Protein AF-A0A160PQ06-F1 (afdb_monomer)

InterPro domains:
  IPR025487 Treble clef zinc finger domain [PF14311] (22-62)
  IPR025487 Treble clef zinc finger domain [PF14311] (91-135)
  IPR025487 Treble clef zinc finger domain [PF14311] (160-205)
  IPR025487 Treble clef zinc finger domain [PF14311] (241-280)

Organism: NCBI:txid2506452

Radius of gyration: 48.66 Å; Cα contacts (8 Å, |Δi|>4): 1088; chains: 1; bounding box: 105×54×144 Å

Sequence (603 aa):
MLIDTHPHLAAQLLDPDLGKLLTAGSNKKVQWQCPEHADHIWTASVNNRTNAKNPRCPYCASTRVLAGFNDLATTHPHLAVQLVDQDIALTISAGSGKKQLWQCAVNPKHQWLATPNNRTSTKSASSGCPYCANRAVLVGDNDFATTHPELAAQLVDQSAATTFTAGHNKPVEWICCKHEPPFIWKTSPILRVRQNTQCPVCSERAVAPTLNDLATTHPKLAEQITDPQPNGMSATTIIPTISRGSHTQLTWQCSKNHDHQWIATVKDRVRGTDCPTCANTGTSRKEAELVEVIRALLPNTDVQQGALINGRTGNRGASPSTDVLIPSKNLAIEFNGLYWHSELFLKDKHYHANKSALAEQAGVQLIHVWEDDWNLRRDIVIRMIAHKLHATHNLGTVLPAETTDPRVSTTAFARTLTPTAVSGSHAAAFLNRNHIQGAVSATKHLALCDNNGDIRALLSVRSPKNNARMYRKKGTWEIQRYATLGNVPGGFTRLLKFAEHTLNEHGTVLKQWISFSAADVSDGGLYRAAGFTAEQQLAPDYRYVGGATGWRRTPKESFQRKRFRDDPALLWNESWTEHEAALNNELYRIYDAGKTRWVKNVA

pLDDT: mean 88.88, std 9.8, range [34.59, 98.69]

Foldseek 3Di:
DQCVPPVVQCVQFPDNVVSVVDDQQFQDWGWGAAPVHRPQIDIGGSVQCSDPPDVHRCPVVVVAAAFCGFFQCNPPVVQLVQFPDNVCSRGHGLCFPAWGWGAAPVDRVQIDTDGSVLLNDPPHPPNHRCQVVQVAADACHFFQCNPPVVQLVQFPDSVCSRGGGLCFFAWGWGWDPVDVVTDIDIGTSVCCVPVVDDDCQVVQNFADPCRFQCCNVPVVQLVFFADDFPVRDGSVVCRNGGGLQFQGWTWGAAPVDRVQIDIGGSVVVSVPPHRCVCQPPPAGPLLVLVQVLVCLLPVPFDKDAQDFLPPDPDDDDGGDTARIDGPVLLETEHEDELCCQFCVVVNDQQNLQVNQVSSVVSSHGYAYDYPQLCVPVVLLVSLLVSVSSVRLCSSPVSDDPVPDDPQLSPEDELVQWDKDWDDLVLQQVVQQNWPSVGGDDAPTKIFTAHPVRHGFKIWGKHAQVPCPPDHDDAQEIETDDIGGRHHYVCNVLSRVVVVVVVCVVVVGRHWKYKYKDFSNRDPCPVQVVNAKDFDDWFGWDKFKAFDVVVRDGHHVVVQDPVCQVPPPLFDDDPPDDSVRSCVSRGITIRITSTMTMIMDTDD

Mean predicted aligned error: 17.2 Å

Structure (mmCIF, N/CA/C/O backbone):
data_AF-A0A160PQ06-F1
#
_entry.id   AF-A0A160PQ06-F1
#
loop_
_atom_site.group_PDB
_atom_site.id
_atom_site.type_symbol
_atom_site.label_atom_id
_atom_site.label_alt_id
_atom_site.label_comp_id
_atom_site.label_asym_id
_atom_site.label_entity_id
_atom_site.label_seq_id
_atom_site.pdbx_PDB_ins_code
_atom_site.Cartn_x
_atom_site.Cartn_y
_atom_site.Cartn_z
_atom_site.occupancy
_atom_site.B_iso_or_equiv
_atom_site.auth_seq_id
_atom_site.auth_comp_id
_atom_site.auth_asym_id
_atom_site.auth_atom_id
_atom_site.pdbx_PDB_model_num
ATOM 1 N N . MET A 1 1 ? 61.687 -23.666 -88.715 1.00 88.88 1 MET A N 1
ATOM 2 C CA . MET A 1 1 ? 60.625 -22.643 -88.865 1.00 88.88 1 MET A CA 1
ATOM 3 C C . MET A 1 1 ? 59.644 -22.740 -87.699 1.00 88.88 1 MET A C 1
ATOM 5 O O . MET A 1 1 ? 59.848 -23.568 -86.811 1.00 88.88 1 MET A O 1
ATOM 9 N N . LEU A 1 2 ? 58.645 -21.856 -87.606 1.00 86.19 2 LEU A N 1
ATOM 10 C CA . LEU A 1 2 ? 57.679 -21.859 -86.499 1.00 86.19 2 LEU A CA 1
ATOM 11 C C . LEU A 1 2 ? 56.920 -23.191 -86.438 1.00 86.19 2 LEU A C 1
ATOM 13 O O . LEU A 1 2 ? 56.763 -23.733 -85.349 1.00 86.19 2 LEU A O 1
ATOM 17 N N . ILE A 1 3 ? 56.537 -23.742 -87.595 1.00 89.12 3 ILE A N 1
ATOM 18 C CA . ILE A 1 3 ? 55.853 -25.039 -87.705 1.00 89.12 3 ILE A CA 1
ATOM 19 C C . ILE A 1 3 ? 56.668 -26.210 -87.130 1.00 89.12 3 ILE A C 1
ATOM 21 O O . ILE A 1 3 ? 56.093 -27.088 -86.500 1.00 89.12 3 ILE A O 1
ATOM 25 N N . ASP A 1 4 ? 57.998 -26.173 -87.252 1.00 87.88 4 ASP A N 1
ATOM 26 C CA . ASP A 1 4 ? 58.879 -27.248 -86.766 1.00 87.88 4 ASP A CA 1
ATOM 27 C C . ASP A 1 4 ? 59.166 -27.142 -85.263 1.00 87.88 4 ASP A C 1
ATOM 29 O O . ASP A 1 4 ? 59.362 -28.142 -84.581 1.00 87.88 4 ASP A O 1
ATOM 33 N N . THR A 1 5 ? 59.224 -25.914 -84.737 1.00 87.75 5 THR A N 1
ATOM 34 C CA . THR A 1 5 ? 59.631 -25.656 -83.342 1.00 87.75 5 THR A CA 1
ATOM 35 C C . THR A 1 5 ? 58.446 -25.523 -82.389 1.00 87.75 5 THR A C 1
ATOM 37 O O . THR A 1 5 ? 58.562 -25.873 -81.219 1.00 87.75 5 THR A O 1
ATOM 40 N N . HIS A 1 6 ? 57.308 -25.011 -82.867 1.00 87.62 6 HIS A N 1
ATOM 41 C CA . HIS A 1 6 ? 56.092 -24.774 -82.085 1.00 87.62 6 HIS A CA 1
ATOM 42 C C . HIS A 1 6 ? 54.841 -25.123 -82.917 1.00 87.62 6 HIS A C 1
ATOM 44 O O . HIS A 1 6 ? 54.026 -24.238 -83.206 1.00 87.62 6 HIS A O 1
ATOM 50 N N . PRO A 1 7 ? 54.649 -26.403 -83.296 1.00 86.75 7 PRO A N 1
ATOM 51 C CA . PRO A 1 7 ? 53.560 -26.824 -84.185 1.00 86.75 7 PRO A CA 1
ATOM 52 C C . PRO A 1 7 ? 52.169 -26.437 -83.656 1.00 86.75 7 PRO A C 1
ATOM 54 O O . PRO A 1 7 ? 51.305 -26.011 -84.417 1.00 86.75 7 PRO A O 1
ATOM 57 N N . HIS A 1 8 ? 51.978 -26.476 -82.333 1.00 86.00 8 HIS A N 1
ATOM 58 C CA . HIS A 1 8 ? 50.731 -26.081 -81.670 1.00 86.00 8 HIS A CA 1
ATOM 59 C C . HIS A 1 8 ? 50.400 -24.579 -81.792 1.00 86.00 8 HIS A C 1
ATOM 61 O O . HIS A 1 8 ? 49.227 -24.211 -81.774 1.00 86.00 8 HIS A O 1
ATOM 67 N N . LEU A 1 9 ? 51.407 -23.701 -81.901 1.00 86.81 9 LEU A N 1
ATOM 68 C CA . LEU A 1 9 ? 51.200 -22.271 -82.164 1.00 86.81 9 LEU A CA 1
ATOM 69 C C . LEU A 1 9 ? 51.034 -22.013 -83.658 1.00 86.81 9 LEU A C 1
ATOM 71 O O . LEU A 1 9 ? 50.203 -21.191 -84.029 1.00 86.81 9 LEU A O 1
ATOM 75 N N . ALA A 1 10 ? 51.781 -22.717 -84.512 1.00 86.50 10 ALA A N 1
ATOM 76 C CA . ALA A 1 10 ? 51.630 -22.606 -85.961 1.00 86.50 10 ALA A CA 1
ATOM 77 C C . ALA A 1 10 ? 50.202 -22.961 -86.417 1.00 86.50 10 ALA A C 1
ATOM 79 O O . ALA A 1 10 ? 49.660 -22.269 -87.271 1.00 86.50 10 ALA A O 1
ATOM 80 N N . ALA A 1 11 ? 49.561 -23.949 -85.780 1.00 86.56 11 ALA A N 1
ATOM 81 C CA . ALA A 1 11 ? 48.159 -24.312 -86.018 1.00 86.56 11 ALA A CA 1
ATOM 82 C C . ALA A 1 11 ? 47.141 -23.207 -85.660 1.00 86.56 11 ALA A C 1
ATOM 84 O O . ALA A 1 11 ? 45.990 -23.283 -86.066 1.00 86.56 11 ALA A O 1
ATOM 85 N N . GLN A 1 12 ? 47.552 -22.186 -84.901 1.00 89.25 12 GLN A N 1
ATOM 86 C CA . GLN A 1 12 ? 46.712 -21.044 -84.521 1.00 89.25 12 GLN A CA 1
ATOM 87 C C . GLN A 1 12 ? 46.893 -19.844 -85.463 1.00 89.25 12 GLN A C 1
ATOM 89 O O . GLN A 1 12 ? 46.331 -18.783 -85.203 1.00 89.25 12 GLN A O 1
ATOM 94 N N . LEU A 1 13 ? 47.709 -19.949 -86.517 1.00 89.69 13 LEU A N 1
ATOM 95 C CA . LEU A 1 13 ? 47.813 -18.908 -87.541 1.00 89.69 13 LEU A CA 1
ATOM 96 C C . LEU A 1 13 ? 46.580 -18.942 -88.443 1.00 89.69 13 LEU A C 1
ATOM 98 O O . LEU A 1 13 ? 46.205 -20.004 -88.930 1.00 89.69 13 LEU A O 1
ATOM 102 N N . LEU A 1 14 ? 45.995 -17.773 -88.711 1.00 90.06 14 LEU A N 1
ATOM 103 C CA . LEU A 1 14 ? 44.866 -17.672 -89.642 1.00 90.06 14 LEU A CA 1
ATOM 104 C C . LEU A 1 14 ? 45.278 -18.022 -91.086 1.00 90.06 14 LEU A C 1
ATOM 106 O O . LEU A 1 14 ? 44.481 -18.557 -91.845 1.00 90.06 14 LEU A O 1
ATOM 110 N N . ASP A 1 15 ? 46.536 -17.738 -91.438 1.00 90.81 15 ASP A N 1
ATOM 111 C CA . ASP A 1 15 ? 47.193 -18.173 -92.674 1.00 90.81 15 ASP A CA 1
ATOM 112 C C . ASP A 1 15 ? 48.251 -19.246 -92.332 1.00 90.81 15 ASP A C 1
ATOM 114 O O . ASP A 1 15 ? 49.323 -18.906 -91.806 1.00 90.81 15 ASP A O 1
ATOM 118 N N . PRO A 1 16 ? 47.970 -20.539 -92.594 1.00 86.81 16 PRO A N 1
ATOM 119 C CA . PRO A 1 16 ? 48.861 -21.645 -92.245 1.00 86.81 16 PRO A CA 1
ATOM 120 C C . PRO A 1 16 ? 50.229 -21.598 -92.937 1.00 86.81 16 PRO A C 1
ATOM 122 O O . PRO A 1 16 ? 51.215 -22.102 -92.385 1.00 86.81 16 PRO A O 1
ATOM 125 N N . ASP A 1 17 ? 50.334 -20.985 -94.120 1.00 88.88 17 ASP A N 1
ATOM 126 C CA . ASP A 1 17 ? 51.585 -20.973 -94.884 1.00 88.88 17 ASP A CA 1
ATOM 127 C C . ASP A 1 17 ? 52.646 -20.071 -94.244 1.00 88.88 17 ASP A C 1
ATOM 129 O O . ASP A 1 17 ? 53.849 -20.335 -94.353 1.00 88.88 17 ASP A O 1
ATOM 133 N N . LEU A 1 18 ? 52.231 -19.089 -93.437 1.00 88.25 18 LEU A N 1
ATOM 134 C CA . LEU A 1 18 ? 53.148 -18.277 -92.634 1.00 88.25 18 LEU A CA 1
ATOM 135 C C . LEU A 1 18 ? 53.945 -19.110 -91.615 1.00 88.25 18 LEU A C 1
ATOM 137 O O . LEU A 1 18 ? 55.063 -18.725 -91.259 1.00 88.25 18 LEU A O 1
ATOM 141 N N . GLY A 1 19 ? 53.431 -20.265 -91.179 1.00 85.44 19 GLY A N 1
ATOM 142 C CA . GLY A 1 19 ? 54.124 -21.169 -90.254 1.00 85.44 19 GLY A CA 1
ATOM 143 C C . GLY A 1 19 ? 55.406 -21.776 -90.837 1.00 85.44 19 GLY A C 1
ATOM 144 O O . GLY A 1 19 ? 56.351 -22.057 -90.090 1.00 85.44 19 GLY A O 1
ATOM 145 N N . LYS A 1 20 ? 55.464 -21.917 -92.168 1.00 89.31 20 LYS A N 1
ATOM 146 C CA . LYS A 1 20 ? 56.626 -22.414 -92.925 1.00 89.31 20 LYS A CA 1
ATOM 147 C C . LYS A 1 20 ? 57.640 -21.309 -93.242 1.00 89.31 20 LYS A C 1
ATOM 149 O O . LYS A 1 20 ? 58.774 -21.612 -93.589 1.00 89.31 20 LYS A O 1
ATOM 154 N N . LEU A 1 21 ? 57.245 -20.038 -93.120 1.00 88.88 21 LEU A N 1
ATOM 155 C CA . LEU A 1 21 ? 58.051 -18.879 -93.527 1.00 88.88 21 LEU A CA 1
ATOM 156 C C . LEU A 1 21 ? 58.631 -18.085 -92.349 1.00 88.88 21 LEU A C 1
ATOM 158 O O . LEU A 1 21 ? 59.638 -17.396 -92.503 1.00 88.88 21 LEU A O 1
ATOM 162 N N . LEU A 1 22 ? 57.996 -18.130 -91.177 1.00 90.06 22 LEU A N 1
ATOM 163 C CA . LEU A 1 22 ? 58.386 -17.330 -90.015 1.00 90.06 22 LEU A CA 1
ATOM 164 C C . LEU A 1 22 ? 59.129 -18.176 -88.977 1.00 90.06 22 LEU A C 1
ATOM 166 O O . LEU A 1 22 ? 58.808 -19.339 -88.751 1.00 90.06 22 LEU A O 1
ATOM 170 N N . THR A 1 23 ? 60.119 -17.583 -88.310 1.00 90.62 23 THR A N 1
ATOM 171 C CA . THR A 1 23 ? 60.840 -18.200 -87.186 1.00 90.62 23 THR A CA 1
ATOM 172 C C . THR A 1 23 ? 60.216 -17.800 -85.848 1.00 90.62 23 THR A C 1
ATOM 174 O O . THR A 1 23 ? 59.545 -16.770 -85.745 1.00 90.62 23 THR A O 1
ATOM 177 N N . ALA A 1 24 ? 60.461 -18.591 -84.796 1.00 83.69 24 ALA A N 1
ATOM 178 C CA . ALA A 1 24 ? 59.873 -18.377 -83.471 1.00 83.69 24 ALA A CA 1
ATOM 179 C C . ALA A 1 24 ? 60.213 -17.009 -82.840 1.00 83.69 24 ALA A C 1
ATOM 181 O O . ALA A 1 24 ? 59.425 -16.504 -82.050 1.00 83.69 24 ALA A O 1
ATOM 182 N N . GLY A 1 25 ? 61.340 -16.389 -83.210 1.00 86.00 25 GLY A N 1
ATOM 183 C CA . GLY A 1 25 ? 61.764 -15.065 -82.729 1.00 86.00 25 GLY A CA 1
ATOM 184 C C . GLY A 1 25 ? 61.292 -13.876 -83.578 1.00 86.00 25 GLY A C 1
ATOM 185 O O . GLY A 1 25 ? 61.722 -12.748 -83.344 1.00 86.00 25 GLY A O 1
ATOM 186 N N . SER A 1 26 ? 60.441 -14.087 -84.589 1.00 88.50 26 SER A N 1
ATOM 187 C CA . SER A 1 26 ? 60.045 -13.028 -85.526 1.00 88.50 26 SER A CA 1
ATOM 188 C C . SER A 1 26 ? 59.137 -11.967 -84.889 1.00 88.50 26 SER A C 1
ATOM 190 O O . SER A 1 26 ? 58.083 -12.265 -84.331 1.00 88.50 26 SER A O 1
ATOM 192 N N . ASN A 1 27 ? 59.484 -10.688 -85.043 1.00 89.88 27 ASN A N 1
ATOM 193 C CA . ASN A 1 27 ? 58.654 -9.571 -84.574 1.00 89.88 27 ASN A CA 1
ATOM 194 C C . ASN A 1 27 ? 57.492 -9.219 -85.529 1.00 89.88 27 ASN A C 1
ATOM 196 O O . ASN A 1 27 ? 56.732 -8.289 -85.249 1.00 89.88 27 ASN A O 1
ATOM 200 N N . LYS A 1 28 ? 57.314 -9.954 -86.640 1.00 90.75 28 LYS A N 1
ATOM 201 C CA . LYS A 1 28 ? 56.230 -9.711 -87.605 1.00 90.75 28 LYS A CA 1
ATOM 202 C C . LYS A 1 28 ? 54.869 -9.959 -86.953 1.00 90.75 28 LYS A C 1
ATOM 204 O O . LYS A 1 28 ? 54.635 -11.034 -86.403 1.00 90.75 28 LYS A O 1
ATOM 209 N N . LYS A 1 29 ? 53.978 -8.964 -87.022 1.00 90.44 29 LYS A N 1
ATOM 210 C CA . LYS A 1 29 ? 52.585 -9.066 -86.565 1.00 90.44 29 LYS A CA 1
ATOM 211 C C . LYS A 1 29 ? 51.760 -9.828 -87.597 1.00 90.44 29 LYS A C 1
ATOM 213 O O . LYS A 1 29 ? 51.723 -9.434 -88.757 1.00 90.44 29 LYS A O 1
ATOM 218 N N . VAL A 1 30 ? 51.108 -10.893 -87.158 1.00 91.31 30 VAL A N 1
ATOM 219 C CA . VAL A 1 30 ? 50.239 -11.750 -87.975 1.00 91.31 30 VAL A CA 1
ATOM 220 C C . VAL A 1 30 ? 48.916 -11.974 -87.241 1.00 91.31 30 VAL A C 1
ATOM 222 O O . VAL A 1 30 ? 48.819 -11.672 -86.045 1.00 91.31 30 VAL A O 1
ATOM 225 N N . GLN A 1 31 ? 47.893 -12.437 -87.959 1.00 92.88 31 GLN A N 1
ATOM 226 C CA . GLN A 1 31 ? 46.594 -12.773 -87.378 1.00 92.88 31 GLN A CA 1
ATOM 227 C C . GLN A 1 31 ? 46.608 -14.201 -86.831 1.00 92.88 31 GLN A C 1
ATOM 229 O O . GLN A 1 31 ? 47.058 -15.136 -87.492 1.00 92.88 31 GLN A O 1
ATOM 234 N N . TRP A 1 32 ? 46.109 -14.338 -85.610 1.00 90.38 32 TRP A N 1
ATOM 235 C CA . TRP A 1 32 ? 45.983 -15.592 -84.884 1.00 90.38 32 TRP A CA 1
ATOM 236 C C . TRP A 1 32 ? 44.511 -15.868 -84.617 1.00 90.38 32 TRP A C 1
ATOM 238 O O . TRP A 1 32 ? 43.750 -14.927 -84.389 1.00 90.38 32 TRP A O 1
ATOM 248 N N . GLN A 1 33 ? 44.149 -17.142 -84.596 1.00 91.56 33 GLN A N 1
ATOM 249 C CA . GLN A 1 33 ? 42.824 -17.645 -84.274 1.00 91.56 33 GLN A CA 1
ATOM 250 C C . GLN A 1 33 ? 42.890 -18.493 -82.999 1.00 91.56 33 GLN A C 1
ATOM 252 O O . GLN A 1 33 ? 43.862 -19.216 -82.764 1.00 91.56 33 GLN A O 1
ATOM 257 N N . CYS A 1 34 ? 41.880 -18.382 -82.133 1.00 89.88 34 CYS A N 1
ATOM 258 C CA . CYS A 1 34 ? 41.843 -19.161 -80.898 1.00 89.88 34 CYS A CA 1
ATOM 259 C C . CYS A 1 34 ? 41.486 -20.613 -81.232 1.00 89.88 34 CYS A C 1
ATOM 261 O O . CYS A 1 34 ? 40.521 -20.829 -81.961 1.00 89.88 34 CYS A O 1
ATOM 263 N N . PRO A 1 35 ? 42.188 -21.608 -80.666 1.00 86.62 35 PRO A N 1
ATOM 264 C CA . PRO A 1 35 ? 41.845 -23.009 -80.895 1.00 86.62 35 PRO A CA 1
ATOM 265 C C . PRO A 1 35 ? 40.463 -23.387 -80.332 1.00 86.62 35 PRO A C 1
ATOM 267 O O . PRO A 1 35 ? 39.816 -24.272 -80.872 1.00 86.62 35 PRO A O 1
ATOM 270 N N . GLU A 1 36 ? 39.997 -22.697 -79.285 1.00 86.38 36 GLU A N 1
ATOM 271 C CA . GLU A 1 36 ? 38.708 -22.972 -78.627 1.00 86.38 36 GLU A CA 1
ATOM 272 C C . GLU A 1 36 ? 37.529 -22.187 -79.237 1.00 86.38 36 GLU A C 1
ATOM 274 O O . GLU A 1 36 ? 36.375 -22.563 -79.063 1.00 86.38 36 GLU A O 1
ATOM 279 N N . HIS A 1 37 ? 37.805 -21.071 -79.925 1.00 87.94 37 HIS A N 1
ATOM 280 C CA . HIS A 1 37 ? 36.791 -20.111 -80.382 1.00 87.94 37 HIS A CA 1
ATOM 281 C C . HIS A 1 37 ? 37.178 -19.534 -81.749 1.00 87.94 37 HIS A C 1
ATOM 283 O O . HIS A 1 37 ? 38.083 -18.703 -81.855 1.00 87.94 37 HIS A O 1
ATOM 289 N N . ALA A 1 38 ? 36.507 -19.983 -82.809 1.00 86.25 38 ALA A N 1
ATOM 290 C CA . ALA A 1 38 ? 36.868 -19.636 -84.185 1.00 86.25 38 ALA A CA 1
ATOM 291 C C . ALA A 1 38 ? 36.715 -18.135 -84.509 1.00 86.25 38 ALA A C 1
ATOM 293 O O . ALA A 1 38 ? 37.408 -17.619 -85.384 1.00 86.25 38 ALA A O 1
ATOM 294 N N . ASP A 1 39 ? 35.839 -17.440 -83.794 1.00 86.19 39 ASP A N 1
ATOM 295 C CA . ASP A 1 39 ? 35.543 -16.009 -83.889 1.00 86.19 39 ASP A CA 1
ATOM 296 C C . ASP A 1 39 ? 36.584 -15.118 -83.186 1.00 86.19 39 ASP A C 1
ATOM 298 O O . ASP A 1 39 ? 36.681 -13.918 -83.452 1.00 86.19 39 ASP A O 1
ATOM 302 N N . HIS A 1 40 ? 37.435 -15.692 -82.334 1.00 90.50 40 HIS A N 1
ATOM 303 C CA . HIS A 1 40 ? 38.511 -14.963 -81.671 1.00 90.50 40 HIS A CA 1
ATOM 304 C C . HIS A 1 40 ? 39.723 -14.801 -82.588 1.00 90.50 40 HIS A C 1
ATOM 306 O O . HIS A 1 40 ? 40.684 -15.571 -82.513 1.00 90.50 40 HIS A O 1
ATOM 312 N N . ILE A 1 41 ? 39.710 -13.746 -83.399 1.00 91.19 41 ILE A N 1
ATOM 313 C CA . ILE A 1 41 ? 40.828 -13.383 -84.273 1.00 91.19 41 ILE A CA 1
ATOM 314 C C . ILE A 1 41 ? 41.553 -12.160 -83.708 1.00 91.19 41 ILE A C 1
ATOM 316 O O . ILE A 1 41 ? 40.945 -11.117 -83.467 1.00 91.19 41 ILE A O 1
ATOM 320 N N . TRP A 1 42 ? 42.869 -12.253 -83.498 1.00 91.12 42 TRP A N 1
ATOM 321 C CA . TRP A 1 42 ? 43.666 -11.120 -83.013 1.00 91.12 42 TRP A CA 1
ATOM 322 C C . TRP A 1 42 ? 45.028 -11.009 -83.689 1.00 91.12 42 TRP A C 1
ATOM 324 O O . TRP A 1 42 ? 45.647 -11.986 -84.098 1.00 91.12 42 TRP A O 1
ATOM 334 N N . THR A 1 43 ? 45.548 -9.784 -83.727 1.00 90.94 43 THR A N 1
ATOM 335 C CA . THR A 1 43 ? 46.881 -9.495 -84.263 1.00 90.94 43 THR A CA 1
ATOM 336 C C . THR A 1 43 ? 47.930 -9.466 -83.150 1.00 90.94 43 THR A C 1
ATOM 338 O O . THR A 1 43 ? 47.809 -8.690 -82.194 1.00 90.94 43 THR A O 1
ATOM 341 N N . ALA A 1 44 ? 48.988 -10.268 -83.290 1.00 88.69 44 ALA A N 1
ATOM 342 C CA . ALA A 1 44 ? 50.155 -10.294 -82.400 1.00 88.69 44 ALA A CA 1
ATOM 343 C C . ALA A 1 44 ? 51.428 -10.693 -83.168 1.00 88.69 44 ALA A C 1
ATOM 345 O O . ALA A 1 44 ? 51.346 -11.299 -84.236 1.00 88.69 44 ALA A O 1
ATOM 346 N N . SER A 1 45 ? 52.611 -10.351 -82.647 1.00 90.81 45 SER A N 1
ATOM 347 C CA . SER A 1 45 ? 53.875 -10.817 -83.230 1.00 90.81 45 SER A CA 1
ATOM 348 C C . SER A 1 45 ? 54.168 -12.275 -82.875 1.00 90.81 45 SER A C 1
ATOM 350 O O . SER A 1 45 ? 53.779 -12.738 -81.802 1.00 90.81 45 SER A O 1
ATOM 352 N N . VAL A 1 46 ? 54.886 -12.984 -83.754 1.00 88.25 46 VAL A N 1
ATOM 353 C CA . VAL A 1 46 ? 55.299 -14.382 -83.521 1.00 88.25 46 VAL A CA 1
ATOM 354 C C . VAL A 1 46 ? 56.149 -14.504 -82.255 1.00 88.25 46 VAL A C 1
ATOM 356 O O . VAL A 1 46 ? 55.844 -15.331 -81.402 1.00 88.25 46 VAL A O 1
ATOM 359 N N . ASN A 1 47 ? 57.113 -13.602 -82.066 1.00 88.06 47 ASN A N 1
ATOM 360 C CA . ASN A 1 47 ? 57.984 -13.537 -80.891 1.00 88.06 47 ASN A CA 1
ATOM 361 C C . ASN A 1 47 ? 57.209 -13.366 -79.569 1.00 88.06 47 ASN A C 1
ATOM 363 O O . ASN A 1 47 ? 57.535 -13.975 -78.555 1.00 88.06 47 ASN A O 1
ATOM 367 N N . ASN A 1 48 ? 56.133 -12.567 -79.565 1.00 84.69 48 ASN A N 1
ATOM 368 C CA . ASN A 1 48 ? 55.313 -12.395 -78.360 1.00 84.69 48 ASN A CA 1
ATOM 369 C C . ASN A 1 48 ? 54.502 -13.652 -78.014 1.00 84.69 48 ASN A C 1
ATOM 371 O O . ASN A 1 48 ? 54.167 -13.848 -76.848 1.00 84.69 48 ASN A O 1
ATOM 375 N N . ARG A 1 49 ? 54.170 -14.479 -79.012 1.00 86.94 49 ARG A N 1
ATOM 376 C CA . ARG A 1 49 ? 53.338 -15.685 -78.868 1.00 86.94 49 ARG A CA 1
ATOM 377 C C . ARG A 1 49 ? 54.143 -16.909 -78.447 1.00 86.94 49 ARG A C 1
ATOM 379 O O . ARG A 1 49 ? 53.611 -17.757 -77.740 1.00 86.94 49 ARG A O 1
ATOM 386 N N . THR A 1 50 ? 55.404 -16.981 -78.859 1.00 84.94 50 THR A N 1
ATOM 387 C CA . THR A 1 50 ? 56.357 -18.041 -78.492 1.00 84.94 50 THR A CA 1
ATOM 388 C C . THR A 1 50 ? 57.029 -17.792 -77.138 1.00 84.94 50 THR A C 1
ATOM 390 O O . THR A 1 50 ? 57.583 -18.714 -76.545 1.00 84.94 50 THR A O 1
ATOM 393 N N . ASN A 1 51 ? 56.949 -16.572 -76.595 1.00 80.12 51 ASN A N 1
ATOM 394 C CA . ASN A 1 51 ? 57.402 -16.271 -75.240 1.00 80.12 51 ASN A CA 1
ATOM 395 C C . ASN A 1 51 ? 56.460 -16.883 -74.180 1.00 80.12 51 ASN A C 1
ATOM 397 O O . ASN A 1 51 ? 55.251 -16.641 -74.188 1.00 80.12 51 ASN A O 1
ATOM 401 N N . ALA A 1 52 ? 57.032 -17.602 -73.207 1.00 64.88 52 ALA A N 1
ATOM 402 C CA . ALA A 1 52 ? 56.320 -18.300 -72.131 1.00 64.88 52 ALA A CA 1
ATOM 403 C C . ALA A 1 52 ? 55.356 -17.422 -71.303 1.00 64.88 52 ALA A C 1
ATOM 405 O O . ALA A 1 52 ? 54.460 -17.946 -70.643 1.00 64.88 52 ALA A O 1
ATOM 406 N N . LYS A 1 53 ? 55.505 -16.091 -71.330 1.00 64.62 53 LYS A N 1
ATOM 407 C CA . LYS A 1 53 ? 54.672 -15.166 -70.547 1.00 64.62 53 LYS A CA 1
ATOM 408 C C . LYS A 1 53 ? 53.292 -14.859 -71.152 1.00 64.62 53 LYS A C 1
ATOM 410 O O . LYS A 1 53 ? 52.417 -14.483 -70.383 1.00 64.62 53 LYS A O 1
ATOM 415 N N . ASN A 1 54 ? 53.065 -14.998 -72.468 1.00 63.88 54 ASN A N 1
ATOM 416 C CA . ASN A 1 54 ? 51.805 -14.574 -73.122 1.00 63.88 54 ASN A CA 1
ATOM 417 C C . ASN A 1 54 ? 51.290 -15.482 -74.279 1.00 63.88 54 ASN A C 1
ATOM 419 O O . ASN A 1 54 ? 50.933 -14.979 -75.349 1.00 63.88 54 ASN A O 1
ATOM 423 N N . PRO A 1 55 ? 51.160 -16.812 -74.108 1.00 66.25 55 PRO A N 1
ATOM 424 C CA . PRO A 1 55 ? 50.746 -17.703 -75.199 1.00 66.25 55 PRO A CA 1
ATOM 425 C C . PRO A 1 55 ? 49.220 -17.831 -75.385 1.00 66.25 55 PRO A C 1
ATOM 427 O O . PRO A 1 55 ? 48.767 -18.612 -76.220 1.00 66.25 55 PRO A O 1
ATOM 430 N N . ARG A 1 56 ? 48.385 -17.104 -74.630 1.00 80.25 56 ARG A N 1
ATOM 431 C CA . ARG A 1 56 ? 46.919 -17.311 -74.621 1.00 80.25 56 ARG A CA 1
ATOM 432 C C . ARG A 1 56 ? 46.168 -16.300 -75.491 1.00 80.25 56 ARG A C 1
ATOM 434 O O . ARG A 1 56 ? 46.663 -15.204 -75.748 1.00 80.25 56 ARG A O 1
ATOM 441 N N . CYS A 1 57 ? 44.973 -16.678 -75.945 1.00 88.06 57 CYS A N 1
ATOM 442 C CA . CYS A 1 57 ? 44.057 -15.772 -76.635 1.00 88.06 57 CYS A CA 1
ATOM 443 C C . CYS A 1 57 ? 43.715 -14.571 -75.722 1.00 88.06 57 CYS A C 1
ATOM 445 O O . CYS A 1 57 ? 43.320 -14.789 -74.571 1.00 88.06 57 CYS A O 1
ATOM 447 N N . PRO A 1 58 ? 43.841 -13.313 -76.193 1.00 86.69 58 PRO A N 1
ATOM 448 C CA . PRO A 1 58 ? 43.613 -12.130 -75.364 1.00 86.69 58 PRO A CA 1
ATOM 449 C C . PRO A 1 58 ? 42.150 -11.961 -74.930 1.00 86.69 58 PRO A C 1
ATOM 451 O O . PRO A 1 58 ? 41.908 -11.371 -73.876 1.00 86.69 58 PRO A O 1
ATOM 454 N N . TYR A 1 59 ? 41.198 -12.499 -75.700 1.00 90.44 59 TYR A N 1
ATOM 455 C CA . TYR A 1 59 ? 39.769 -12.494 -75.375 1.00 90.44 59 TYR A CA 1
ATOM 456 C C . TYR A 1 59 ? 39.434 -13.546 -74.307 1.00 90.44 59 TYR A C 1
ATOM 458 O O . TYR A 1 59 ? 38.886 -13.199 -73.265 1.00 90.44 59 TYR A O 1
ATOM 466 N N . CYS A 1 60 ? 39.876 -14.800 -74.469 1.00 86.25 60 CYS A N 1
ATOM 467 C CA . CYS A 1 60 ? 39.706 -15.842 -73.440 1.00 86.25 60 CYS A CA 1
ATOM 468 C C . CYS A 1 60 ? 40.406 -15.489 -72.117 1.00 86.25 60 CYS A C 1
ATOM 470 O O . CYS A 1 60 ? 39.928 -15.836 -71.043 1.00 86.25 60 CYS A O 1
ATOM 472 N N . ALA A 1 61 ? 41.543 -14.791 -72.186 1.00 83.94 61 ALA A N 1
ATOM 473 C CA . ALA A 1 61 ? 42.266 -14.310 -71.010 1.00 83.94 61 ALA A CA 1
ATOM 474 C C . ALA A 1 61 ? 41.706 -12.991 -70.435 1.00 83.94 61 ALA A C 1
ATOM 476 O O . ALA A 1 61 ? 42.282 -12.461 -69.486 1.00 83.94 61 ALA A O 1
ATOM 477 N N . SER A 1 62 ? 40.637 -12.429 -71.013 1.00 83.56 62 SER A N 1
ATOM 478 C CA . SER A 1 62 ? 40.000 -11.165 -70.598 1.00 83.56 62 SER A CA 1
ATOM 479 C C . SER A 1 62 ? 40.945 -9.955 -70.528 1.00 83.56 62 SER A C 1
ATOM 481 O O . SER A 1 62 ? 40.692 -8.995 -69.799 1.00 83.56 62 SER A O 1
ATOM 483 N N . THR A 1 63 ? 42.029 -9.976 -71.312 1.00 82.56 63 THR A N 1
ATOM 484 C CA . THR A 1 63 ? 42.965 -8.844 -71.465 1.00 82.56 63 THR A CA 1
ATOM 485 C C . THR A 1 63 ? 42.539 -7.883 -72.579 1.00 82.56 63 THR A C 1
ATOM 487 O O . THR A 1 63 ? 42.988 -6.738 -72.613 1.00 82.56 63 THR A O 1
ATOM 490 N N . ARG A 1 64 ? 41.639 -8.325 -73.469 1.00 87.38 64 ARG A N 1
ATOM 491 C CA . ARG A 1 64 ? 40.876 -7.501 -74.420 1.00 87.38 64 ARG A CA 1
ATOM 492 C C . ARG A 1 64 ? 39.396 -7.864 -74.351 1.00 87.38 64 ARG A C 1
ATOM 494 O O . ARG A 1 64 ? 39.073 -9.021 -74.097 1.00 87.38 64 ARG A O 1
ATOM 501 N N . VAL A 1 65 ? 38.527 -6.889 -74.608 1.00 90.12 65 VAL A N 1
ATOM 502 C CA . VAL A 1 65 ? 37.069 -7.074 -74.631 1.00 90.12 65 VAL A CA 1
ATOM 503 C C . VAL A 1 65 ? 36.604 -7.359 -76.059 1.00 90.12 65 VAL A C 1
ATOM 505 O O . VAL A 1 65 ? 37.057 -6.699 -76.994 1.00 90.12 65 VAL A O 1
ATOM 508 N N . LEU A 1 66 ? 35.728 -8.347 -76.208 1.00 90.50 66 LEU A N 1
ATOM 509 C CA . LEU A 1 66 ? 35.003 -8.706 -77.419 1.00 90.50 66 LEU A CA 1
ATOM 510 C C . LEU A 1 66 ? 33.510 -8.716 -77.077 1.00 90.50 66 LEU A C 1
ATOM 512 O O . LEU A 1 66 ? 33.082 -9.475 -76.203 1.00 90.50 66 LEU A O 1
ATOM 516 N N . ALA A 1 67 ? 32.747 -7.852 -77.749 1.00 88.25 67 ALA A N 1
ATOM 517 C CA . ALA A 1 67 ? 31.302 -7.758 -77.575 1.00 88.25 67 ALA A CA 1
ATOM 518 C C . ALA A 1 67 ? 30.623 -9.074 -77.989 1.00 88.25 67 ALA A C 1
ATOM 520 O O . ALA A 1 67 ? 30.965 -9.647 -79.022 1.00 88.25 67 ALA A O 1
ATOM 521 N N . GLY A 1 68 ? 29.676 -9.546 -77.181 1.00 88.31 68 GLY A N 1
ATOM 522 C CA . GLY A 1 68 ? 29.011 -10.839 -77.344 1.00 88.31 68 GLY A CA 1
ATOM 523 C C . GLY A 1 68 ? 29.742 -12.018 -76.692 1.00 88.31 68 GLY A C 1
ATOM 524 O O . GLY A 1 68 ? 29.225 -13.131 -76.736 1.00 88.31 68 GLY A O 1
ATOM 525 N N . PHE A 1 69 ? 30.916 -11.803 -76.080 1.00 90.50 69 PHE A N 1
ATOM 526 C CA . PHE A 1 69 ? 31.708 -12.875 -75.463 1.00 90.50 69 PHE A CA 1
ATOM 527 C C . PHE A 1 69 ? 32.104 -12.578 -74.011 1.00 90.50 69 PHE A C 1
ATOM 529 O O . PHE A 1 69 ? 31.595 -13.207 -73.085 1.00 90.50 69 PHE A O 1
ATOM 536 N N . ASN A 1 70 ? 33.020 -11.630 -73.787 1.00 89.62 70 ASN A N 1
ATOM 537 C CA . ASN A 1 70 ? 33.590 -11.345 -72.458 1.00 89.62 70 ASN A CA 1
ATOM 538 C C . ASN A 1 70 ? 33.330 -9.909 -71.968 1.00 89.62 70 ASN A C 1
ATOM 540 O O . ASN A 1 70 ? 33.912 -9.473 -70.965 1.00 89.62 70 ASN A O 1
ATOM 544 N N . ASP A 1 71 ? 32.470 -9.174 -72.671 1.00 92.81 71 ASP A N 1
ATOM 545 C CA . ASP A 1 71 ? 31.964 -7.878 -72.242 1.00 92.81 71 ASP A CA 1
ATOM 546 C C . ASP A 1 71 ? 30.979 -8.011 -71.063 1.00 92.81 71 ASP A C 1
ATOM 548 O O . ASP A 1 71 ? 30.493 -9.097 -70.715 1.00 92.81 71 ASP A O 1
ATOM 552 N N . LEU A 1 72 ? 30.714 -6.893 -70.392 1.00 92.12 72 LEU A N 1
ATOM 553 C CA . LEU A 1 72 ? 29.865 -6.859 -69.208 1.00 92.12 72 LEU A CA 1
ATOM 554 C C . LEU A 1 72 ? 28.389 -7.107 -69.550 1.00 92.12 72 LEU A C 1
ATOM 556 O O . LEU A 1 72 ? 27.706 -7.737 -68.742 1.00 92.12 72 LEU A O 1
ATOM 560 N N . ALA A 1 73 ? 27.902 -6.653 -70.711 1.00 93.38 73 ALA A N 1
ATOM 561 C CA . ALA A 1 73 ? 26.512 -6.861 -71.126 1.00 93.38 73 ALA A CA 1
ATOM 562 C C . ALA A 1 73 ? 26.206 -8.349 -71.330 1.00 93.38 73 ALA A C 1
ATOM 564 O O . ALA A 1 73 ? 25.179 -8.833 -70.856 1.00 93.38 73 ALA A O 1
ATOM 565 N N . THR A 1 74 ? 27.133 -9.080 -71.945 1.00 92.25 74 THR A N 1
ATOM 566 C CA . THR A 1 74 ? 27.007 -10.524 -72.175 1.00 92.25 74 THR A CA 1
ATOM 567 C C . THR A 1 74 ? 27.175 -11.321 -70.885 1.00 92.25 74 THR A C 1
ATOM 569 O O . THR A 1 74 ? 26.359 -12.183 -70.566 1.00 92.25 74 THR A O 1
ATOM 572 N N . THR A 1 75 ? 28.232 -11.049 -70.114 1.00 91.62 75 THR A N 1
ATOM 573 C CA . THR A 1 75 ? 28.579 -11.894 -68.956 1.00 91.62 75 THR A CA 1
ATOM 574 C C . THR A 1 75 ? 27.769 -11.573 -67.698 1.00 91.62 75 THR A C 1
ATOM 576 O O . THR A 1 75 ? 27.551 -12.455 -66.869 1.00 91.62 75 THR A O 1
ATOM 579 N N . HIS A 1 76 ? 27.335 -10.320 -67.522 1.00 90.50 76 HIS A N 1
ATOM 580 C CA . HIS A 1 76 ? 26.618 -9.843 -66.334 1.00 90.50 76 HIS A CA 1
ATOM 581 C C . HIS A 1 76 ? 25.492 -8.859 -66.714 1.00 90.50 76 HIS A C 1
ATOM 583 O O . HIS A 1 76 ? 25.505 -7.702 -66.273 1.00 90.50 76 HIS A O 1
ATOM 589 N N . PRO A 1 77 ? 24.467 -9.301 -67.471 1.00 90.75 77 PRO A N 1
ATOM 590 C CA . PRO A 1 77 ? 23.403 -8.424 -67.976 1.00 90.75 77 PRO A CA 1
ATOM 591 C C . PRO A 1 77 ? 22.669 -7.659 -66.862 1.00 90.75 77 PRO A C 1
ATOM 593 O O . PRO A 1 77 ? 22.346 -6.484 -67.008 1.00 90.75 77 PRO A O 1
ATOM 596 N N . HIS A 1 78 ? 22.490 -8.283 -65.692 1.00 88.25 78 HIS A N 1
ATOM 597 C CA . HIS A 1 78 ? 21.861 -7.665 -64.517 1.00 88.25 78 HIS A CA 1
ATOM 598 C C . HIS A 1 78 ? 22.651 -6.482 -63.915 1.00 88.25 78 HIS A C 1
ATOM 600 O O . HIS A 1 78 ? 22.077 -5.660 -63.196 1.00 88.25 78 HIS A O 1
ATOM 606 N N . LEU A 1 79 ? 23.962 -6.395 -64.171 1.00 89.56 79 LEU A N 1
ATOM 607 C CA . LEU A 1 79 ? 24.788 -5.241 -63.809 1.00 89.56 79 LEU A CA 1
ATOM 608 C C . LEU A 1 79 ? 24.837 -4.223 -64.944 1.00 89.56 79 LEU A C 1
ATOM 610 O O . LEU A 1 79 ? 24.808 -3.031 -64.663 1.00 89.56 79 LEU A O 1
ATOM 614 N N . ALA A 1 80 ? 24.878 -4.666 -66.202 1.00 91.00 80 ALA A N 1
ATOM 615 C CA . ALA A 1 80 ? 24.920 -3.770 -67.356 1.00 91.00 80 ALA A CA 1
ATOM 616 C C . ALA A 1 80 ? 23.746 -2.776 -67.373 1.00 91.00 80 ALA A C 1
ATOM 618 O O . ALA A 1 80 ? 23.964 -1.586 -67.578 1.00 91.00 80 ALA A O 1
ATOM 619 N N . VAL A 1 81 ? 22.534 -3.226 -67.023 1.00 90.38 81 VAL A N 1
ATOM 620 C CA . VAL A 1 81 ? 21.339 -2.359 -66.906 1.00 90.38 81 VAL A CA 1
ATOM 621 C C . VAL A 1 81 ? 21.441 -1.286 -65.815 1.00 90.38 81 VAL A C 1
ATOM 623 O O . VAL A 1 81 ? 20.645 -0.355 -65.794 1.00 90.38 81 VAL A O 1
ATOM 626 N N . GLN A 1 82 ? 22.396 -1.414 -64.890 1.00 92.19 82 GLN A N 1
ATOM 627 C CA . GLN A 1 82 ? 22.636 -0.440 -63.824 1.00 92.19 82 GLN A CA 1
ATOM 628 C C . GLN A 1 82 ? 23.678 0.611 -64.212 1.00 92.19 82 GLN A C 1
ATOM 630 O O . GLN A 1 82 ? 23.984 1.470 -63.391 1.00 92.19 82 GLN A O 1
ATOM 635 N N . LEU A 1 83 ? 24.277 0.556 -65.402 1.00 92.88 83 LEU A N 1
ATOM 636 C CA . LEU A 1 83 ? 25.124 1.645 -65.883 1.00 92.88 83 LEU A CA 1
ATOM 637 C C . LEU A 1 83 ? 24.253 2.825 -66.313 1.00 92.88 83 LEU A C 1
ATOM 639 O O . LEU A 1 83 ? 23.215 2.637 -66.943 1.00 92.88 83 LEU A O 1
ATOM 643 N N . VAL A 1 84 ? 24.693 4.044 -65.990 1.00 93.44 84 VAL A N 1
ATOM 644 C CA . VAL A 1 84 ? 24.026 5.262 -66.484 1.00 93.44 84 VAL A CA 1
ATOM 645 C C . VAL A 1 84 ? 24.155 5.368 -68.007 1.00 93.44 84 VAL A C 1
ATOM 647 O O . VAL A 1 84 ? 23.200 5.745 -68.675 1.00 93.44 84 VAL A O 1
ATOM 650 N N . ASP A 1 85 ? 25.317 4.993 -68.543 1.00 92.44 85 ASP A N 1
ATOM 651 C CA . ASP A 1 85 ? 25.564 4.838 -69.977 1.00 92.44 85 ASP A CA 1
ATOM 652 C C . ASP A 1 85 ? 25.709 3.342 -70.301 1.00 92.44 85 ASP A C 1
ATOM 654 O O . ASP A 1 85 ? 26.703 2.703 -69.936 1.00 92.44 85 ASP A O 1
ATOM 658 N N . GLN A 1 86 ? 24.682 2.775 -70.938 1.00 90.69 86 GLN A N 1
ATOM 659 C CA . GLN A 1 86 ? 24.604 1.342 -71.229 1.00 90.69 86 GLN A CA 1
ATOM 660 C C . GLN A 1 86 ? 25.525 0.922 -72.380 1.00 90.69 86 GLN A C 1
ATOM 662 O O . GLN A 1 86 ? 25.966 -0.230 -72.399 1.00 90.69 86 GLN A O 1
ATOM 667 N N . ASP A 1 87 ? 25.895 1.836 -73.281 1.00 90.31 87 ASP A N 1
ATOM 668 C CA . ASP A 1 87 ? 26.738 1.520 -74.442 1.00 90.31 87 ASP A CA 1
ATOM 669 C C . ASP A 1 87 ? 28.150 1.108 -74.002 1.00 90.31 87 ASP A C 1
ATOM 671 O O . ASP A 1 87 ? 28.801 0.253 -74.614 1.00 90.31 87 ASP A O 1
ATOM 675 N N . ILE A 1 88 ? 28.605 1.632 -72.859 1.00 90.69 88 ILE A N 1
ATOM 676 C CA . ILE A 1 88 ? 29.891 1.270 -72.257 1.00 90.69 88 ILE A CA 1
ATOM 677 C C . ILE A 1 88 ? 29.945 -0.223 -71.901 1.00 90.69 88 ILE A C 1
ATOM 679 O O . ILE A 1 88 ? 31.037 -0.798 -71.940 1.00 90.69 88 ILE A O 1
ATOM 683 N N . ALA A 1 89 ? 28.815 -0.878 -71.601 1.00 90.44 89 ALA A N 1
ATOM 684 C CA . ALA A 1 89 ? 28.772 -2.282 -71.178 1.00 90.44 89 ALA A CA 1
ATOM 685 C C . ALA A 1 89 ? 29.384 -3.248 -72.208 1.00 90.44 89 ALA A C 1
ATOM 687 O O . ALA A 1 89 ? 29.957 -4.264 -71.815 1.00 90.44 89 ALA A O 1
ATOM 688 N N . LEU A 1 90 ? 29.334 -2.893 -73.496 1.00 92.19 90 LEU A N 1
ATOM 689 C CA . LEU A 1 90 ? 29.910 -3.658 -74.608 1.00 92.19 90 LEU A CA 1
ATOM 690 C C . LEU A 1 90 ? 31.432 -3.474 -74.750 1.00 92.19 90 LEU A C 1
ATOM 692 O O . LEU A 1 90 ? 32.088 -4.199 -75.496 1.00 92.19 90 LEU A O 1
ATOM 696 N N . THR A 1 91 ? 32.013 -2.499 -74.045 1.00 90.50 91 THR A N 1
ATOM 697 C CA . THR A 1 91 ? 33.422 -2.084 -74.190 1.00 90.50 91 THR A CA 1
ATOM 698 C C . THR A 1 91 ? 34.301 -2.451 -72.992 1.00 90.50 91 THR A C 1
ATOM 700 O O . THR A 1 91 ? 35.527 -2.321 -73.046 1.00 90.50 91 THR A O 1
ATOM 703 N N . ILE A 1 92 ? 33.698 -2.919 -71.896 1.00 92.31 92 ILE A N 1
ATOM 704 C CA . ILE A 1 92 ? 34.377 -3.250 -70.637 1.00 92.31 92 ILE A CA 1
ATOM 705 C C . ILE A 1 92 ? 34.101 -4.696 -70.233 1.00 92.31 92 ILE A C 1
ATOM 707 O O . ILE A 1 92 ? 33.009 -5.204 -70.446 1.00 92.31 92 ILE A O 1
ATOM 711 N N . SER A 1 93 ? 35.074 -5.348 -69.595 1.00 91.69 93 SER A N 1
ATOM 712 C CA . SER A 1 93 ? 34.880 -6.667 -68.987 1.00 91.69 93 SER A CA 1
ATOM 713 C C . SER A 1 93 ? 34.515 -6.563 -67.505 1.00 91.69 93 SER A C 1
ATOM 715 O O . SER A 1 93 ? 34.796 -5.562 -66.833 1.00 91.69 93 SER A O 1
ATOM 717 N N . ALA A 1 94 ? 33.963 -7.652 -66.967 1.00 87.94 94 ALA A N 1
ATOM 718 C CA . ALA A 1 94 ? 33.661 -7.826 -65.547 1.00 87.94 94 ALA A CA 1
ATOM 719 C C . ALA A 1 94 ? 34.856 -7.562 -64.609 1.00 87.94 94 ALA A C 1
ATOM 721 O O . ALA A 1 94 ? 34.643 -7.133 -63.481 1.00 87.94 94 ALA A O 1
ATOM 722 N N . GLY A 1 95 ? 36.097 -7.781 -65.066 1.00 87.31 95 GLY A N 1
ATOM 723 C CA . GLY A 1 95 ? 37.331 -7.570 -64.296 1.00 87.31 95 GLY A CA 1
ATOM 724 C C . GLY A 1 95 ? 37.954 -6.174 -64.436 1.00 87.31 95 GLY A C 1
ATOM 725 O O . GLY A 1 95 ? 39.051 -5.939 -63.931 1.00 87.31 95 GLY A O 1
ATOM 726 N N . SER A 1 96 ? 37.296 -5.237 -65.125 1.00 89.31 96 SER A N 1
ATOM 727 C CA . SER A 1 96 ? 37.845 -3.898 -65.364 1.00 89.31 96 SER A CA 1
ATOM 728 C C . SER A 1 96 ? 38.066 -3.107 -64.066 1.00 89.31 96 SER A C 1
ATOM 730 O O . SER A 1 96 ? 37.186 -3.013 -63.207 1.00 89.31 96 SER A O 1
ATOM 732 N N . GLY A 1 97 ? 39.243 -2.482 -63.951 1.00 88.56 97 GLY A N 1
ATOM 733 C CA . GLY A 1 97 ? 39.616 -1.585 -62.851 1.00 88.56 97 GLY A CA 1
ATOM 734 C C . GLY A 1 97 ? 39.219 -0.117 -63.055 1.00 88.56 97 GLY A C 1
ATOM 735 O O . GLY A 1 97 ? 39.518 0.715 -62.200 1.00 88.56 97 GLY A O 1
ATOM 736 N N . LYS A 1 98 ? 38.563 0.232 -64.170 1.00 89.00 98 LYS A N 1
ATOM 737 C CA . LYS A 1 98 ? 38.116 1.609 -64.448 1.00 89.00 98 LYS A CA 1
ATOM 738 C C . LYS A 1 98 ? 36.770 1.878 -63.774 1.00 89.00 98 LYS A C 1
ATOM 740 O O . LYS A 1 98 ? 35.858 1.062 -63.883 1.00 89.00 98 LYS A O 1
ATOM 745 N N . LYS A 1 99 ? 36.644 3.005 -63.066 1.00 93.06 99 LYS A N 1
ATOM 746 C CA . LYS A 1 99 ? 35.380 3.407 -62.428 1.00 93.06 99 LYS A CA 1
ATOM 747 C C . LYS A 1 99 ? 34.371 3.829 -63.496 1.00 93.06 99 LYS A C 1
ATOM 749 O O . LYS A 1 99 ? 34.728 4.581 -64.393 1.00 93.06 99 LYS A O 1
ATOM 754 N N . GLN A 1 100 ? 33.138 3.368 -63.349 1.00 94.19 100 GLN A N 1
ATOM 755 C CA . GLN A 1 100 ? 31.981 3.766 -64.146 1.00 94.19 100 GLN A CA 1
ATOM 756 C C . GLN A 1 100 ? 30.891 4.322 -63.232 1.00 94.19 100 GLN A C 1
ATOM 758 O O . GLN A 1 100 ? 30.911 4.052 -62.025 1.00 94.19 100 GLN A O 1
ATOM 763 N N . LEU A 1 101 ? 29.975 5.107 -63.799 1.00 94.69 101 LEU A N 1
ATOM 764 C CA . LEU A 1 101 ? 28.825 5.655 -63.087 1.00 94.69 101 LEU A CA 1
ATOM 765 C C . LEU A 1 101 ? 27.658 4.664 -63.142 1.00 94.69 101 LEU A C 1
ATOM 767 O O . LEU A 1 101 ? 27.190 4.294 -64.218 1.00 94.69 101 LEU A O 1
ATOM 771 N N . TRP A 1 102 ? 27.203 4.240 -61.968 1.00 93.25 102 TRP A N 1
ATOM 772 C CA . TRP A 1 102 ? 26.115 3.282 -61.795 1.00 93.25 102 TRP A CA 1
ATOM 773 C C . TRP A 1 102 ? 24.894 3.977 -61.214 1.00 93.25 102 TRP A C 1
ATOM 775 O O . TRP A 1 102 ? 25.045 4.887 -60.403 1.00 93.25 102 TRP A O 1
ATOM 785 N N . GLN A 1 103 ? 23.710 3.495 -61.565 1.00 94.19 103 GLN A N 1
ATOM 786 C CA . GLN A 1 103 ? 22.423 3.880 -61.012 1.00 94.19 103 GLN A CA 1
ATOM 787 C C . GLN A 1 103 ? 21.822 2.719 -60.218 1.00 94.19 103 GLN A C 1
ATOM 789 O O . GLN A 1 103 ? 21.953 1.546 -60.577 1.00 94.19 103 GLN A O 1
ATOM 794 N N . CYS A 1 104 ? 21.169 3.028 -59.100 1.00 91.38 104 CYS A N 1
ATOM 795 C CA . CYS A 1 104 ? 20.566 2.000 -58.263 1.00 91.38 104 CYS A CA 1
ATOM 796 C C . CYS A 1 104 ? 19.283 1.497 -58.916 1.00 91.38 104 CYS A C 1
ATOM 798 O O . CYS A 1 104 ? 18.419 2.292 -59.274 1.00 91.38 104 CYS A O 1
ATOM 800 N N . ALA A 1 105 ? 19.116 0.177 -58.964 1.00 88.00 105 ALA A N 1
ATOM 801 C CA . ALA A 1 105 ? 17.877 -0.438 -59.431 1.00 88.00 105 ALA A CA 1
ATOM 802 C C . ALA A 1 105 ? 16.662 -0.123 -58.531 1.00 88.00 105 ALA A C 1
ATOM 804 O O . ALA A 1 105 ? 15.530 -0.213 -58.988 1.00 88.00 105 ALA A O 1
ATOM 805 N N . VAL A 1 106 ? 16.887 0.231 -57.257 1.00 88.31 106 VAL A N 1
ATOM 806 C CA . VAL A 1 106 ? 15.819 0.505 -56.275 1.00 88.31 106 VAL A CA 1
ATOM 807 C C . VAL A 1 106 ? 15.442 1.986 -56.229 1.00 88.31 106 VAL A C 1
ATOM 809 O O . VAL A 1 106 ? 14.264 2.316 -56.164 1.00 88.31 106 VAL A O 1
ATOM 812 N N . ASN A 1 107 ? 16.431 2.884 -56.244 1.00 88.88 107 ASN A N 1
ATOM 813 C CA . ASN A 1 107 ? 16.204 4.328 -56.170 1.00 88.88 107 ASN A CA 1
ATOM 814 C C . ASN A 1 107 ? 16.979 5.036 -57.293 1.00 88.88 107 ASN A C 1
ATOM 816 O O . ASN A 1 107 ? 18.193 5.205 -57.175 1.00 88.88 107 ASN A O 1
ATOM 820 N N . PRO A 1 108 ? 16.304 5.498 -58.360 1.00 89.00 108 PRO A N 1
ATOM 821 C CA . PRO A 1 108 ? 16.958 6.144 -59.498 1.00 89.00 108 PRO A CA 1
ATOM 822 C C . PRO A 1 108 ? 17.779 7.396 -59.153 1.00 89.00 108 PRO A C 1
ATOM 824 O O . PRO A 1 108 ? 18.658 7.769 -59.931 1.00 89.00 108 PRO A O 1
ATOM 827 N N . LYS A 1 109 ? 17.538 8.036 -57.997 1.00 88.88 109 LYS A N 1
ATOM 828 C CA . LYS A 1 109 ? 18.328 9.188 -57.520 1.00 88.88 109 LYS A CA 1
ATOM 829 C C . LYS A 1 109 ? 19.730 8.794 -57.050 1.00 88.88 109 LYS A C 1
ATOM 831 O O . LYS A 1 109 ? 20.609 9.641 -56.935 1.00 88.88 109 LYS A O 1
ATOM 836 N N . HIS A 1 110 ? 19.950 7.516 -56.754 1.00 92.62 110 HIS A N 1
ATOM 837 C CA . HIS A 1 110 ? 21.234 7.009 -56.286 1.00 92.62 110 HIS A CA 1
ATOM 838 C C . HIS A 1 110 ? 22.146 6.721 -57.468 1.00 92.62 110 HIS A C 1
ATOM 840 O O . HIS A 1 110 ? 21.991 5.698 -58.139 1.00 92.62 110 HIS A O 1
ATOM 846 N N . GLN A 1 111 ? 23.135 7.588 -57.669 1.00 93.88 111 GLN A N 1
ATOM 847 C CA . GLN A 1 111 ? 24.197 7.384 -58.646 1.00 93.88 111 GLN A CA 1
ATOM 848 C C . GLN A 1 111 ? 25.568 7.383 -57.970 1.00 93.88 111 GLN A C 1
ATOM 850 O O . GLN A 1 111 ? 25.843 8.237 -57.131 1.00 93.88 111 GLN A O 1
ATOM 855 N N . TRP A 1 112 ? 26.434 6.420 -58.296 1.00 93.50 112 TRP A N 1
ATOM 856 C CA . TRP A 1 112 ? 27.760 6.315 -57.674 1.00 93.50 112 TRP A CA 1
ATOM 857 C C . TRP A 1 112 ? 28.829 5.761 -58.610 1.00 93.50 112 TRP A C 1
ATOM 859 O O . TRP A 1 112 ? 28.549 5.009 -59.542 1.00 93.50 112 TRP A O 1
ATOM 869 N N . LEU A 1 113 ? 30.088 6.100 -58.320 1.00 93.19 113 LEU A N 1
ATOM 870 C CA . LEU A 1 113 ? 31.247 5.610 -59.060 1.00 93.19 113 LEU A CA 1
ATOM 871 C C . LEU A 1 113 ? 31.787 4.311 -58.452 1.00 93.19 113 LEU A C 1
ATOM 873 O O . LEU A 1 113 ? 32.197 4.281 -57.290 1.00 93.19 113 LEU A O 1
ATOM 877 N N . ALA A 1 114 ? 31.865 3.250 -59.254 1.00 91.25 114 ALA A N 1
ATOM 878 C CA . ALA A 1 114 ? 32.473 1.975 -58.865 1.00 91.25 114 ALA A CA 1
ATOM 879 C C . ALA A 1 114 ? 33.118 1.272 -60.066 1.00 91.25 114 ALA A C 1
ATOM 881 O O . ALA A 1 114 ? 32.759 1.526 -61.214 1.00 91.25 114 ALA A O 1
ATOM 882 N N . THR A 1 115 ? 34.083 0.389 -59.820 1.00 92.25 115 THR A N 1
ATOM 883 C CA . THR A 1 115 ? 34.685 -0.436 -60.878 1.00 92.25 115 THR A CA 1
ATOM 884 C C . THR A 1 115 ? 33.828 -1.682 -61.135 1.00 92.25 115 THR A C 1
ATOM 886 O O . THR A 1 115 ? 33.290 -2.239 -60.173 1.00 92.25 115 THR A O 1
ATOM 889 N N . PRO A 1 116 ? 33.723 -2.173 -62.385 1.00 91.00 116 PRO A N 1
ATOM 890 C CA . PRO A 1 116 ? 33.071 -3.449 -62.687 1.00 91.00 116 PRO A CA 1
ATOM 891 C C . PRO A 1 116 ? 33.620 -4.611 -61.853 1.00 91.00 116 PRO A C 1
ATOM 893 O O . PRO A 1 116 ? 32.839 -5.376 -61.299 1.00 91.00 116 PRO A O 1
ATOM 896 N N . ASN A 1 117 ? 34.942 -4.666 -61.645 1.00 89.50 117 ASN A N 1
ATOM 897 C CA . ASN A 1 117 ? 35.586 -5.703 -60.831 1.00 89.50 117 ASN A CA 1
ATOM 898 C C . ASN A 1 117 ? 35.067 -5.747 -59.381 1.00 89.50 117 ASN A C 1
ATOM 900 O O . ASN A 1 117 ? 34.842 -6.814 -58.813 1.00 89.50 117 ASN A O 1
ATOM 904 N N . ASN A 1 118 ? 34.826 -4.583 -58.768 1.00 87.75 118 ASN A N 1
ATOM 905 C CA . ASN A 1 118 ? 34.279 -4.526 -57.409 1.00 87.75 118 ASN A CA 1
ATOM 906 C C . ASN A 1 118 ? 32.789 -4.886 -57.361 1.00 87.75 118 ASN A C 1
ATOM 908 O O . ASN A 1 118 ? 32.307 -5.319 -56.314 1.00 87.75 118 ASN A O 1
ATOM 912 N N . ARG A 1 119 ? 32.067 -4.681 -58.469 1.00 89.56 119 ARG A N 1
ATOM 913 C CA . ARG A 1 119 ? 30.638 -4.983 -58.616 1.00 89.56 119 ARG A CA 1
ATOM 914 C C . ARG A 1 119 ? 30.375 -6.472 -58.857 1.00 89.56 119 ARG A C 1
ATOM 916 O O . ARG A 1 119 ? 29.333 -6.954 -58.431 1.00 89.56 119 ARG A O 1
ATOM 923 N N . THR A 1 120 ? 31.302 -7.178 -59.502 1.00 86.56 120 THR A N 1
ATOM 924 C CA . THR A 1 120 ? 31.196 -8.609 -59.852 1.00 86.56 120 THR A CA 1
ATOM 925 C C . THR A 1 120 ? 31.849 -9.536 -58.820 1.00 86.56 120 THR A C 1
ATOM 927 O O . THR A 1 120 ? 31.510 -10.714 -58.739 1.00 86.56 120 THR A O 1
ATOM 930 N N . SER A 1 121 ? 32.760 -9.021 -57.987 1.00 80.12 121 SER A N 1
ATOM 931 C CA . SER A 1 121 ? 33.426 -9.807 -56.944 1.00 80.12 121 SER A CA 1
ATOM 932 C C . SER A 1 121 ? 32.467 -10.266 -55.837 1.00 80.12 121 SER A C 1
ATOM 934 O O . SER A 1 121 ? 31.921 -9.454 -55.090 1.00 80.12 121 SER A O 1
ATOM 936 N N . THR A 1 122 ? 32.363 -11.584 -55.642 1.00 66.81 122 THR A N 1
ATOM 937 C CA . THR A 1 122 ? 31.624 -12.215 -54.529 1.00 66.81 122 THR A CA 1
ATOM 938 C C . THR A 1 122 ? 32.276 -11.996 -53.162 1.00 66.81 122 THR A C 1
ATOM 940 O O . THR A 1 122 ? 31.641 -12.192 -52.130 1.00 66.81 122 THR A O 1
ATOM 943 N N . LYS A 1 123 ? 33.544 -11.564 -53.138 1.00 61.81 123 LYS A N 1
ATOM 944 C CA . LYS A 1 123 ? 34.300 -11.270 -51.910 1.00 61.81 123 LYS A CA 1
ATOM 945 C C . LYS A 1 123 ? 34.110 -9.833 -51.419 1.00 61.81 123 LYS A C 1
ATOM 947 O O . LYS A 1 123 ? 34.546 -9.500 -50.321 1.00 61.81 123 LYS A O 1
ATOM 952 N N . SER A 1 124 ? 33.498 -8.964 -52.223 1.00 60.69 124 SER A N 1
ATOM 953 C CA . SER A 1 124 ? 33.325 -7.556 -51.883 1.00 60.69 124 SER A CA 1
ATOM 954 C C . SER A 1 124 ? 31.961 -7.317 -51.244 1.00 60.69 124 SER A C 1
ATOM 956 O O . SER A 1 124 ? 30.943 -7.247 -51.928 1.00 60.69 124 SER A O 1
ATOM 958 N N . ALA A 1 125 ? 31.943 -7.058 -49.934 1.00 56.62 125 ALA A N 1
ATOM 959 C CA . ALA A 1 125 ? 30.759 -6.551 -49.232 1.00 56.62 125 ALA A CA 1
ATOM 960 C C . ALA A 1 125 ? 30.249 -5.199 -49.797 1.00 56.62 125 ALA A C 1
ATOM 962 O O . ALA A 1 125 ? 29.193 -4.714 -49.393 1.00 56.62 125 ALA A O 1
ATOM 963 N N . SER A 1 126 ? 30.984 -4.575 -50.732 1.00 63.34 126 SER A N 1
ATOM 964 C CA . SER A 1 126 ? 30.712 -3.253 -51.311 1.00 63.34 126 SER A CA 1
ATOM 965 C C . SER A 1 126 ? 30.095 -3.258 -52.720 1.00 63.34 126 SER A C 1
ATOM 967 O O . SER A 1 126 ? 29.975 -2.196 -53.325 1.00 63.34 126 SER A O 1
ATOM 969 N N . SER A 1 127 ? 29.661 -4.411 -53.243 1.00 73.69 127 SER A N 1
ATOM 970 C CA . SER A 1 127 ? 29.164 -4.549 -54.625 1.00 73.69 127 SER A CA 1
ATOM 971 C C . SER A 1 127 ? 27.793 -3.907 -54.908 1.00 73.69 127 SER A C 1
ATOM 973 O O . SER A 1 127 ? 27.420 -3.767 -56.068 1.00 73.69 127 SER A O 1
ATOM 975 N N . GLY A 1 128 ? 27.039 -3.492 -53.885 1.00 83.25 128 GLY A N 1
ATOM 976 C CA . GLY A 1 128 ? 25.727 -2.837 -54.029 1.00 83.25 128 GLY A CA 1
ATOM 977 C C . GLY A 1 128 ? 25.742 -1.303 -53.941 1.00 83.25 128 GLY A C 1
ATOM 978 O O . GLY A 1 128 ? 26.776 -0.689 -53.670 1.00 83.25 128 GLY A O 1
ATOM 979 N N . CYS A 1 129 ? 24.562 -0.689 -54.098 1.00 90.00 129 CYS A N 1
ATOM 980 C CA . CYS A 1 129 ? 24.362 0.754 -53.923 1.00 90.00 129 CYS A CA 1
ATOM 981 C C . CYS A 1 129 ? 24.843 1.224 -52.535 1.00 90.00 129 CYS A C 1
ATOM 983 O O . CYS A 1 129 ? 24.362 0.708 -51.519 1.00 90.00 129 CYS A O 1
ATOM 985 N N . PRO A 1 130 ? 25.780 2.191 -52.453 1.00 90.19 130 PRO A N 1
ATOM 986 C CA . PRO A 1 130 ? 26.334 2.646 -51.183 1.00 90.19 130 PRO A CA 1
ATOM 987 C C . PRO A 1 130 ? 25.317 3.425 -50.342 1.00 90.19 130 PRO A C 1
ATOM 989 O O . PRO A 1 130 ? 25.432 3.412 -49.120 1.00 90.19 130 PRO A O 1
ATOM 992 N N . TYR A 1 131 ? 24.316 4.047 -50.966 1.00 92.75 131 TYR A N 1
ATOM 993 C CA . TYR A 1 131 ? 23.276 4.804 -50.271 1.00 92.75 131 TYR A CA 1
ATOM 994 C C . TYR A 1 131 ? 22.201 3.881 -49.682 1.00 92.75 131 TYR A C 1
ATOM 996 O O . TYR A 1 131 ? 21.954 3.939 -48.481 1.00 92.75 131 TYR A O 1
ATOM 1004 N N . CYS A 1 132 ? 21.659 2.927 -50.457 1.00 87.88 132 CYS A N 1
ATOM 1005 C CA . CYS A 1 132 ? 20.736 1.908 -49.923 1.00 87.88 132 CYS A CA 1
ATOM 1006 C C . CYS A 1 132 ? 21.365 1.088 -48.788 1.00 87.88 132 CYS A C 1
ATOM 1008 O O . CYS A 1 132 ? 20.694 0.729 -47.825 1.00 87.88 132 CYS A O 1
ATOM 1010 N N . ALA A 1 133 ? 22.667 0.802 -48.887 1.00 86.62 133 ALA A N 1
ATOM 1011 C CA . ALA A 1 133 ? 23.410 0.099 -47.846 1.00 86.62 133 ALA A CA 1
ATOM 1012 C C . ALA A 1 133 ? 23.880 1.009 -46.692 1.00 86.62 133 ALA A C 1
ATOM 1014 O O . ALA A 1 133 ? 24.596 0.533 -45.812 1.00 86.62 133 ALA A O 1
ATOM 1015 N N . ASN A 1 134 ? 23.530 2.303 -46.693 1.00 88.06 134 ASN A N 1
ATOM 1016 C CA . ASN A 1 134 ? 23.915 3.302 -45.686 1.00 88.06 134 ASN A CA 1
ATOM 1017 C C . ASN A 1 134 ? 25.432 3.449 -45.453 1.00 88.06 134 ASN A C 1
ATOM 1019 O O . ASN A 1 134 ? 25.867 3.872 -44.381 1.00 88.06 134 ASN A O 1
ATOM 1023 N N . ARG A 1 135 ? 26.243 3.121 -46.467 1.00 86.25 135 ARG A N 1
ATOM 1024 C CA . ARG A 1 135 ? 27.707 3.289 -46.477 1.00 86.25 135 ARG A CA 1
ATOM 1025 C C . ARG A 1 135 ? 28.148 4.685 -46.918 1.00 86.25 135 ARG A C 1
ATOM 1027 O O . ARG A 1 135 ? 29.273 5.075 -46.629 1.00 86.25 135 ARG A O 1
ATOM 1034 N N . ALA A 1 136 ? 27.285 5.406 -47.629 1.00 90.06 136 ALA A N 1
ATOM 1035 C CA . ALA A 1 136 ? 27.462 6.801 -48.017 1.00 90.06 136 ALA A CA 1
ATOM 1036 C C . ALA A 1 136 ? 26.182 7.590 -47.715 1.00 90.06 136 ALA A C 1
ATOM 1038 O O . ALA A 1 136 ? 25.097 7.006 -47.661 1.00 90.06 136 ALA A O 1
ATOM 1039 N N . VAL A 1 137 ? 26.323 8.901 -47.530 1.00 93.75 137 VAL A N 1
ATOM 1040 C CA . VAL A 1 137 ? 25.224 9.817 -47.200 1.00 93.75 137 VAL A CA 1
ATOM 1041 C C . VAL A 1 137 ? 24.799 10.577 -48.450 1.00 93.75 137 VAL A C 1
ATOM 1043 O O . VAL A 1 137 ? 25.645 11.074 -49.194 1.00 93.75 137 VAL A O 1
ATOM 1046 N N . LEU A 1 138 ? 23.493 10.661 -48.666 1.00 93.75 138 LEU A N 1
ATOM 1047 C CA . LEU A 1 138 ? 22.826 11.471 -49.669 1.00 93.75 138 LEU A CA 1
ATOM 1048 C C . LEU A 1 138 ? 21.789 12.338 -48.950 1.00 93.75 138 LEU A C 1
ATOM 1050 O O . LEU A 1 138 ? 20.810 11.824 -48.406 1.00 93.75 138 LEU A O 1
ATOM 1054 N N . VAL A 1 139 ? 22.039 13.648 -48.936 1.00 92.75 139 VAL A N 1
ATOM 1055 C CA . VAL A 1 139 ? 21.176 14.638 -48.280 1.00 92.75 139 VAL A CA 1
ATOM 1056 C C . VAL A 1 139 ? 19.794 14.649 -48.937 1.00 92.75 139 VAL A C 1
ATOM 1058 O O . VAL A 1 139 ? 19.687 14.681 -50.164 1.00 92.75 139 VAL A O 1
ATOM 1061 N N . GLY A 1 140 ? 18.745 14.637 -48.119 1.00 91.69 140 GLY A N 1
ATOM 1062 C CA . GLY A 1 140 ? 17.347 14.567 -48.542 1.00 91.69 140 GLY A CA 1
ATOM 1063 C C . GLY A 1 140 ? 16.843 13.150 -48.828 1.00 91.69 140 GLY A C 1
ATOM 1064 O O . GLY A 1 140 ? 15.733 13.007 -49.337 1.00 91.69 140 GLY A O 1
ATOM 1065 N N . ASP A 1 141 ? 17.636 12.111 -48.546 1.00 92.38 141 ASP A N 1
ATOM 1066 C CA . ASP A 1 141 ? 17.259 10.715 -48.802 1.00 92.38 141 ASP A CA 1
ATOM 1067 C C . ASP A 1 141 ? 17.586 9.795 -47.619 1.00 92.38 141 ASP A C 1
ATOM 1069 O O . ASP A 1 141 ? 16.677 9.353 -46.918 1.00 92.38 141 ASP A O 1
ATOM 1073 N N . ASN A 1 142 ? 18.871 9.519 -47.364 1.00 93.12 142 ASN A N 1
ATOM 1074 C CA . ASN A 1 142 ? 19.301 8.569 -46.328 1.00 93.12 142 ASN A CA 1
ATOM 1075 C C . ASN A 1 142 ? 20.118 9.211 -45.191 1.00 93.12 142 ASN A C 1
ATOM 1077 O O . ASN A 1 142 ? 20.638 8.505 -44.319 1.00 93.12 142 ASN A O 1
ATOM 1081 N N . ASP A 1 143 ? 20.246 10.538 -45.194 1.00 95.62 143 ASP A N 1
ATOM 1082 C CA . ASP A 1 143 ? 20.833 11.280 -44.087 1.00 95.62 143 ASP A CA 1
ATOM 1083 C C . ASP A 1 143 ? 19.955 11.207 -42.824 1.00 95.62 143 ASP A C 1
ATOM 1085 O O . ASP A 1 143 ? 18.761 10.874 -42.852 1.00 95.62 143 ASP A O 1
ATOM 1089 N N . PHE A 1 144 ? 20.570 11.473 -41.677 1.00 96.06 144 PHE A N 1
ATOM 1090 C CA . PHE A 1 144 ? 19.911 11.335 -40.388 1.00 96.06 144 PHE A CA 1
ATOM 1091 C C . PHE A 1 144 ? 18.812 12.379 -40.168 1.00 96.06 144 PHE A C 1
ATOM 1093 O O . PHE A 1 144 ? 17.796 12.045 -39.559 1.00 96.06 144 PHE A O 1
ATOM 1100 N N . ALA A 1 145 ? 18.971 13.602 -40.688 1.00 96.25 145 ALA A N 1
ATOM 1101 C CA . ALA A 1 145 ? 17.958 14.653 -40.573 1.00 96.25 145 ALA A CA 1
ATOM 1102 C C . ALA A 1 145 ? 16.663 14.263 -41.297 1.00 96.25 145 ALA A C 1
ATOM 1104 O O . ALA A 1 145 ? 15.578 14.405 -40.735 1.00 96.25 145 ALA A O 1
ATOM 1105 N N . THR A 1 146 ? 16.784 13.714 -42.507 1.00 94.50 146 THR A N 1
ATOM 1106 C CA . THR A 1 146 ? 15.638 13.272 -43.314 1.00 94.50 146 THR A CA 1
ATOM 1107 C C . THR A 1 146 ? 14.956 12.043 -42.716 1.00 94.50 146 THR A C 1
ATOM 1109 O O . THR A 1 146 ? 13.732 11.983 -42.637 1.00 94.50 146 THR A O 1
ATOM 1112 N N . THR A 1 147 ? 15.735 11.047 -42.287 1.00 94.50 147 THR A N 1
ATOM 1113 C CA . THR A 1 147 ? 15.176 9.758 -41.843 1.00 94.50 147 THR A CA 1
ATOM 1114 C C . THR A 1 147 ? 14.703 9.753 -40.387 1.00 94.50 147 THR A C 1
ATOM 1116 O O . THR A 1 147 ? 13.826 8.962 -40.048 1.00 94.50 147 THR A O 1
ATOM 1119 N N . HIS A 1 148 ? 15.274 10.596 -39.517 1.00 94.81 148 HIS A N 1
ATOM 1120 C CA . HIS A 1 148 ? 14.994 10.622 -38.074 1.00 94.81 148 HIS A CA 1
ATOM 1121 C C . HIS A 1 148 ? 14.913 12.063 -37.521 1.00 94.81 148 HIS A C 1
ATOM 1123 O O . HIS A 1 148 ? 15.687 12.422 -36.626 1.00 94.81 148 HIS A O 1
ATOM 1129 N N . PRO A 1 149 ? 13.965 12.894 -37.996 1.00 94.75 149 PRO A N 1
ATOM 1130 C CA . PRO A 1 149 ? 13.901 14.319 -37.655 1.00 94.75 149 PRO A CA 1
ATOM 1131 C C . PRO A 1 149 ? 13.765 14.586 -36.145 1.00 94.75 149 PRO A C 1
ATOM 1133 O O . PRO A 1 149 ? 14.426 15.474 -35.609 1.00 94.75 149 PRO A O 1
ATOM 1136 N N . GLU A 1 150 ? 12.987 13.774 -35.421 1.00 92.69 150 GLU A N 1
ATOM 1137 C CA . GLU A 1 150 ? 12.806 13.925 -33.966 1.00 92.69 150 GLU A CA 1
ATOM 1138 C C . GLU A 1 150 ? 14.080 13.636 -33.157 1.00 92.69 150 GLU A C 1
ATOM 1140 O O . GLU A 1 150 ? 14.309 14.232 -32.102 1.00 92.69 150 GLU A O 1
ATOM 1145 N N . LEU A 1 151 ? 14.920 12.710 -33.634 1.00 93.19 151 LEU A N 1
ATOM 1146 C CA . LEU A 1 151 ? 16.212 12.435 -33.008 1.00 93.19 151 LEU A CA 1
ATOM 1147 C C . LEU A 1 151 ? 17.239 13.486 -33.424 1.00 93.19 151 LEU A C 1
ATOM 1149 O O . LEU A 1 151 ? 18.022 13.913 -32.581 1.00 93.19 151 LEU A O 1
ATOM 1153 N N . ALA A 1 152 ? 17.227 13.932 -34.681 1.00 94.44 152 ALA A N 1
ATOM 1154 C CA . ALA A 1 152 ? 18.113 14.987 -35.167 1.00 94.44 152 ALA A CA 1
ATOM 1155 C C . ALA A 1 152 ? 17.948 16.292 -34.368 1.00 94.44 152 ALA A C 1
ATOM 1157 O O . ALA A 1 152 ? 18.946 16.921 -34.020 1.00 94.44 152 ALA A O 1
ATOM 1158 N N . ALA A 1 153 ? 16.718 16.638 -33.973 1.00 92.81 153 ALA A N 1
ATOM 1159 C CA . ALA A 1 153 ? 16.432 17.782 -33.099 1.00 92.81 153 ALA A CA 1
ATOM 1160 C C . ALA A 1 153 ? 17.085 17.686 -31.703 1.00 92.81 153 ALA A C 1
ATOM 1162 O O . ALA A 1 153 ? 17.221 18.692 -31.012 1.00 92.81 153 ALA A O 1
ATOM 1163 N N . GLN A 1 154 ? 17.497 16.485 -31.281 1.00 94.12 154 GLN A N 1
ATOM 1164 C CA . GLN A 1 154 ? 18.165 16.237 -30.000 1.00 94.12 154 GLN A CA 1
ATOM 1165 C C . GLN A 1 154 ? 19.695 16.258 -30.112 1.00 94.12 154 GLN A C 1
ATOM 1167 O O . GLN A 1 154 ? 20.367 15.914 -29.143 1.00 94.12 154 GLN A O 1
ATOM 1172 N N . LEU A 1 155 ? 20.275 16.611 -31.260 1.00 94.50 155 LEU A N 1
ATOM 1173 C CA . LEU A 1 155 ? 21.720 16.817 -31.380 1.00 94.50 155 LEU A CA 1
ATOM 1174 C C . LEU A 1 155 ? 22.121 18.169 -30.787 1.00 94.50 155 LEU A C 1
ATOM 1176 O O . LEU A 1 155 ? 21.374 19.141 -30.883 1.00 94.50 155 LEU A O 1
ATOM 1180 N N . VAL A 1 156 ? 23.323 18.234 -30.211 1.00 95.38 156 VAL A N 1
ATOM 1181 C CA . VAL A 1 156 ? 23.926 19.519 -29.813 1.00 95.38 156 VAL A CA 1
ATOM 1182 C C . VAL A 1 156 ? 24.174 20.391 -31.047 1.00 95.38 156 VAL A C 1
ATOM 1184 O O . VAL A 1 156 ? 23.803 21.560 -31.061 1.00 95.38 156 VAL A O 1
ATOM 1187 N N . ASP A 1 157 ? 24.752 19.805 -32.098 1.00 93.94 157 ASP A N 1
ATOM 1188 C CA . ASP A 1 157 ? 24.913 20.436 -33.408 1.00 93.94 157 ASP A CA 1
ATOM 1189 C C . ASP A 1 157 ? 23.953 19.792 -34.415 1.00 93.94 157 ASP A C 1
ATOM 1191 O O . ASP A 1 157 ? 24.172 18.678 -34.897 1.00 93.94 157 ASP A O 1
ATOM 1195 N N . GLN A 1 158 ? 22.871 20.502 -34.735 1.00 92.25 158 GLN A N 1
ATOM 1196 C CA . GLN A 1 158 ? 21.857 20.025 -35.676 1.00 92.25 158 GLN A CA 1
ATOM 1197 C C . GLN A 1 158 ? 22.373 19.966 -37.120 1.00 92.25 158 GLN A C 1
ATOM 1199 O O . GLN A 1 158 ? 21.879 19.158 -37.907 1.00 92.25 158 GLN A O 1
ATOM 1204 N N . SER A 1 159 ? 23.386 20.765 -37.483 1.00 91.69 159 SER A N 1
ATOM 1205 C CA . SER A 1 159 ? 23.926 20.779 -38.850 1.00 91.69 159 SER A CA 1
ATOM 1206 C C . SER A 1 159 ? 24.592 19.447 -39.217 1.00 91.69 159 SER A C 1
ATOM 1208 O O . SER A 1 159 ? 24.489 18.977 -40.357 1.00 91.69 159 SER A O 1
ATOM 1210 N N . ALA A 1 160 ? 25.162 18.765 -38.218 1.00 92.62 160 ALA A N 1
ATOM 1211 C CA . ALA A 1 160 ? 25.781 17.456 -38.365 1.00 92.62 160 ALA A CA 1
ATOM 1212 C C . ALA A 1 160 ? 24.795 16.364 -38.822 1.00 92.62 160 ALA A C 1
ATOM 1214 O O . ALA A 1 160 ? 25.228 15.383 -39.427 1.00 92.62 160 ALA A O 1
ATOM 1215 N N . ALA A 1 161 ? 23.482 16.524 -38.608 1.00 93.62 161 ALA A N 1
ATOM 1216 C CA . ALA A 1 161 ? 22.467 15.529 -38.971 1.00 93.62 161 ALA A CA 1
ATOM 1217 C C . ALA A 1 161 ? 22.427 15.196 -40.477 1.00 93.62 161 ALA A C 1
ATOM 1219 O O . ALA A 1 161 ? 21.990 14.114 -40.863 1.00 93.62 161 ALA A O 1
ATOM 1220 N N . THR A 1 162 ? 22.926 16.090 -41.331 1.00 95.75 162 THR A N 1
ATOM 1221 C CA . THR A 1 162 ? 23.018 15.867 -42.786 1.00 95.75 162 THR A CA 1
ATOM 1222 C C . THR A 1 162 ? 24.296 15.136 -43.217 1.00 95.75 162 THR A C 1
ATOM 1224 O O . THR A 1 162 ? 24.450 14.786 -44.385 1.00 95.75 162 THR A O 1
ATOM 1227 N N . THR A 1 163 ? 25.226 14.884 -42.289 1.00 94.19 163 THR A N 1
ATOM 1228 C CA . THR A 1 163 ? 26.580 14.371 -42.583 1.00 94.19 163 THR A CA 1
ATOM 1229 C C . THR A 1 163 ? 26.751 12.873 -42.326 1.00 94.19 163 THR A C 1
ATOM 1231 O O . THR A 1 163 ? 27.791 12.301 -42.659 1.00 94.19 163 THR A O 1
ATOM 1234 N N . PHE A 1 164 ? 25.746 12.213 -41.747 1.00 95.12 164 PHE A N 1
ATOM 1235 C CA . PHE A 1 164 ? 25.779 10.788 -41.419 1.00 95.12 164 PHE A CA 1
ATOM 1236 C C . PHE A 1 164 ? 24.408 10.121 -41.601 1.00 95.12 164 PHE A C 1
ATOM 1238 O O . PHE A 1 164 ? 23.380 10.787 -41.642 1.00 95.12 164 PHE A O 1
ATOM 1245 N N . THR A 1 165 ? 24.395 8.789 -41.717 1.00 95.00 165 THR A N 1
ATOM 1246 C CA . THR A 1 165 ? 23.170 7.973 -41.802 1.00 95.00 165 THR A CA 1
ATOM 1247 C C . THR A 1 165 ? 22.771 7.425 -40.425 1.00 95.00 165 THR A C 1
ATOM 1249 O O . THR A 1 165 ? 23.559 7.437 -39.476 1.00 95.00 165 THR A O 1
ATOM 1252 N N . ALA A 1 166 ? 21.580 6.830 -40.315 1.00 91.81 166 ALA A N 1
ATOM 1253 C CA . ALA A 1 166 ? 21.126 6.128 -39.104 1.00 91.81 166 ALA A CA 1
ATOM 1254 C C . ALA A 1 166 ? 22.041 4.967 -38.653 1.00 91.81 166 ALA A C 1
ATOM 1256 O O . ALA A 1 166 ? 22.002 4.558 -37.495 1.00 91.81 166 ALA A O 1
ATOM 1257 N N . GLY A 1 167 ? 22.884 4.435 -39.546 1.00 89.94 167 GLY A N 1
ATOM 1258 C CA . GLY A 1 167 ? 23.856 3.380 -39.239 1.00 89.94 167 GLY A CA 1
ATOM 1259 C C . GLY A 1 167 ? 25.178 3.881 -38.648 1.00 89.94 167 GLY A C 1
ATOM 1260 O O . GLY A 1 167 ? 26.069 3.070 -38.396 1.00 89.94 167 GLY A O 1
ATOM 1261 N N . HIS A 1 168 ? 25.338 5.190 -38.442 1.00 93.44 168 HIS A N 1
ATOM 1262 C CA . HIS A 1 168 ? 26.589 5.771 -37.966 1.00 93.44 168 HIS A CA 1
ATOM 1263 C C . HIS A 1 168 ? 26.963 5.273 -36.566 1.00 93.44 168 HIS A C 1
ATOM 1265 O O . HIS A 1 168 ? 26.175 5.355 -35.622 1.00 93.44 168 HIS A O 1
ATOM 1271 N N . ASN A 1 169 ? 28.185 4.757 -36.435 1.00 9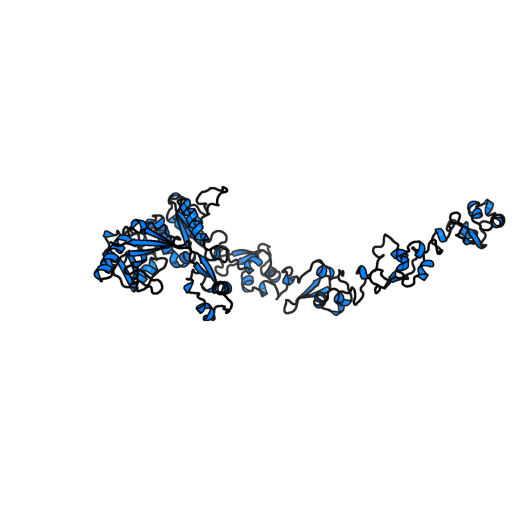1.81 169 ASN A N 1
ATOM 1272 C CA . ASN A 1 169 ? 28.660 4.070 -35.235 1.00 91.81 169 ASN A CA 1
ATOM 1273 C C . ASN A 1 169 ? 29.620 4.899 -34.371 1.00 91.81 169 ASN A C 1
ATOM 1275 O O . ASN A 1 169 ? 29.964 4.454 -33.277 1.00 91.81 169 ASN A O 1
ATOM 1279 N N . LYS A 1 170 ? 30.051 6.088 -34.816 1.00 93.69 170 LYS A N 1
ATOM 1280 C CA . LYS A 1 170 ? 30.874 6.965 -33.976 1.00 93.69 170 LYS A CA 1
ATOM 1281 C C . LYS A 1 170 ? 29.983 7.796 -33.043 1.00 93.69 170 LYS A C 1
ATOM 1283 O O . LYS A 1 170 ? 28.880 8.175 -33.445 1.00 93.69 170 LYS A O 1
ATOM 1288 N N . PRO A 1 171 ? 30.419 8.057 -31.798 1.00 94.62 171 PRO A N 1
ATOM 1289 C CA . PRO A 1 171 ? 29.660 8.883 -30.868 1.00 94.62 171 PRO A CA 1
ATOM 1290 C C . PRO A 1 171 ? 29.506 10.328 -31.350 1.00 94.62 171 PRO A C 1
ATOM 1292 O O . PRO A 1 171 ? 30.474 10.935 -31.800 1.00 94.62 171 PRO A O 1
ATOM 1295 N N . VAL A 1 172 ? 28.306 10.878 -31.173 1.00 95.56 172 VAL A N 1
ATOM 1296 C CA . VAL A 1 172 ? 27.984 12.307 -31.310 1.00 95.56 172 VAL A CA 1
ATOM 1297 C C . VAL A 1 172 ? 27.344 12.808 -30.012 1.00 95.56 172 VAL A C 1
ATOM 1299 O O . VAL A 1 172 ? 26.973 11.998 -29.153 1.00 95.56 172 VAL A O 1
ATOM 1302 N N . GLU A 1 173 ? 27.259 14.125 -29.840 1.00 96.06 173 GLU A N 1
ATOM 1303 C CA . GLU A 1 173 ? 26.691 14.758 -28.646 1.00 96.06 173 GLU A CA 1
ATOM 1304 C C . GLU A 1 173 ? 25.190 15.027 -28.804 1.00 96.06 173 GLU A C 1
ATOM 1306 O O . GLU A 1 173 ? 24.737 15.585 -29.805 1.00 96.06 173 GLU A O 1
ATOM 1311 N N . TRP A 1 174 ? 24.428 14.645 -27.782 1.00 95.00 174 TRP A N 1
ATOM 1312 C CA . TRP A 1 174 ? 22.975 14.760 -27.715 1.00 95.00 174 TRP A CA 1
ATOM 1313 C C . TRP A 1 174 ? 22.569 15.596 -26.508 1.00 95.00 174 TRP A C 1
ATOM 1315 O O . TRP A 1 174 ? 23.156 15.453 -25.435 1.00 95.00 174 TRP A O 1
ATOM 1325 N N . ILE A 1 175 ? 21.521 16.399 -26.659 1.00 93.94 175 ILE A N 1
ATOM 1326 C CA . ILE A 1 175 ? 20.860 17.118 -25.572 1.00 93.94 175 ILE A CA 1
ATOM 1327 C C . ILE A 1 175 ? 19.691 16.298 -25.019 1.00 93.94 175 ILE A C 1
ATOM 1329 O O . ILE A 1 175 ? 18.929 15.668 -25.754 1.00 93.94 175 ILE A O 1
ATOM 1333 N N . CYS A 1 176 ? 19.525 16.307 -23.701 1.00 91.25 176 CYS A N 1
ATOM 1334 C CA . CYS A 1 176 ? 18.322 15.815 -23.043 1.00 91.25 176 CYS A CA 1
ATOM 1335 C C . CYS A 1 176 ? 17.437 16.998 -22.640 1.00 91.25 176 CYS A C 1
ATOM 1337 O O . CYS A 1 176 ? 17.783 17.740 -21.723 1.00 91.25 176 CYS A O 1
ATOM 1339 N N . CYS A 1 177 ? 16.269 17.131 -23.273 1.00 84.44 177 CYS A N 1
ATOM 1340 C CA . CYS A 1 177 ? 15.300 18.198 -22.994 1.00 84.44 177 CYS A CA 1
ATOM 1341 C C . CYS A 1 177 ? 14.536 18.043 -21.665 1.00 84.44 177 CYS A C 1
ATOM 1343 O O . CYS A 1 177 ? 13.745 18.907 -21.313 1.00 84.44 177 CYS A O 1
ATOM 1345 N N . LYS A 1 178 ? 14.752 16.951 -20.918 1.00 85.94 178 LYS A N 1
ATOM 1346 C CA . LYS A 1 178 ? 14.102 16.706 -19.616 1.00 85.94 178 LYS A CA 1
ATOM 1347 C C . LYS A 1 178 ? 14.821 17.372 -18.436 1.00 85.94 178 LYS A C 1
ATOM 1349 O O . LYS A 1 178 ? 14.428 17.156 -17.293 1.00 85.94 178 LYS A O 1
ATOM 1354 N N . HIS A 1 179 ? 15.905 18.098 -18.695 1.00 82.69 179 HIS A N 1
ATOM 1355 C CA . HIS A 1 179 ? 16.742 18.718 -17.674 1.00 82.69 179 HIS A CA 1
ATOM 1356 C C . HIS A 1 179 ? 16.917 20.204 -17.964 1.00 82.69 179 HIS A C 1
ATOM 1358 O O . HIS A 1 179 ? 17.035 20.597 -19.125 1.00 82.69 179 HIS A O 1
ATOM 1364 N N . GLU A 1 180 ? 16.976 20.998 -16.899 1.00 81.88 180 GLU A N 1
ATOM 1365 C CA . GLU A 1 180 ? 17.286 22.421 -16.944 1.00 81.88 180 GLU A CA 1
ATOM 1366 C C . GLU A 1 180 ? 18.449 22.697 -15.971 1.00 81.88 180 GLU A C 1
ATOM 1368 O O . GLU A 1 180 ? 18.270 22.524 -14.764 1.00 81.88 180 GLU A O 1
ATOM 1373 N N . PRO A 1 181 ? 19.653 23.053 -16.468 1.00 83.31 181 PRO A N 1
ATOM 1374 C CA . PRO A 1 181 ? 20.032 23.163 -17.882 1.00 83.31 181 PRO A CA 1
ATOM 1375 C C . PRO A 1 181 ? 20.056 21.801 -18.621 1.00 83.31 181 PRO A C 1
ATOM 1377 O O . PRO A 1 181 ? 20.175 20.751 -17.978 1.00 83.31 181 PRO A O 1
ATOM 1380 N N . PRO A 1 182 ? 19.965 21.785 -19.970 1.00 86.69 182 PRO A N 1
ATOM 1381 C CA . PRO A 1 182 ? 19.983 20.548 -20.748 1.00 86.69 182 PRO A CA 1
ATOM 1382 C C . PRO A 1 182 ? 21.247 19.722 -20.510 1.00 86.69 182 PRO A C 1
ATOM 1384 O O . PRO A 1 182 ? 22.370 20.215 -20.612 1.00 86.69 182 PRO A O 1
ATOM 1387 N N . PHE A 1 183 ? 21.068 18.428 -20.248 1.00 91.06 183 PHE A N 1
ATOM 1388 C CA . PHE A 1 183 ? 22.194 17.513 -20.076 1.00 91.06 183 PHE A CA 1
ATOM 1389 C C . PHE A 1 183 ? 22.734 17.057 -21.432 1.00 91.06 183 PHE A C 1
ATOM 1391 O O . PHE A 1 183 ? 21.978 16.521 -22.249 1.00 91.06 183 PHE A O 1
ATOM 1398 N N . ILE A 1 184 ? 24.042 17.216 -21.639 1.00 92.69 184 ILE A N 1
ATOM 1399 C CA . ILE A 1 184 ? 24.738 16.776 -22.851 1.00 92.69 184 ILE A CA 1
ATOM 1400 C C . ILE A 1 184 ? 25.369 15.404 -22.619 1.00 92.69 184 ILE A C 1
ATOM 1402 O O . ILE A 1 184 ? 26.053 15.179 -21.621 1.00 92.69 184 ILE A O 1
ATOM 1406 N N . TRP A 1 185 ? 25.173 14.480 -23.557 1.00 93.94 185 TRP A N 1
ATOM 1407 C CA . TRP A 1 185 ? 25.727 13.131 -23.465 1.00 93.94 185 TRP A CA 1
ATOM 1408 C C . TRP A 1 185 ? 26.143 12.566 -24.821 1.00 93.94 185 TRP A C 1
ATOM 1410 O O . TRP A 1 185 ? 25.637 12.969 -25.864 1.00 93.94 185 TRP A O 1
ATOM 1420 N N . LYS A 1 186 ? 27.085 11.614 -24.805 1.00 94.00 186 LYS A N 1
ATOM 1421 C CA . LYS A 1 186 ? 27.688 11.039 -26.014 1.00 94.00 186 LYS A CA 1
ATOM 1422 C C . LYS A 1 186 ? 27.192 9.627 -26.278 1.00 94.00 186 LYS A C 1
ATOM 1424 O O . LYS A 1 186 ? 27.321 8.745 -25.432 1.00 94.00 186 LYS A O 1
ATOM 1429 N N . THR A 1 187 ? 26.678 9.389 -27.480 1.00 94.31 187 THR A N 1
ATOM 1430 C CA . THR A 1 187 ? 26.427 8.038 -28.000 1.00 94.31 187 THR A CA 1
ATOM 1431 C C . THR A 1 187 ? 26.358 8.055 -29.523 1.00 94.31 187 THR A C 1
ATOM 1433 O O . THR A 1 187 ? 26.210 9.113 -30.133 1.00 94.31 187 THR A O 1
ATOM 1436 N N . SER A 1 188 ? 26.482 6.897 -30.164 1.00 95.06 188 SER A N 1
ATOM 1437 C CA . SER A 1 188 ? 26.390 6.799 -31.623 1.00 95.06 188 SER A CA 1
ATOM 1438 C C . SER A 1 188 ? 24.931 6.781 -32.109 1.00 95.06 188 SER A C 1
ATOM 1440 O O . SER A 1 188 ? 24.112 6.105 -31.472 1.00 95.06 188 SER A O 1
ATOM 1442 N N . PRO A 1 189 ? 24.608 7.397 -33.261 1.00 94.88 189 PRO A N 1
ATOM 1443 C CA . PRO A 1 189 ? 23.267 7.364 -33.857 1.00 94.88 189 PRO A CA 1
ATOM 1444 C C . PRO A 1 189 ? 22.677 5.955 -34.014 1.00 94.88 189 PRO A C 1
ATOM 1446 O O . PRO A 1 189 ? 21.509 5.741 -33.693 1.00 94.88 189 PRO A O 1
ATOM 1449 N N . ILE A 1 190 ? 23.486 4.959 -34.392 1.00 94.56 190 ILE A N 1
ATOM 1450 C CA . ILE A 1 190 ? 23.010 3.576 -34.557 1.00 94.56 190 ILE A CA 1
ATOM 1451 C C . ILE A 1 190 ? 22.433 2.970 -33.271 1.00 94.56 190 ILE A C 1
ATOM 1453 O O . ILE A 1 190 ? 21.461 2.216 -33.327 1.00 94.56 190 ILE A O 1
ATOM 1457 N N . LEU A 1 191 ? 22.989 3.311 -32.105 1.00 93.31 191 LEU A N 1
ATOM 1458 C CA . LEU A 1 191 ? 22.479 2.839 -30.814 1.00 93.31 191 LEU A CA 1
ATOM 1459 C C . LEU A 1 191 ? 21.170 3.545 -30.445 1.00 93.31 191 LEU A C 1
ATOM 1461 O O . LEU A 1 191 ? 20.262 2.904 -29.916 1.00 93.31 191 LEU A O 1
ATOM 1465 N N . ARG A 1 192 ? 21.044 4.834 -30.781 1.00 92.81 192 ARG A N 1
ATOM 1466 C CA . ARG A 1 192 ? 19.810 5.609 -30.579 1.00 92.81 192 ARG A CA 1
ATOM 1467 C C . ARG A 1 192 ? 18.657 5.031 -31.388 1.00 92.81 192 ARG A C 1
ATOM 1469 O O . ARG A 1 192 ? 17.577 4.857 -30.844 1.00 92.81 192 ARG A O 1
ATOM 1476 N N . VAL A 1 193 ? 18.911 4.667 -32.644 1.00 92.31 193 VAL A N 1
ATOM 1477 C CA . VAL A 1 193 ? 17.893 4.110 -33.546 1.00 92.31 193 VAL A CA 1
ATOM 1478 C C . VAL A 1 193 ? 17.555 2.658 -33.202 1.00 92.31 193 VAL A C 1
ATOM 1480 O O . VAL A 1 193 ? 16.385 2.311 -33.096 1.00 92.31 193 VAL A O 1
ATOM 1483 N N . ARG A 1 194 ? 18.557 1.786 -33.007 1.00 91.69 194 ARG A N 1
ATOM 1484 C CA . ARG A 1 194 ? 18.311 0.339 -32.836 1.00 91.69 194 ARG A CA 1
ATOM 1485 C C . ARG A 1 194 ? 17.926 -0.075 -31.423 1.00 91.69 194 ARG A C 1
ATOM 1487 O O . ARG A 1 194 ? 17.154 -1.010 -31.258 1.00 91.69 194 ARG A O 1
ATOM 1494 N N . GLN A 1 195 ? 18.523 0.554 -30.415 1.00 87.62 195 GLN A N 1
ATOM 1495 C CA . GLN A 1 195 ? 18.355 0.165 -29.010 1.00 87.62 195 GLN A CA 1
ATOM 1496 C C . GLN A 1 195 ? 17.545 1.192 -28.219 1.00 87.62 195 GLN A C 1
ATOM 1498 O O . GLN A 1 195 ? 17.371 1.027 -27.014 1.00 87.62 195 GLN A O 1
ATOM 1503 N N . ASN A 1 196 ? 17.075 2.258 -28.878 1.00 86.00 196 ASN A N 1
ATOM 1504 C CA . ASN A 1 196 ? 16.346 3.351 -28.247 1.00 86.00 196 ASN A CA 1
ATOM 1505 C C . ASN A 1 196 ? 17.082 3.897 -27.009 1.00 86.00 196 ASN A C 1
ATOM 1507 O O . ASN A 1 196 ? 16.484 4.100 -25.949 1.00 86.00 196 ASN A O 1
ATOM 1511 N N . THR A 1 197 ? 18.409 4.071 -27.105 1.00 86.62 197 THR A N 1
ATOM 1512 C CA . THR A 1 197 ? 19.210 4.508 -25.958 1.00 86.62 197 THR A CA 1
ATOM 1513 C C . THR A 1 197 ? 18.730 5.871 -25.458 1.00 86.62 197 THR A C 1
ATOM 1515 O O . THR A 1 197 ? 18.714 6.870 -26.178 1.00 86.62 197 THR A O 1
ATOM 1518 N N . GLN A 1 198 ? 18.324 5.908 -24.192 1.00 87.00 198 GLN A N 1
ATOM 1519 C CA . GLN A 1 198 ? 17.838 7.112 -23.520 1.00 87.00 198 GLN A CA 1
ATOM 1520 C C . GLN A 1 198 ? 18.971 7.825 -22.775 1.00 87.00 198 GLN A C 1
ATOM 1522 O O . GLN A 1 198 ? 20.011 7.220 -22.492 1.00 87.00 198 GLN A O 1
ATOM 1527 N N . CYS A 1 199 ? 18.738 9.093 -22.419 1.00 90.62 199 CYS A N 1
ATOM 1528 C CA . CYS A 1 199 ? 19.641 9.882 -21.581 1.00 90.62 199 CYS A CA 1
ATOM 1529 C C . CYS A 1 199 ? 20.079 9.071 -20.342 1.00 90.62 199 CYS A C 1
ATOM 1531 O O . CYS A 1 199 ? 19.217 8.584 -19.599 1.00 90.62 199 CYS A O 1
ATOM 1533 N N . PRO A 1 200 ? 21.394 8.908 -20.097 1.00 88.81 200 PRO A N 1
ATOM 1534 C CA . PRO A 1 200 ? 21.886 8.037 -19.037 1.00 88.81 200 PRO A CA 1
ATOM 1535 C C . PRO A 1 200 ? 21.508 8.547 -17.640 1.00 88.81 200 PRO A C 1
ATOM 1537 O O . PRO A 1 200 ? 21.219 7.721 -16.778 1.00 88.81 200 PRO A O 1
ATOM 1540 N N . VAL A 1 201 ? 21.396 9.866 -17.452 1.00 89.31 201 VAL A N 1
ATOM 1541 C CA . VAL A 1 201 ? 20.938 10.515 -16.208 1.00 89.31 201 VAL A CA 1
ATOM 1542 C C . VAL A 1 201 ? 19.456 10.240 -15.948 1.00 89.31 201 VAL A C 1
ATOM 1544 O O . VAL A 1 201 ? 19.096 9.778 -14.870 1.00 89.31 201 VAL A O 1
ATOM 1547 N N . CYS A 1 202 ? 18.589 10.416 -16.954 1.00 85.56 202 CYS A N 1
ATOM 1548 C CA . CYS A 1 202 ? 17.163 10.070 -16.847 1.00 85.56 202 CYS A CA 1
ATOM 1549 C C . CYS A 1 202 ? 16.937 8.588 -16.519 1.00 85.56 202 CYS A C 1
ATOM 1551 O O . CYS A 1 202 ? 15.987 8.246 -15.824 1.00 85.56 202 CYS A O 1
ATOM 1553 N N . SER A 1 203 ? 17.785 7.707 -17.057 1.00 85.06 203 SER A N 1
ATOM 1554 C CA . SER A 1 203 ? 17.710 6.259 -16.827 1.00 85.06 203 SER A CA 1
ATOM 1555 C C . SER A 1 203 ? 18.475 5.777 -15.588 1.00 85.06 203 SER A C 1
ATOM 1557 O O . SER A 1 203 ? 18.605 4.570 -15.411 1.00 85.06 203 SER A O 1
ATOM 1559 N N . GLU A 1 204 ? 19.023 6.687 -14.774 1.00 83.06 204 GLU A N 1
ATOM 1560 C CA . GLU A 1 204 ? 19.815 6.377 -13.570 1.00 83.06 204 GLU A CA 1
ATOM 1561 C C . GLU A 1 204 ? 21.062 5.498 -13.829 1.00 83.06 204 GLU A C 1
ATOM 1563 O O . GLU A 1 204 ? 21.572 4.836 -12.930 1.00 83.06 204 GLU A O 1
ATOM 1568 N N . ARG A 1 205 ? 21.578 5.494 -15.068 1.00 82.19 205 ARG A N 1
ATOM 1569 C CA . ARG A 1 205 ? 22.791 4.761 -15.486 1.00 82.19 205 ARG A CA 1
ATOM 1570 C C . ARG A 1 205 ? 24.074 5.584 -15.355 1.00 82.19 205 ARG A C 1
ATOM 1572 O O . ARG A 1 205 ? 25.160 5.018 -15.411 1.00 82.19 205 ARG A O 1
ATOM 1579 N N . ALA A 1 206 ? 23.955 6.902 -15.228 1.00 85.19 206 ALA A N 1
ATOM 1580 C CA . ALA A 1 206 ? 25.057 7.810 -14.927 1.00 85.19 206 ALA A CA 1
ATOM 1581 C C . ALA A 1 206 ? 24.610 8.828 -13.878 1.00 85.19 206 ALA A C 1
ATOM 1583 O O . ALA A 1 206 ? 23.422 9.153 -13.794 1.00 85.19 206 ALA A O 1
ATOM 1584 N N . VAL A 1 207 ? 25.568 9.337 -13.109 1.00 85.88 207 VAL A N 1
ATOM 1585 C CA . VAL A 1 207 ? 25.341 10.373 -12.099 1.00 85.88 207 VAL A CA 1
ATOM 1586 C C . VAL A 1 207 ? 25.846 11.700 -12.645 1.00 85.88 207 VAL A C 1
ATOM 1588 O O . VAL A 1 207 ? 26.994 11.794 -13.077 1.00 85.88 207 VAL A O 1
ATOM 1591 N N . ALA A 1 208 ? 24.980 12.705 -12.651 1.00 84.25 208 ALA A N 1
ATOM 1592 C CA . ALA A 1 208 ? 25.313 14.074 -13.006 1.00 84.25 208 ALA A CA 1
ATOM 1593 C C . ALA A 1 208 ? 25.001 14.988 -11.811 1.00 84.25 208 ALA A C 1
ATOM 1595 O O . ALA A 1 208 ? 23.848 14.993 -11.353 1.00 84.25 208 ALA A O 1
ATOM 1596 N N . PRO A 1 209 ? 25.994 15.761 -11.326 1.00 79.56 209 PRO A N 1
ATOM 1597 C CA . PRO A 1 209 ? 25.776 16.765 -10.293 1.00 79.56 209 PRO A CA 1
ATOM 1598 C C . PRO A 1 209 ? 24.633 17.704 -10.674 1.00 79.56 209 PRO A C 1
ATOM 1600 O O . PRO A 1 209 ? 24.499 18.067 -11.843 1.00 79.56 209 PRO A O 1
ATOM 1603 N N . THR A 1 210 ? 23.832 18.107 -9.693 1.00 80.56 210 THR A N 1
ATOM 1604 C CA . THR A 1 210 ? 22.648 18.979 -9.792 1.00 80.56 210 THR A CA 1
ATOM 1605 C C . THR A 1 210 ? 21.408 18.380 -10.463 1.00 80.56 210 THR A C 1
ATOM 1607 O O . THR A 1 210 ? 20.340 18.984 -10.394 1.00 80.56 210 THR A O 1
ATOM 1610 N N . LEU A 1 211 ? 21.494 17.188 -11.067 1.00 82.31 211 LEU A N 1
ATOM 1611 C CA . LEU A 1 211 ? 20.377 16.585 -11.812 1.00 82.31 211 LEU A CA 1
ATOM 1612 C C . LEU A 1 211 ? 19.800 15.335 -11.143 1.00 82.31 211 LEU A C 1
ATOM 1614 O O . LEU A 1 211 ? 18.583 15.217 -10.958 1.00 82.31 211 LEU A O 1
ATOM 1618 N N . ASN A 1 212 ? 20.646 14.353 -10.831 1.00 84.25 212 ASN A N 1
ATOM 1619 C CA . ASN A 1 212 ? 20.196 13.088 -10.242 1.00 84.25 212 ASN A CA 1
ATOM 1620 C C . ASN A 1 212 ? 21.067 12.568 -9.101 1.00 84.25 212 ASN A C 1
ATOM 1622 O O . ASN A 1 212 ? 20.728 11.524 -8.537 1.00 84.25 212 ASN A O 1
ATOM 1626 N N . ASP A 1 213 ? 22.138 13.271 -8.738 1.00 88.62 213 ASP A N 1
ATOM 1627 C CA . ASP A 1 213 ? 22.927 12.929 -7.562 1.00 88.62 213 ASP A CA 1
ATOM 1628 C C . ASP A 1 213 ? 22.082 13.014 -6.281 1.00 88.62 213 ASP A C 1
ATOM 1630 O O . ASP A 1 213 ? 21.134 13.805 -6.159 1.00 88.62 213 ASP A O 1
ATOM 1634 N N . LEU A 1 214 ? 22.399 12.144 -5.324 1.00 88.00 214 LEU A N 1
ATOM 1635 C CA . LEU A 1 214 ? 21.638 12.041 -4.082 1.00 88.00 214 LEU A CA 1
ATOM 1636 C C . LEU A 1 214 ? 21.721 13.327 -3.246 1.00 88.00 214 LEU A C 1
ATOM 1638 O O . LEU A 1 214 ? 20.716 13.727 -2.665 1.00 88.00 214 LEU A O 1
ATOM 1642 N N . ALA A 1 215 ? 22.888 13.976 -3.205 1.00 86.94 215 ALA A N 1
ATOM 1643 C CA . ALA A 1 215 ? 23.124 15.156 -2.376 1.00 86.94 215 ALA A CA 1
ATOM 1644 C C . ALA A 1 215 ? 22.254 16.350 -2.794 1.00 86.94 215 ALA A C 1
ATOM 1646 O O . ALA A 1 215 ? 21.662 17.007 -1.942 1.00 86.94 215 ALA A O 1
ATOM 1647 N N . THR A 1 216 ? 22.116 16.589 -4.097 1.00 83.81 216 THR A N 1
ATOM 1648 C CA . THR A 1 216 ? 21.286 17.676 -4.629 1.00 83.81 216 THR A CA 1
ATOM 1649 C C . THR A 1 216 ? 19.800 17.338 -4.528 1.00 83.81 216 THR A C 1
ATOM 1651 O O . THR A 1 216 ? 18.992 18.177 -4.138 1.00 83.81 216 THR A O 1
ATOM 1654 N N . THR A 1 217 ? 19.412 16.105 -4.864 1.00 84.00 217 THR A N 1
ATOM 1655 C CA . THR A 1 217 ? 17.986 15.739 -4.943 1.00 84.00 217 THR A CA 1
ATOM 1656 C C . THR A 1 217 ? 17.359 15.421 -3.585 1.00 84.00 217 THR A C 1
ATOM 1658 O O . THR A 1 217 ? 16.164 15.639 -3.404 1.00 84.00 217 THR A O 1
ATOM 1661 N N . HIS A 1 218 ? 18.141 14.905 -2.632 1.00 88.00 218 HIS A N 1
ATOM 1662 C CA . HIS A 1 218 ? 17.680 14.493 -1.304 1.00 88.00 218 HIS A CA 1
ATOM 1663 C C . HIS A 1 218 ? 18.716 14.851 -0.218 1.00 88.00 218 HIS A C 1
ATOM 1665 O O . HIS A 1 218 ? 19.241 13.954 0.452 1.00 88.00 218 HIS A O 1
ATOM 1671 N N . PRO A 1 219 ? 18.991 16.149 0.021 1.00 88.94 219 PRO A N 1
ATOM 1672 C CA . PRO A 1 219 ? 20.042 16.593 0.944 1.00 88.94 219 PRO A CA 1
ATOM 1673 C C . PRO A 1 219 ? 19.883 16.010 2.357 1.00 88.94 219 PRO A C 1
ATOM 1675 O O . PRO A 1 219 ? 20.832 15.474 2.918 1.00 88.94 219 PRO A O 1
ATOM 1678 N N . LYS A 1 220 ? 18.649 15.961 2.880 1.00 87.69 220 LYS A N 1
ATOM 1679 C CA . LYS A 1 220 ? 18.344 15.375 4.201 1.00 87.69 220 LYS A CA 1
ATOM 1680 C C . LYS A 1 220 ? 18.607 13.869 4.305 1.00 87.69 220 LYS A C 1
ATOM 1682 O O . LYS A 1 220 ? 18.757 13.352 5.409 1.00 87.69 220 LYS A O 1
ATOM 1687 N N . LEU A 1 221 ? 18.566 13.136 3.187 1.00 89.38 221 LEU A N 1
ATOM 1688 C CA . LEU A 1 221 ? 18.943 11.719 3.162 1.00 89.38 221 LEU A CA 1
ATOM 1689 C C . LEU A 1 221 ? 20.459 11.578 3.058 1.00 89.38 221 LEU A C 1
ATOM 1691 O O . LEU A 1 221 ? 21.019 10.721 3.733 1.00 89.38 221 LEU A O 1
ATOM 1695 N N . ALA A 1 222 ? 21.121 12.424 2.266 1.00 89.94 222 ALA A N 1
ATOM 1696 C CA . ALA A 1 222 ? 22.576 12.427 2.166 1.00 89.94 222 ALA A CA 1
ATOM 1697 C C . ALA A 1 222 ? 23.249 12.712 3.523 1.00 89.94 222 ALA A C 1
ATOM 1699 O O . ALA A 1 222 ? 24.218 12.044 3.869 1.00 89.94 222 ALA A O 1
ATOM 1700 N N . GLU A 1 223 ? 22.678 13.615 4.328 1.00 89.75 223 GLU A N 1
ATOM 1701 C CA . GLU A 1 223 ? 23.113 13.909 5.706 1.00 89.75 223 GLU A CA 1
ATOM 1702 C C . GLU A 1 223 ? 23.049 12.700 6.656 1.00 89.75 223 GLU A C 1
ATOM 1704 O O . GLU A 1 223 ? 23.728 12.683 7.677 1.00 89.75 223 GLU A O 1
ATOM 1709 N N . GLN A 1 224 ? 22.246 11.680 6.340 1.00 91.62 224 GLN A N 1
ATOM 1710 C CA . GLN A 1 224 ? 22.106 10.482 7.174 1.00 91.62 224 GLN A CA 1
ATOM 1711 C C . GLN A 1 224 ? 23.162 9.415 6.872 1.00 91.62 224 GLN A C 1
ATOM 1713 O O . GLN A 1 224 ? 23.168 8.381 7.532 1.00 91.62 224 GLN A O 1
ATOM 1718 N N . ILE A 1 225 ? 24.025 9.608 5.876 1.00 91.56 225 ILE A N 1
ATOM 1719 C CA . ILE A 1 225 ? 25.050 8.627 5.505 1.00 91.56 225 ILE A CA 1
ATOM 1720 C C . ILE A 1 225 ? 26.276 8.818 6.408 1.00 91.56 225 ILE A C 1
ATOM 1722 O O . ILE A 1 225 ? 26.874 9.892 6.422 1.00 91.56 225 ILE A O 1
ATOM 1726 N N . THR A 1 226 ? 26.675 7.775 7.140 1.00 90.06 226 THR A N 1
ATOM 1727 C CA . THR A 1 226 ? 27.761 7.837 8.142 1.00 90.06 226 THR A CA 1
ATOM 1728 C C . THR A 1 226 ? 28.816 6.763 7.926 1.00 90.06 226 THR A C 1
ATOM 1730 O O . THR A 1 226 ? 28.488 5.660 7.506 1.00 90.06 226 THR A O 1
ATOM 1733 N N . ASP A 1 227 ? 30.071 7.039 8.273 1.00 87.81 227 ASP A N 1
ATOM 1734 C CA . ASP A 1 227 ? 31.144 6.039 8.230 1.00 87.81 227 ASP A CA 1
ATOM 1735 C C . ASP A 1 227 ? 31.070 5.040 9.409 1.00 87.81 227 ASP A C 1
ATOM 1737 O O . ASP A 1 227 ? 30.602 5.411 10.489 1.00 87.81 227 ASP A O 1
ATOM 1741 N N . PRO A 1 228 ? 31.547 3.788 9.239 1.00 83.38 228 PRO A N 1
ATOM 1742 C CA . PRO A 1 228 ? 32.130 3.215 8.021 1.00 83.38 228 PRO A CA 1
ATOM 1743 C C . PRO A 1 228 ? 31.076 2.692 7.027 1.00 83.38 228 PRO A C 1
ATOM 1745 O O . PRO A 1 228 ? 30.042 2.143 7.416 1.00 83.38 228 PRO A O 1
ATOM 1748 N N . GLN A 1 229 ? 31.364 2.802 5.726 1.00 85.94 229 GLN A N 1
ATOM 1749 C CA . GLN A 1 229 ? 30.535 2.199 4.676 1.00 85.94 229 GLN A CA 1
ATOM 1750 C C . GLN A 1 229 ? 30.876 0.715 4.452 1.00 85.94 229 GLN A C 1
ATOM 1752 O O . GLN A 1 229 ? 32.043 0.332 4.572 1.00 85.94 229 GLN A O 1
ATOM 1757 N N . PRO A 1 230 ? 29.912 -0.124 4.019 1.00 77.81 230 PRO A N 1
ATOM 1758 C CA . PRO A 1 230 ? 30.146 -1.555 3.781 1.00 77.81 230 PRO A CA 1
ATOM 1759 C C . PRO A 1 230 ? 31.196 -1.844 2.698 1.00 77.81 230 PRO A C 1
ATOM 1761 O O . PRO A 1 230 ? 31.820 -2.899 2.695 1.00 77.81 230 PRO A O 1
ATOM 1764 N N . ASN A 1 231 ? 31.389 -0.909 1.767 1.00 75.81 231 ASN A N 1
ATOM 1765 C CA . ASN A 1 231 ? 32.359 -1.005 0.676 1.00 75.81 231 ASN A CA 1
ATOM 1766 C C . ASN A 1 231 ? 33.760 -0.472 1.045 1.00 75.81 231 ASN A C 1
ATOM 1768 O O . ASN A 1 231 ? 34.632 -0.431 0.179 1.00 75.81 231 ASN A O 1
ATOM 1772 N N . GLY A 1 232 ? 33.971 -0.029 2.289 1.00 80.38 232 GLY A N 1
ATOM 1773 C CA . GLY A 1 232 ? 35.250 0.499 2.772 1.00 80.38 232 GLY A CA 1
ATOM 1774 C C . GLY A 1 232 ? 35.609 1.912 2.293 1.00 80.38 232 GLY A C 1
ATOM 1775 O O . GLY A 1 232 ? 36.682 2.402 2.633 1.00 80.38 232 GLY A O 1
ATOM 1776 N N . MET A 1 233 ? 34.746 2.583 1.523 1.00 84.94 233 MET A N 1
ATOM 1777 C CA . MET A 1 233 ? 34.935 3.990 1.144 1.00 84.94 233 MET A CA 1
ATOM 1778 C C . MET A 1 233 ? 34.411 4.933 2.235 1.00 84.94 233 MET A C 1
ATOM 1780 O O . MET A 1 233 ? 33.505 4.573 2.980 1.00 84.94 233 MET A O 1
ATOM 1784 N N . SER A 1 234 ? 34.933 6.164 2.301 1.00 88.88 234 SER A N 1
ATOM 1785 C CA . SER A 1 234 ? 34.342 7.208 3.154 1.00 88.88 234 SER A CA 1
ATOM 1786 C C . SER A 1 234 ? 33.067 7.781 2.528 1.00 88.88 234 SER A C 1
ATOM 1788 O O . SER A 1 234 ? 32.990 7.962 1.305 1.00 88.88 234 SER A O 1
ATOM 1790 N N . ALA A 1 235 ? 32.106 8.153 3.375 1.00 86.25 235 ALA A N 1
ATOM 1791 C CA . ALA A 1 235 ? 30.890 8.885 3.029 1.00 86.25 235 ALA A CA 1
ATOM 1792 C C . ALA A 1 235 ? 31.172 10.085 2.100 1.00 86.25 235 ALA A C 1
ATOM 1794 O O . ALA A 1 235 ? 30.526 10.240 1.065 1.00 86.25 235 ALA A O 1
ATOM 1795 N N . THR A 1 236 ? 32.206 10.877 2.401 1.00 85.75 236 THR A N 1
ATOM 1796 C CA . THR A 1 236 ? 32.598 12.057 1.602 1.00 85.75 236 THR A CA 1
ATOM 1797 C C . THR A 1 236 ? 32.983 11.726 0.159 1.00 85.75 236 THR A C 1
ATOM 1799 O O . THR A 1 236 ? 32.759 12.530 -0.742 1.00 85.75 236 THR A O 1
ATOM 1802 N N . THR A 1 237 ? 33.535 10.535 -0.073 1.00 86.94 237 THR A N 1
ATOM 1803 C CA . THR A 1 237 ? 33.966 10.084 -1.402 1.00 86.94 237 THR A CA 1
ATOM 1804 C C . THR A 1 237 ? 32.812 9.459 -2.183 1.00 86.94 237 THR A C 1
ATOM 1806 O O . THR A 1 237 ? 32.709 9.666 -3.389 1.00 86.94 237 THR A O 1
ATOM 1809 N N . ILE A 1 238 ? 31.927 8.708 -1.517 1.00 87.25 238 ILE A N 1
ATOM 1810 C CA . ILE A 1 238 ? 30.864 7.953 -2.196 1.00 87.25 238 ILE A CA 1
ATOM 1811 C C . ILE A 1 238 ? 29.631 8.809 -2.522 1.00 87.25 238 ILE A C 1
ATOM 1813 O O . ILE A 1 238 ? 29.070 8.656 -3.608 1.00 87.25 238 ILE A O 1
ATOM 1817 N N . ILE A 1 239 ? 29.234 9.741 -1.645 1.00 85.75 239 ILE A N 1
ATOM 1818 C CA . ILE A 1 239 ? 28.036 10.590 -1.807 1.00 85.75 239 ILE A CA 1
ATOM 1819 C C . ILE A 1 239 ? 27.964 11.330 -3.161 1.00 85.75 239 ILE A C 1
ATOM 1821 O O . ILE A 1 239 ? 26.899 11.291 -3.780 1.00 85.75 239 ILE A O 1
ATOM 1825 N N . PRO A 1 240 ? 29.035 11.960 -3.689 1.00 84.06 240 PRO A N 1
ATOM 1826 C CA . PRO A 1 240 ? 28.956 12.658 -4.977 1.00 84.06 240 PRO A CA 1
ATOM 1827 C C . PRO A 1 240 ? 28.872 11.715 -6.191 1.00 84.06 240 PRO A C 1
ATOM 1829 O O . PRO A 1 240 ? 28.626 12.169 -7.306 1.00 84.06 240 PRO A O 1
ATOM 1832 N N . THR A 1 241 ? 29.080 10.408 -6.004 1.00 85.81 241 THR A N 1
ATOM 1833 C CA . THR A 1 241 ? 29.172 9.418 -7.096 1.00 85.81 241 THR A CA 1
ATOM 1834 C C . THR A 1 241 ? 27.916 8.565 -7.274 1.00 85.81 241 THR A C 1
ATOM 1836 O O . THR A 1 241 ? 27.883 7.693 -8.142 1.00 85.81 241 THR A O 1
ATOM 1839 N N . ILE A 1 242 ? 26.876 8.795 -6.469 1.00 88.94 242 ILE A N 1
ATOM 1840 C CA . ILE A 1 242 ? 25.654 7.980 -6.425 1.00 88.94 242 ILE A CA 1
ATOM 1841 C C . ILE A 1 242 ? 24.423 8.803 -6.815 1.00 88.94 242 ILE A C 1
ATOM 1843 O O . ILE A 1 242 ? 24.237 9.932 -6.361 1.00 88.94 242 ILE A O 1
ATOM 1847 N N . SER A 1 243 ? 23.547 8.224 -7.640 1.00 90.75 243 SER A N 1
ATOM 1848 C CA . SER A 1 243 ? 22.241 8.822 -7.922 1.00 90.75 243 SER A CA 1
ATOM 1849 C C . SER A 1 243 ? 21.184 8.384 -6.912 1.00 90.75 243 SER A C 1
ATOM 1851 O O . SER A 1 243 ? 21.319 7.350 -6.250 1.00 90.75 243 SER A O 1
ATOM 1853 N N . ARG A 1 244 ? 20.073 9.123 -6.852 1.00 86.31 244 ARG A N 1
ATOM 1854 C CA . ARG A 1 244 ? 18.867 8.761 -6.077 1.00 86.31 244 ARG A CA 1
ATOM 1855 C C . ARG A 1 244 ? 18.306 7.363 -6.399 1.00 86.31 244 ARG A C 1
ATOM 1857 O O . ARG A 1 244 ? 17.608 6.777 -5.581 1.00 86.31 244 ARG A O 1
ATOM 1864 N N . GLY A 1 245 ? 18.589 6.829 -7.591 1.00 85.00 245 GLY A N 1
ATOM 1865 C CA . GLY A 1 245 ? 18.144 5.504 -8.038 1.00 85.00 245 GLY A CA 1
ATOM 1866 C C . GLY A 1 245 ? 19.135 4.370 -7.757 1.00 85.00 245 GLY A C 1
ATOM 1867 O O . GLY A 1 245 ? 18.873 3.235 -8.161 1.00 85.00 245 GLY A O 1
ATOM 1868 N N . SER A 1 246 ? 20.266 4.661 -7.107 1.00 88.69 246 SER A N 1
ATOM 1869 C CA . SER A 1 246 ? 21.363 3.709 -6.945 1.00 88.69 246 SER A CA 1
ATOM 1870 C C . SER A 1 246 ? 20.999 2.502 -6.072 1.00 88.69 246 SER A C 1
ATOM 1872 O O . SER A 1 246 ? 20.347 2.616 -5.033 1.00 88.69 246 SER A O 1
ATOM 1874 N N . HIS A 1 247 ? 21.488 1.331 -6.476 1.00 88.81 247 HIS A N 1
ATOM 1875 C CA . HIS A 1 247 ? 21.416 0.094 -5.698 1.00 88.81 247 HIS A CA 1
ATOM 1876 C C . HIS A 1 247 ? 22.575 -0.057 -4.694 1.00 88.81 247 HIS A C 1
ATOM 1878 O O . HIS A 1 247 ? 22.617 -1.049 -3.968 1.00 88.81 247 HIS A O 1
ATOM 1884 N N . THR A 1 248 ? 23.504 0.906 -4.630 1.00 88.69 248 THR A N 1
ATOM 1885 C CA . THR A 1 248 ? 24.609 0.902 -3.662 1.00 88.69 248 THR A CA 1
ATOM 1886 C C . THR A 1 248 ? 24.068 0.846 -2.236 1.00 88.69 248 THR A C 1
ATOM 1888 O O . THR A 1 248 ? 23.217 1.652 -1.854 1.00 88.69 248 THR A O 1
ATOM 1891 N N . GLN A 1 249 ? 24.576 -0.106 -1.456 1.00 88.50 249 GLN A N 1
ATOM 1892 C CA . GLN A 1 249 ? 24.300 -0.227 -0.030 1.00 88.50 249 GLN A CA 1
ATOM 1893 C C . GLN A 1 249 ? 25.219 0.699 0.759 1.00 88.50 249 GLN A C 1
ATOM 1895 O O . GLN A 1 249 ? 26.437 0.653 0.591 1.00 88.50 249 GLN A O 1
ATOM 1900 N N . LEU A 1 250 ? 24.624 1.520 1.617 1.00 91.56 250 LEU A N 1
ATOM 1901 C CA . LEU A 1 250 ? 25.325 2.471 2.474 1.00 91.56 250 LEU A CA 1
ATOM 1902 C C . LEU A 1 250 ? 24.886 2.285 3.921 1.00 91.56 250 LEU A C 1
ATOM 1904 O O . LEU A 1 250 ? 23.808 1.741 4.174 1.00 91.56 250 LEU A O 1
ATOM 1908 N N . THR A 1 251 ? 25.721 2.740 4.845 1.00 90.19 251 THR A N 1
ATOM 1909 C CA . THR A 1 251 ? 25.411 2.836 6.271 1.00 90.19 251 THR A CA 1
ATOM 1910 C C . THR A 1 251 ? 24.664 4.143 6.527 1.00 90.19 251 THR A C 1
ATOM 1912 O O . THR A 1 251 ? 25.169 5.228 6.232 1.00 90.19 251 THR A O 1
ATOM 1915 N N . TRP A 1 252 ? 23.456 4.026 7.071 1.00 91.19 252 TRP A N 1
ATOM 1916 C CA . TRP A 1 252 ? 22.550 5.127 7.388 1.00 91.19 252 TRP A CA 1
ATOM 1917 C C . TRP A 1 252 ? 22.409 5.268 8.897 1.00 91.19 252 TRP A C 1
ATOM 1919 O O . TRP A 1 252 ? 22.282 4.263 9.595 1.00 91.19 252 TRP A O 1
ATOM 1929 N N . GLN A 1 253 ? 22.345 6.501 9.385 1.00 91.44 253 GLN A N 1
ATOM 1930 C CA . GLN A 1 253 ? 22.031 6.845 10.764 1.00 91.44 253 GLN A CA 1
ATOM 1931 C C . GLN A 1 253 ? 20.610 7.400 10.870 1.00 91.44 253 GLN A C 1
ATOM 1933 O O . GLN A 1 253 ? 20.137 8.158 10.020 1.00 91.44 253 GLN A O 1
ATOM 1938 N N . CYS A 1 254 ? 19.894 7.011 11.922 1.00 83.50 254 CYS A N 1
ATOM 1939 C CA . CYS A 1 254 ? 18.501 7.406 12.081 1.00 83.50 254 CYS A CA 1
ATOM 1940 C C . CYS A 1 254 ? 18.413 8.856 12.548 1.00 83.50 254 CYS A C 1
ATOM 1942 O O . CYS A 1 254 ? 18.996 9.225 13.562 1.00 83.50 254 CYS A O 1
ATOM 1944 N N . SER A 1 255 ? 17.576 9.648 11.879 1.00 81.44 255 SER A N 1
ATOM 1945 C CA . SER A 1 255 ? 17.280 11.026 12.283 1.00 81.44 255 SER A CA 1
ATOM 1946 C C . SER A 1 255 ? 16.486 11.146 13.592 1.00 81.44 255 SER A C 1
ATOM 1948 O O . SER A 1 255 ? 16.408 12.231 14.156 1.00 81.44 255 SER A O 1
ATOM 1950 N N . LYS A 1 256 ? 15.864 10.056 14.071 1.00 74.44 256 LYS A N 1
ATOM 1951 C CA . LYS A 1 256 ? 15.083 10.023 15.324 1.00 74.44 256 LYS A CA 1
ATOM 1952 C C . LYS A 1 256 ? 15.882 9.507 16.521 1.00 74.44 256 LYS A C 1
ATOM 1954 O O . LYS A 1 256 ? 15.576 9.881 17.646 1.00 74.44 256 LYS A O 1
ATOM 1959 N N . ASN A 1 257 ? 16.847 8.618 16.289 1.00 73.88 257 ASN A N 1
ATOM 1960 C CA . ASN A 1 257 ? 17.737 8.096 17.322 1.00 73.88 257 ASN A CA 1
ATOM 1961 C C . ASN A 1 257 ? 19.123 7.817 16.726 1.00 73.88 257 ASN A C 1
ATOM 1963 O O . ASN A 1 257 ? 19.285 6.849 15.987 1.00 73.88 257 ASN A O 1
ATOM 1967 N N . HIS A 1 258 ? 20.120 8.625 17.082 1.00 77.31 258 HIS A N 1
ATOM 1968 C CA . HIS A 1 258 ? 21.473 8.522 16.530 1.00 77.31 258 HIS A CA 1
ATOM 1969 C C . HIS A 1 258 ? 22.200 7.213 16.887 1.00 77.31 258 HIS A C 1
ATOM 1971 O O . HIS A 1 258 ? 23.153 6.857 16.193 1.00 77.31 258 HIS A O 1
ATOM 1977 N N . ASP A 1 259 ? 21.715 6.458 17.876 1.00 77.31 259 ASP A N 1
ATOM 1978 C CA . ASP A 1 259 ? 22.237 5.125 18.205 1.00 77.31 259 ASP A CA 1
ATOM 1979 C C . ASP A 1 259 ? 21.860 4.069 17.154 1.00 77.31 259 ASP A C 1
ATOM 1981 O O . ASP A 1 259 ? 22.459 2.996 17.084 1.00 77.31 259 ASP A O 1
ATOM 1985 N N . HIS A 1 260 ? 20.845 4.336 16.327 1.00 77.38 260 HIS A N 1
ATOM 1986 C CA . HIS A 1 260 ? 20.413 3.398 15.302 1.00 77.38 260 HIS A CA 1
ATOM 1987 C C . HIS A 1 260 ? 21.170 3.641 14.000 1.00 77.38 260 HIS A C 1
ATOM 1989 O O . HIS A 1 260 ? 20.972 4.661 13.331 1.00 77.38 260 HIS A O 1
ATOM 1995 N N . GLN A 1 261 ? 21.948 2.640 13.598 1.00 83.31 261 GLN A N 1
ATOM 1996 C CA . GLN A 1 261 ? 22.569 2.563 12.284 1.00 83.31 261 GLN A CA 1
ATOM 1997 C C . GLN A 1 261 ? 22.134 1.293 11.556 1.00 83.31 261 GLN A C 1
ATOM 1999 O O . GLN A 1 261 ? 21.924 0.249 12.175 1.00 83.31 261 GLN A O 1
ATOM 2004 N N . TRP A 1 262 ? 21.966 1.374 10.240 1.00 88.00 262 TRP A N 1
ATOM 2005 C CA . TRP A 1 262 ? 21.626 0.211 9.423 1.00 88.00 262 TRP A CA 1
ATOM 2006 C C . TRP A 1 262 ? 22.141 0.352 7.999 1.00 88.00 262 TRP A C 1
ATOM 2008 O O . TRP A 1 262 ? 22.433 1.448 7.526 1.00 88.00 262 TRP A O 1
ATOM 2018 N N . ILE A 1 263 ? 22.200 -0.777 7.297 1.00 85.19 263 ILE A N 1
ATOM 2019 C CA . ILE A 1 263 ? 22.593 -0.828 5.894 1.00 85.19 263 ILE A CA 1
ATOM 2020 C C . ILE A 1 263 ? 21.336 -0.916 5.029 1.00 85.19 263 ILE A C 1
ATOM 2022 O O . ILE A 1 263 ? 20.486 -1.781 5.238 1.00 85.19 263 ILE A O 1
ATOM 2026 N N . ALA A 1 264 ? 21.215 -0.028 4.048 1.00 87.38 264 ALA A N 1
ATOM 2027 C CA . ALA A 1 264 ? 20.133 -0.045 3.064 1.00 87.38 264 ALA A CA 1
ATOM 2028 C C . ALA A 1 264 ? 20.609 0.509 1.718 1.00 87.38 264 ALA A C 1
ATOM 2030 O O . ALA A 1 264 ? 21.620 1.216 1.650 1.00 87.38 264 ALA A O 1
ATOM 2031 N N . THR A 1 265 ? 19.878 0.202 0.643 1.00 93.00 265 THR A N 1
ATOM 2032 C CA . THR A 1 265 ? 20.162 0.792 -0.670 1.00 93.00 265 THR A CA 1
ATOM 2033 C C . THR A 1 265 ? 19.656 2.234 -0.742 1.00 93.00 265 THR A C 1
ATOM 2035 O O . THR A 1 265 ? 18.636 2.575 -0.138 1.00 93.00 265 THR A O 1
ATOM 2038 N N . VAL A 1 266 ? 20.344 3.083 -1.511 1.00 90.50 266 VAL A N 1
ATOM 2039 C CA . VAL A 1 266 ? 19.916 4.474 -1.761 1.00 90.50 266 VAL A CA 1
ATOM 2040 C C . VAL A 1 266 ? 18.506 4.522 -2.347 1.00 90.50 266 VAL A C 1
ATOM 2042 O O . VAL A 1 266 ? 17.658 5.270 -1.863 1.00 90.50 266 VAL A O 1
ATOM 2045 N N . LYS A 1 267 ? 18.234 3.676 -3.345 1.00 91.62 267 LYS A N 1
ATOM 2046 C CA . LYS A 1 267 ? 16.928 3.560 -3.999 1.00 91.62 267 LYS A CA 1
ATOM 2047 C C . LYS A 1 267 ? 15.798 3.269 -3.017 1.00 91.62 267 LYS A C 1
ATOM 2049 O O . LYS A 1 267 ? 14.729 3.865 -3.135 1.00 91.62 267 LYS A O 1
ATOM 2054 N N . ASP A 1 268 ? 16.009 2.363 -2.067 1.00 87.50 268 ASP A N 1
ATOM 2055 C CA . ASP A 1 268 ? 14.978 2.028 -1.081 1.00 87.50 268 ASP A CA 1
ATOM 2056 C C . ASP A 1 268 ? 14.753 3.192 -0.111 1.00 87.50 268 ASP A C 1
ATOM 2058 O O . ASP A 1 268 ? 13.608 3.542 0.179 1.00 87.50 268 ASP A O 1
ATOM 2062 N N . ARG A 1 269 ? 15.828 3.865 0.313 1.00 90.56 269 ARG A N 1
ATOM 2063 C CA . ARG A 1 269 ? 15.743 5.033 1.202 1.00 90.56 269 ARG A CA 1
ATOM 2064 C C . ARG A 1 269 ? 15.011 6.204 0.560 1.00 90.56 269 ARG A C 1
ATOM 2066 O O . ARG A 1 269 ? 14.177 6.825 1.212 1.00 90.56 269 ARG A O 1
ATOM 2073 N N . VAL A 1 270 ? 15.254 6.455 -0.725 1.00 86.19 270 VAL A N 1
ATOM 2074 C CA . VAL A 1 270 ? 14.517 7.454 -1.517 1.00 86.19 270 VAL A CA 1
ATOM 2075 C C . VAL A 1 270 ? 13.035 7.084 -1.662 1.00 86.19 270 VAL A C 1
ATOM 2077 O O . VAL A 1 270 ? 12.184 7.967 -1.656 1.00 86.19 270 VAL A O 1
ATOM 2080 N N . ARG A 1 271 ? 12.693 5.788 -1.719 1.00 85.75 271 ARG A N 1
ATOM 2081 C CA . ARG A 1 271 ? 11.297 5.303 -1.711 1.00 85.75 271 ARG A CA 1
ATOM 2082 C C . ARG A 1 271 ? 10.603 5.421 -0.349 1.00 85.75 271 ARG A C 1
ATOM 2084 O O . ARG A 1 271 ? 9.416 5.119 -0.264 1.00 85.75 271 ARG A O 1
ATOM 2091 N N . GLY A 1 272 ? 11.315 5.848 0.694 1.00 78.44 272 GLY A N 1
ATOM 2092 C CA . GLY A 1 272 ? 10.760 6.068 2.027 1.00 78.44 272 GLY A CA 1
ATOM 2093 C C . GLY A 1 272 ? 10.883 4.878 2.980 1.00 78.44 272 GLY A C 1
ATOM 2094 O O . GLY A 1 272 ? 10.134 4.812 3.952 1.00 78.44 272 GLY A O 1
ATOM 2095 N N . THR A 1 273 ? 11.797 3.925 2.747 1.00 73.88 273 THR A N 1
ATOM 2096 C CA . THR A 1 273 ? 12.058 2.871 3.744 1.00 73.88 273 THR A CA 1
ATOM 2097 C C . THR A 1 273 ? 12.775 3.455 4.949 1.00 73.88 273 THR A C 1
ATOM 2099 O O . THR A 1 273 ? 13.955 3.754 4.861 1.00 73.88 273 THR A O 1
ATOM 2102 N N . ASP A 1 274 ? 12.094 3.637 6.077 1.00 76.44 274 ASP A N 1
ATOM 2103 C CA . ASP A 1 274 ? 12.687 4.227 7.282 1.00 76.44 274 ASP A CA 1
ATOM 2104 C C . ASP A 1 274 ? 13.625 3.284 8.053 1.00 76.44 274 ASP A C 1
ATOM 2106 O O . ASP A 1 274 ? 13.753 2.105 7.729 1.00 76.44 274 ASP A O 1
ATOM 2110 N N . CYS A 1 275 ? 14.315 3.827 9.067 1.00 75.56 275 CYS A N 1
ATOM 2111 C CA . CYS A 1 275 ? 15.179 3.061 9.969 1.00 75.56 275 CYS A CA 1
ATOM 2112 C C . CYS A 1 275 ? 14.485 1.756 10.392 1.00 75.56 275 CYS A C 1
ATOM 2114 O O . CYS A 1 275 ? 13.440 1.845 11.032 1.00 75.56 275 CYS A O 1
ATOM 2116 N N . PRO A 1 276 ? 15.033 0.564 10.100 1.00 61.94 276 PRO A N 1
ATOM 2117 C CA . PRO A 1 276 ? 14.374 -0.709 10.373 1.00 61.94 276 PRO A CA 1
ATOM 2118 C C . PRO A 1 276 ? 14.199 -0.942 11.873 1.00 61.94 276 PRO A C 1
ATOM 2120 O O . PRO A 1 276 ? 13.213 -1.534 12.279 1.00 61.94 276 PRO A O 1
ATOM 2123 N N . THR A 1 277 ? 15.062 -0.386 12.722 1.00 59.75 277 THR A N 1
ATOM 2124 C CA . THR A 1 277 ? 14.876 -0.410 14.180 1.00 59.75 277 THR A CA 1
ATOM 2125 C C . THR A 1 277 ? 13.690 0.459 14.625 1.00 59.75 277 THR A C 1
ATOM 2127 O O . THR A 1 277 ? 13.015 0.159 15.609 1.00 59.75 277 THR A O 1
ATOM 2130 N N . CYS A 1 278 ? 13.395 1.538 13.893 1.00 62.06 278 CYS A N 1
ATOM 2131 C CA . CYS A 1 278 ? 12.223 2.384 14.135 1.00 62.06 278 CYS A CA 1
ATOM 2132 C C . CYS A 1 278 ? 10.963 1.925 13.373 1.00 62.06 278 CYS A C 1
ATOM 2134 O O . CYS A 1 278 ? 9.862 2.254 13.810 1.00 62.06 278 CYS A O 1
ATOM 2136 N N . ALA A 1 279 ? 11.114 1.207 12.254 1.00 59.38 279 ALA A N 1
ATOM 2137 C CA . ALA A 1 279 ? 10.067 0.892 11.277 1.00 59.38 279 ALA A CA 1
ATOM 2138 C C . ALA A 1 279 ? 9.721 -0.613 11.165 1.00 59.38 279 ALA A C 1
ATOM 2140 O O . ALA A 1 279 ? 8.666 -0.939 10.638 1.00 59.38 279 ALA A O 1
ATOM 2141 N N . ASN A 1 280 ? 10.567 -1.511 11.681 1.00 49.78 280 ASN A N 1
ATOM 2142 C CA . ASN A 1 280 ? 10.437 -2.973 11.813 1.00 49.78 280 ASN A CA 1
ATOM 2143 C C . ASN A 1 280 ? 9.736 -3.699 10.641 1.00 49.78 280 ASN A C 1
ATOM 2145 O O . ASN A 1 280 ? 8.542 -3.997 10.685 1.00 49.78 280 ASN A O 1
ATOM 2149 N N . THR A 1 281 ? 10.490 -4.043 9.594 1.00 42.31 281 THR A N 1
ATOM 2150 C CA . THR A 1 281 ? 10.005 -4.887 8.488 1.00 42.31 281 THR A CA 1
ATOM 2151 C C . THR A 1 281 ? 10.043 -6.370 8.872 1.00 42.31 281 THR A C 1
ATOM 2153 O O . THR A 1 281 ? 11.121 -6.948 8.975 1.00 42.31 281 THR A O 1
ATOM 2156 N N . GLY A 1 282 ? 8.865 -6.977 9.056 1.00 47.12 282 GLY A N 1
ATOM 2157 C CA . GLY A 1 282 ? 8.649 -8.434 9.152 1.00 47.12 282 GLY A CA 1
ATOM 2158 C C . GLY A 1 282 ? 7.720 -8.854 10.294 1.00 47.12 282 GLY A C 1
ATOM 2159 O O . GLY A 1 282 ? 6.893 -9.740 10.130 1.00 47.12 282 GLY A O 1
ATOM 2160 N N . THR A 1 283 ? 7.804 -8.141 11.412 1.00 49.91 283 THR A N 1
ATOM 2161 C CA . THR A 1 283 ? 6.936 -8.249 12.590 1.00 49.91 283 THR A CA 1
ATOM 2162 C C . THR A 1 283 ? 6.905 -6.843 13.153 1.00 49.91 283 THR A C 1
ATOM 2164 O O . THR A 1 283 ? 7.965 -6.297 13.494 1.00 49.91 283 THR A O 1
ATOM 2167 N N . SER A 1 284 ? 5.746 -6.185 13.180 1.00 61.12 284 SER A N 1
ATOM 2168 C CA . SER A 1 284 ? 5.734 -4.800 13.664 1.00 61.12 284 SER A CA 1
ATOM 2169 C C . SER A 1 284 ? 6.259 -4.797 15.108 1.00 61.12 284 SER A C 1
ATOM 2171 O O . SER A 1 284 ? 5.933 -5.697 15.879 1.00 61.12 284 SER A O 1
ATOM 2173 N N . ARG A 1 285 ? 7.096 -3.828 15.514 1.00 69.00 285 ARG A N 1
ATOM 2174 C CA . ARG A 1 285 ? 7.589 -3.735 16.912 1.00 69.00 285 ARG A CA 1
ATOM 2175 C C . ARG A 1 285 ? 6.442 -3.888 17.925 1.00 69.00 285 ARG A C 1
ATOM 2177 O O . ARG A 1 285 ? 6.632 -4.436 19.001 1.00 69.00 285 ARG A O 1
ATOM 2184 N N . LYS A 1 286 ? 5.256 -3.412 17.544 1.00 80.75 286 LYS A N 1
ATOM 2185 C CA . LYS A 1 286 ? 4.015 -3.448 18.319 1.00 80.75 286 LYS A CA 1
ATOM 2186 C C . LYS A 1 286 ? 3.375 -4.838 18.368 1.00 80.75 286 LYS A C 1
ATOM 2188 O O . LYS A 1 286 ? 2.795 -5.188 19.383 1.00 80.75 286 LYS A O 1
ATOM 2193 N N . GLU A 1 287 ? 3.503 -5.635 17.313 1.00 82.50 287 GLU A N 1
ATOM 2194 C CA . GLU A 1 287 ? 3.102 -7.045 17.305 1.00 82.50 287 GLU A CA 1
ATOM 2195 C C . GLU A 1 287 ? 4.003 -7.863 18.238 1.00 82.50 287 GLU A C 1
ATOM 2197 O O . GLU A 1 287 ? 3.496 -8.581 19.093 1.00 82.50 287 GLU A O 1
ATOM 2202 N N . ALA A 1 288 ? 5.327 -7.683 18.160 1.00 85.12 288 ALA A N 1
ATOM 2203 C CA . ALA A 1 288 ? 6.252 -8.307 19.109 1.00 85.12 288 ALA A CA 1
ATOM 2204 C C . ALA A 1 288 ? 5.954 -7.863 20.554 1.00 85.12 288 ALA A C 1
ATOM 2206 O O . ALA A 1 288 ? 5.888 -8.683 21.463 1.00 85.12 288 ALA A O 1
ATOM 2207 N N . GLU A 1 289 ? 5.685 -6.573 20.763 1.00 90.00 289 GLU A N 1
ATOM 2208 C CA . GLU A 1 289 ? 5.273 -6.037 22.062 1.00 90.00 289 GLU A CA 1
ATOM 2209 C C . GLU A 1 289 ? 3.942 -6.635 22.555 1.00 90.00 289 GLU A C 1
ATOM 2211 O O . GLU A 1 289 ? 3.804 -6.937 23.739 1.00 90.00 289 GLU A O 1
ATOM 2216 N N . LEU A 1 290 ? 2.969 -6.839 21.663 1.00 93.06 290 LEU A N 1
ATOM 2217 C CA . LEU A 1 290 ? 1.709 -7.515 21.971 1.00 93.06 290 LEU A CA 1
ATOM 2218 C C . LEU A 1 290 ? 1.953 -8.970 22.399 1.00 93.06 290 LEU A C 1
ATOM 2220 O O . LEU A 1 290 ? 1.371 -9.407 23.391 1.00 93.06 290 LEU A O 1
ATOM 2224 N N . VAL A 1 291 ? 2.815 -9.702 21.689 1.00 92.75 291 VAL A N 1
ATOM 2225 C CA . VAL A 1 291 ? 3.192 -11.083 22.032 1.00 92.75 291 VAL A CA 1
ATOM 2226 C C . VAL A 1 291 ? 3.810 -11.137 23.430 1.00 92.75 291 VAL A C 1
ATOM 2228 O O . VAL A 1 291 ? 3.389 -11.954 24.248 1.00 92.75 291 VAL A O 1
ATOM 2231 N N . GLU A 1 292 ? 4.750 -10.241 23.737 1.00 93.75 292 GLU A N 1
ATOM 2232 C CA . GLU A 1 292 ? 5.384 -10.170 25.060 1.00 93.75 292 GLU A CA 1
ATOM 2233 C C . GLU A 1 292 ? 4.380 -9.830 26.167 1.00 93.75 292 GLU A C 1
ATOM 2235 O O . GLU A 1 292 ? 4.382 -10.466 27.222 1.00 93.75 292 GLU A O 1
ATOM 2240 N N . VAL A 1 293 ? 3.447 -8.905 25.915 1.00 96.12 293 VAL A N 1
ATOM 2241 C CA . VAL A 1 293 ? 2.348 -8.619 26.851 1.00 96.12 293 VAL A CA 1
ATOM 2242 C C . VAL A 1 293 ? 1.501 -9.869 27.103 1.00 96.12 293 VAL A C 1
ATOM 2244 O O . VAL A 1 293 ? 1.145 -10.151 28.245 1.00 96.12 293 VAL A O 1
ATOM 2247 N N . ILE A 1 294 ? 1.171 -10.637 26.064 1.00 96.44 294 ILE A N 1
ATOM 2248 C CA . ILE A 1 294 ? 0.362 -11.855 26.207 1.00 96.44 294 ILE A CA 1
ATOM 2249 C C . ILE A 1 294 ? 1.124 -12.931 26.986 1.00 96.44 294 ILE A C 1
ATOM 2251 O O . ILE A 1 294 ? 0.537 -13.555 27.871 1.00 96.44 294 ILE A O 1
ATOM 2255 N N . ARG A 1 295 ? 2.420 -13.122 26.712 1.00 95.69 295 ARG A N 1
ATOM 2256 C CA . ARG A 1 295 ? 3.287 -14.051 27.458 1.00 95.69 295 ARG A CA 1
ATOM 2257 C C . ARG A 1 295 ? 3.385 -13.668 28.932 1.00 95.69 295 ARG A C 1
ATOM 2259 O O . ARG A 1 295 ? 3.240 -14.532 29.788 1.00 95.69 295 ARG A O 1
ATOM 2266 N N . ALA A 1 296 ? 3.538 -12.382 29.243 1.00 96.12 296 ALA A N 1
ATOM 2267 C CA . ALA A 1 296 ? 3.553 -11.894 30.621 1.00 96.12 296 ALA A CA 1
ATOM 2268 C C . ALA A 1 296 ? 2.193 -12.064 31.328 1.00 96.12 296 ALA A C 1
ATOM 2270 O O . ALA A 1 296 ? 2.140 -12.421 32.505 1.00 96.12 296 ALA A O 1
ATOM 2271 N N . LEU A 1 297 ? 1.078 -11.889 30.610 1.00 96.50 297 LEU A N 1
ATOM 2272 C CA . LEU A 1 297 ? -0.258 -12.179 31.140 1.00 96.50 297 LEU A CA 1
ATOM 2273 C C . LEU A 1 297 ? -0.490 -13.682 31.375 1.00 96.50 297 LEU A C 1
ATOM 2275 O O . LEU A 1 297 ? -1.287 -14.038 32.247 1.00 96.50 297 LEU A O 1
ATOM 2279 N N . LEU A 1 298 ? 0.175 -14.559 30.618 1.00 95.81 298 LEU A N 1
ATOM 2280 C CA . LEU A 1 298 ? -0.010 -16.013 30.633 1.00 95.81 298 LEU A CA 1
ATOM 2281 C C . LEU A 1 298 ? 1.335 -16.782 30.666 1.00 95.81 298 LEU A C 1
ATOM 2283 O O . LEU A 1 298 ? 1.622 -17.547 29.744 1.00 95.81 298 LEU A O 1
ATOM 2287 N N . PRO A 1 299 ? 2.142 -16.664 31.739 1.00 92.31 299 PRO A N 1
ATOM 2288 C CA . PRO A 1 299 ? 3.533 -17.144 31.759 1.00 92.31 299 PRO A CA 1
ATOM 2289 C C . PRO A 1 299 ? 3.690 -18.661 31.567 1.00 92.31 299 PRO A C 1
ATOM 2291 O O . PRO A 1 299 ? 4.728 -19.118 31.105 1.00 92.31 299 PRO A O 1
ATOM 2294 N N . ASN A 1 300 ? 2.652 -19.441 31.885 1.00 91.31 300 ASN A N 1
ATOM 2295 C CA . ASN A 1 300 ? 2.652 -20.907 31.796 1.00 91.31 300 ASN A CA 1
ATOM 2296 C C . ASN A 1 300 ? 1.679 -21.431 30.727 1.00 91.31 300 ASN A C 1
ATOM 2298 O O . ASN A 1 300 ? 1.083 -22.494 30.892 1.00 91.31 300 ASN A O 1
ATOM 2302 N N . THR A 1 301 ? 1.420 -20.651 29.677 1.00 93.75 301 THR A N 1
ATOM 2303 C CA . THR A 1 301 ? 0.518 -21.039 28.583 1.00 93.75 301 THR A CA 1
ATOM 2304 C C . THR A 1 301 ? 1.268 -21.062 27.261 1.00 93.75 301 THR A C 1
ATOM 2306 O O . THR A 1 301 ? 2.114 -20.210 27.012 1.00 93.75 301 THR A O 1
ATOM 2309 N N . ASP A 1 302 ? 0.926 -22.018 26.398 1.00 92.31 302 ASP A N 1
ATOM 2310 C CA . ASP A 1 302 ? 1.405 -22.032 25.018 1.00 92.31 302 ASP A CA 1
ATOM 2311 C C . ASP A 1 302 ? 0.840 -20.825 24.245 1.00 92.31 302 ASP A C 1
ATOM 2313 O O . ASP A 1 302 ? -0.373 -20.713 24.038 1.00 92.31 302 ASP A O 1
ATOM 2317 N N . VAL A 1 303 ? 1.732 -19.905 23.871 1.00 93.00 303 VAL A N 1
ATOM 2318 C CA . VAL A 1 303 ? 1.448 -18.693 23.094 1.00 93.00 303 VAL A CA 1
ATOM 2319 C C . VAL A 1 303 ? 2.248 -18.784 21.801 1.00 93.00 303 VAL A C 1
ATOM 2321 O O . VAL A 1 303 ? 3.465 -18.574 21.788 1.00 93.00 303 VAL A O 1
ATOM 2324 N N . GLN A 1 304 ? 1.555 -19.093 20.711 1.00 90.38 304 GLN A N 1
ATOM 2325 C CA . GLN A 1 304 ? 2.161 -19.320 19.405 1.00 90.38 304 GLN A CA 1
ATOM 2326 C C . GLN A 1 304 ? 2.136 -18.029 18.587 1.00 90.38 304 GLN A C 1
ATOM 2328 O O . GLN A 1 304 ? 1.086 -17.403 18.445 1.00 90.38 304 GLN A O 1
ATOM 2333 N N . GLN A 1 305 ? 3.285 -17.636 18.037 1.00 87.44 305 GLN A N 1
ATOM 2334 C CA . GLN A 1 305 ? 3.421 -16.444 17.198 1.00 87.44 305 GLN A CA 1
ATOM 2335 C C . GLN A 1 305 ? 3.369 -16.824 15.713 1.00 87.44 305 GLN A C 1
ATOM 2337 O O . GLN A 1 305 ? 4.029 -17.780 15.306 1.00 87.44 305 GLN A O 1
ATOM 2342 N N . GLY A 1 306 ? 2.597 -16.089 14.907 1.00 81.06 306 GLY A N 1
ATOM 2343 C CA . GLY A 1 306 ? 2.487 -16.314 13.457 1.00 81.06 306 GLY A CA 1
ATOM 2344 C C . GLY A 1 306 ? 1.860 -17.661 13.067 1.00 81.06 306 GLY A C 1
ATOM 2345 O O . GLY A 1 306 ? 2.141 -18.192 11.991 1.00 81.06 306 GLY A O 1
ATOM 2346 N N . ALA A 1 307 ? 1.054 -18.256 13.949 1.00 77.81 307 ALA A N 1
ATOM 2347 C CA . ALA A 1 307 ? 0.526 -19.607 13.782 1.00 77.81 307 ALA A CA 1
ATOM 2348 C C . ALA A 1 307 ? -0.716 -19.666 12.878 1.00 77.81 307 ALA A C 1
ATOM 2350 O O . ALA A 1 307 ? -1.479 -18.708 12.747 1.00 77.81 307 ALA A O 1
ATOM 2351 N N . LEU A 1 308 ? -0.943 -20.834 12.270 1.00 81.38 308 LEU A N 1
ATOM 2352 C CA . LEU A 1 308 ? -2.168 -21.152 11.534 1.00 81.38 308 LEU A CA 1
ATOM 2353 C C . LEU A 1 308 ? -3.202 -21.737 12.498 1.00 81.38 308 LEU A C 1
ATOM 2355 O O . LEU A 1 308 ? -2.894 -22.698 13.199 1.00 81.38 308 LEU A O 1
ATOM 2359 N N . ILE A 1 309 ? -4.445 -21.250 12.448 1.00 71.25 309 ILE A N 1
ATOM 2360 C CA . ILE A 1 309 ? -5.520 -21.661 13.374 1.00 71.25 309 ILE A CA 1
ATOM 2361 C C . ILE A 1 309 ? -5.818 -23.183 13.338 1.00 71.25 309 ILE A C 1
ATOM 2363 O O . ILE A 1 309 ? -6.335 -23.713 14.311 1.00 71.25 309 ILE A O 1
ATOM 2367 N N . ASN A 1 310 ? -5.435 -23.917 12.279 1.00 65.50 310 ASN A N 1
ATOM 2368 C CA . ASN A 1 310 ? -5.710 -25.361 12.147 1.00 65.50 310 ASN A CA 1
ATOM 2369 C C . ASN A 1 310 ? -4.545 -26.243 11.655 1.00 65.50 310 ASN A C 1
ATOM 2371 O O . ASN A 1 310 ? -4.776 -27.411 11.342 1.00 65.50 310 ASN A O 1
ATOM 2375 N N . GLY A 1 311 ? -3.317 -25.729 11.519 1.00 52.62 311 GLY A N 1
ATOM 2376 C CA . GLY A 1 311 ? -2.131 -26.524 11.130 1.00 52.62 311 GLY A CA 1
ATOM 2377 C C . GLY A 1 311 ? -2.199 -27.321 9.805 1.00 52.62 311 GLY A C 1
ATOM 2378 O O . GLY A 1 311 ? -1.239 -28.003 9.458 1.00 52.62 311 GLY A O 1
ATOM 2379 N N . ARG A 1 312 ? -3.302 -27.269 9.043 1.00 42.81 312 ARG A N 1
ATOM 2380 C CA . ARG A 1 312 ? -3.501 -28.033 7.803 1.00 42.81 312 ARG A CA 1
ATOM 2381 C C . ARG A 1 312 ? -3.092 -27.207 6.588 1.00 42.81 312 ARG A C 1
ATOM 2383 O O . ARG A 1 312 ? -3.831 -26.339 6.129 1.00 42.81 312 ARG A O 1
ATOM 2390 N N . THR A 1 313 ? -1.947 -27.551 6.013 1.00 40.94 313 THR A N 1
ATOM 2391 C CA . THR A 1 313 ? -1.574 -27.233 4.631 1.00 40.94 313 THR A CA 1
ATOM 2392 C C . THR A 1 313 ? -2.221 -28.264 3.698 1.00 40.94 313 THR A C 1
ATOM 2394 O O . THR A 1 313 ? -1.608 -29.241 3.285 1.00 40.94 313 THR A O 1
ATOM 2397 N N . GLY A 1 314 ? -3.512 -28.108 3.397 1.00 34.59 314 GLY A N 1
ATOM 2398 C CA . GLY A 1 314 ? -4.216 -29.024 2.496 1.00 34.59 314 GLY A CA 1
ATOM 2399 C C . GLY A 1 314 ? -5.273 -28.314 1.661 1.00 34.59 314 GLY A C 1
ATOM 2400 O O . GLY A 1 314 ? -6.015 -27.500 2.190 1.00 34.59 314 GLY A O 1
ATOM 2401 N N . ASN A 1 315 ? -5.310 -28.649 0.368 1.00 39.03 315 ASN A N 1
ATOM 2402 C CA . ASN A 1 315 ? -6.046 -28.100 -0.791 1.00 39.03 315 ASN A CA 1
ATOM 2403 C C . ASN A 1 315 ? -7.567 -27.779 -0.682 1.00 39.03 315 ASN A C 1
ATOM 2405 O O . ASN A 1 315 ? -8.289 -27.862 -1.675 1.00 39.03 315 ASN A O 1
ATOM 2409 N N . ARG A 1 316 ? -8.092 -27.353 0.471 1.00 39.81 316 ARG A N 1
ATOM 2410 C CA . ARG A 1 316 ? -9.408 -26.708 0.609 1.00 39.81 316 ARG A CA 1
ATOM 2411 C C . ARG A 1 316 ? -9.315 -25.559 1.616 1.00 39.81 316 ARG A C 1
ATOM 2413 O O . ARG A 1 316 ? -9.495 -25.779 2.804 1.00 39.81 316 ARG A O 1
ATOM 2420 N N . GLY A 1 317 ? -9.047 -24.354 1.107 1.00 45.38 317 GLY A N 1
ATOM 2421 C CA . GLY A 1 317 ? -9.025 -23.101 1.870 1.00 45.38 317 GLY A CA 1
ATOM 2422 C C . GLY A 1 317 ? -7.811 -22.979 2.794 1.00 45.38 317 GLY A C 1
ATOM 2423 O O . GLY A 1 317 ? -7.697 -23.699 3.779 1.00 45.38 317 GLY A O 1
ATOM 2424 N N . ALA A 1 318 ? -6.890 -22.063 2.489 1.00 50.50 318 ALA A N 1
ATOM 2425 C CA . ALA A 1 318 ? -5.782 -21.761 3.389 1.00 50.50 318 ALA A CA 1
ATOM 2426 C C . ALA A 1 318 ? -6.335 -21.365 4.770 1.00 50.50 318 ALA A C 1
ATOM 2428 O O . ALA A 1 318 ? -7.171 -20.466 4.867 1.00 50.50 318 ALA A O 1
ATOM 2429 N N . SER A 1 319 ? -5.892 -22.047 5.831 1.00 57.53 319 SER A N 1
ATOM 2430 C CA . SER A 1 319 ? -6.196 -21.605 7.195 1.00 57.53 319 SER A CA 1
ATOM 2431 C C . SER A 1 319 ? -5.604 -20.208 7.386 1.00 57.53 319 SER A C 1
ATOM 2433 O O . SER A 1 319 ? -4.454 -20.001 6.993 1.00 57.53 319 SER A O 1
ATOM 2435 N N . PRO A 1 320 ? -6.342 -19.240 7.951 1.00 65.88 320 PRO A N 1
ATOM 2436 C CA . PRO A 1 320 ? -5.786 -17.917 8.176 1.00 65.88 320 PRO A CA 1
ATOM 2437 C C . PRO A 1 320 ? -4.612 -18.017 9.159 1.00 65.88 320 PRO A C 1
ATOM 2439 O O . PRO A 1 320 ? -4.733 -18.640 10.216 1.00 65.88 320 PRO A O 1
ATOM 2442 N N . SER A 1 321 ? -3.476 -17.417 8.800 1.00 77.38 321 SER A N 1
ATOM 2443 C CA . SER A 1 321 ? -2.400 -17.136 9.752 1.00 77.38 321 SER A CA 1
ATOM 2444 C C . SER A 1 321 ? -2.843 -16.021 10.686 1.00 77.38 321 SER A C 1
ATOM 2446 O O . SER A 1 321 ? -3.534 -15.101 10.250 1.00 77.38 321 SER A O 1
ATOM 2448 N N . THR A 1 322 ? -2.453 -16.092 11.949 1.00 84.19 322 THR A N 1
ATOM 2449 C CA . THR A 1 322 ? -2.714 -15.055 12.954 1.00 84.19 322 THR A CA 1
ATOM 2450 C C . THR A 1 322 ? -1.435 -14.700 13.678 1.00 84.19 322 THR A C 1
ATOM 2452 O O . THR A 1 322 ? -0.589 -15.571 13.882 1.00 84.19 322 THR A O 1
ATOM 2455 N N . ASP A 1 323 ? -1.327 -13.453 14.118 1.00 89.50 323 ASP A N 1
ATOM 2456 C CA . ASP A 1 323 ? -0.119 -12.971 14.789 1.00 89.50 323 ASP A CA 1
ATOM 2457 C C . ASP A 1 323 ? 0.095 -13.664 16.136 1.00 89.50 323 ASP A C 1
ATOM 2459 O O . ASP A 1 323 ? 1.219 -14.045 16.464 1.00 89.50 323 ASP A O 1
ATOM 2463 N N . VAL A 1 324 ? -0.987 -13.914 16.884 1.00 93.25 324 VAL A N 1
ATOM 2464 C CA . VAL A 1 324 ? -0.950 -14.696 18.125 1.00 93.25 324 VAL A CA 1
ATOM 2465 C C . VAL A 1 324 ? -2.078 -15.716 18.169 1.00 93.25 324 VAL A C 1
ATOM 2467 O O . VAL A 1 324 ? -3.244 -15.366 17.998 1.00 93.25 324 VAL A O 1
ATOM 2470 N N . LEU A 1 325 ? -1.746 -16.967 18.478 1.00 94.12 325 LEU A N 1
ATOM 2471 C CA . LEU A 1 325 ? -2.698 -18.037 18.761 1.00 94.12 325 LEU A CA 1
ATOM 2472 C C . LEU A 1 325 ? -2.456 -18.589 20.167 1.00 94.12 325 LEU A C 1
ATOM 2474 O O . LEU A 1 325 ? -1.321 -18.865 20.555 1.00 94.12 325 LEU A O 1
ATOM 2478 N N . ILE A 1 326 ? -3.537 -18.764 20.925 1.00 95.44 326 ILE A N 1
ATOM 2479 C CA . ILE A 1 326 ? -3.514 -19.289 22.293 1.00 95.44 326 ILE A CA 1
ATOM 2480 C C . ILE A 1 326 ? -4.476 -20.485 22.335 1.00 95.44 326 ILE A C 1
ATOM 2482 O O . ILE A 1 326 ? -5.652 -20.325 22.692 1.00 95.44 326 ILE A O 1
ATOM 2486 N N . PRO A 1 327 ? -4.016 -21.692 21.943 1.00 92.56 327 PRO A N 1
ATOM 2487 C CA . PRO A 1 327 ? -4.901 -22.835 21.715 1.00 92.56 327 PRO A CA 1
ATOM 2488 C C . PRO A 1 327 ? -5.739 -23.210 22.941 1.00 92.56 327 PRO A C 1
ATOM 2490 O O . PRO A 1 327 ? -6.940 -23.429 22.832 1.00 92.56 327 PRO A O 1
ATOM 2493 N N . SER A 1 328 ? -5.142 -23.189 24.137 1.00 93.62 328 SER A N 1
ATOM 2494 C CA . SER A 1 328 ? -5.825 -23.539 25.394 1.00 93.62 328 SER A CA 1
ATOM 2495 C C . SER A 1 328 ? -6.957 -22.580 25.788 1.00 93.62 328 SER A C 1
ATOM 2497 O O . SER A 1 328 ? -7.743 -22.886 26.686 1.00 93.62 328 SER A O 1
ATOM 2499 N N . LYS A 1 329 ? -7.039 -21.411 25.143 1.00 94.31 329 LYS A N 1
ATOM 2500 C CA . LYS A 1 329 ? -8.067 -20.390 25.374 1.00 94.31 329 LYS A CA 1
ATOM 2501 C C . LYS A 1 329 ? -9.069 -20.290 24.227 1.00 94.31 329 LYS A C 1
ATOM 2503 O O . LYS A 1 329 ? -9.986 -19.482 24.336 1.00 94.31 329 LYS A O 1
ATOM 2508 N N . ASN A 1 330 ? -8.909 -21.077 23.156 1.00 93.69 330 ASN A N 1
ATOM 2509 C CA . ASN A 1 330 ? -9.682 -20.943 21.918 1.00 93.69 330 ASN A CA 1
ATOM 2510 C C . ASN A 1 330 ? -9.708 -19.489 21.414 1.00 93.69 330 ASN A C 1
ATOM 2512 O O . ASN A 1 330 ? -10.753 -18.973 21.012 1.00 93.69 330 ASN A O 1
ATOM 2516 N N . LEU A 1 331 ? -8.565 -18.800 21.495 1.00 95.06 331 LEU A N 1
ATOM 2517 C CA . LEU A 1 331 ? -8.466 -17.376 21.194 1.00 95.06 331 LEU A CA 1
ATOM 2518 C C . LEU A 1 331 ? -7.237 -17.077 20.336 1.00 95.06 331 LEU A C 1
ATOM 2520 O O . LEU A 1 331 ? -6.138 -17.559 20.614 1.00 95.06 331 LEU A O 1
ATOM 2524 N N . ALA A 1 332 ? -7.438 -16.258 19.312 1.00 95.25 332 ALA A N 1
ATOM 2525 C CA . ALA A 1 332 ? -6.398 -15.722 18.451 1.00 95.25 332 ALA A CA 1
ATOM 2526 C C . ALA A 1 332 ? -6.488 -14.195 18.400 1.00 95.25 332 ALA A C 1
ATOM 2528 O O . ALA A 1 332 ? -7.554 -13.608 18.609 1.00 95.25 332 ALA A O 1
ATOM 2529 N N . ILE A 1 333 ? -5.363 -13.543 18.130 1.00 95.81 333 ILE A N 1
ATOM 2530 C CA . ILE A 1 333 ? -5.255 -12.089 18.051 1.00 95.81 333 ILE A CA 1
ATOM 2531 C C . ILE A 1 333 ? -4.506 -11.719 16.771 1.00 95.81 333 ILE A C 1
ATOM 2533 O O . ILE A 1 333 ? -3.447 -12.269 16.480 1.00 95.81 333 ILE A O 1
ATOM 2537 N N . GLU A 1 334 ? -5.071 -10.769 16.033 1.00 94.25 334 GLU A N 1
ATOM 2538 C CA . GLU A 1 334 ? -4.471 -10.127 14.867 1.00 94.25 334 GLU A CA 1
ATOM 2539 C C . GLU A 1 334 ? -4.143 -8.668 15.202 1.00 94.25 334 GLU A C 1
ATOM 2541 O O . GLU A 1 334 ? -5.032 -7.895 15.579 1.00 94.25 334 GLU A O 1
ATOM 2546 N N . PHE A 1 335 ? -2.892 -8.270 15.018 1.00 94.00 335 PHE A N 1
ATOM 2547 C CA . PHE A 1 335 ? -2.420 -6.899 15.059 1.00 94.00 335 PHE A CA 1
ATOM 2548 C C . PHE A 1 335 ? -2.524 -6.248 13.670 1.00 94.00 335 PHE A C 1
ATOM 2550 O O . PHE A 1 335 ? -1.717 -6.452 12.769 1.00 94.00 335 PHE A O 1
ATOM 2557 N N . ASN A 1 336 ? -3.513 -5.378 13.505 1.00 92.69 336 ASN A N 1
ATOM 2558 C CA . ASN A 1 336 ? -3.844 -4.753 12.233 1.00 92.69 336 ASN A CA 1
ATOM 2559 C C . ASN A 1 336 ? -3.144 -3.391 12.111 1.00 92.69 336 ASN A C 1
ATOM 2561 O O . ASN A 1 336 ? -3.649 -2.368 12.594 1.00 92.69 336 ASN A O 1
ATOM 2565 N N . GLY A 1 337 ? -1.988 -3.373 11.442 1.00 90.12 337 GLY A N 1
ATOM 2566 C CA . GLY A 1 337 ? -1.319 -2.133 11.031 1.00 90.12 337 GLY A CA 1
ATOM 2567 C C . GLY A 1 337 ? -2.184 -1.339 10.047 1.00 90.12 337 GLY A C 1
ATOM 2568 O O . GLY A 1 337 ? -2.645 -1.893 9.047 1.00 90.12 337 GLY A O 1
ATOM 2569 N N . LEU A 1 338 ? -2.419 -0.047 10.299 1.00 89.44 338 LEU A N 1
ATOM 2570 C CA . LEU A 1 338 ? -3.428 0.707 9.536 1.00 89.44 338 LEU A CA 1
ATOM 2571 C C . LEU A 1 338 ? -3.057 0.873 8.062 1.00 89.44 338 LEU A C 1
ATOM 2573 O O . LEU A 1 338 ? -3.930 0.808 7.202 1.00 89.44 338 LEU A O 1
ATOM 2577 N N . TYR A 1 339 ? -1.766 1.044 7.782 1.00 83.50 339 TYR A N 1
ATOM 2578 C CA . TYR A 1 339 ? -1.222 1.104 6.428 1.00 83.50 339 TYR A CA 1
ATOM 2579 C C . TYR A 1 339 ? -1.550 -0.176 5.645 1.00 83.50 339 TYR A C 1
ATOM 2581 O O . TYR A 1 339 ? -2.278 -0.122 4.655 1.00 83.50 339 TYR A O 1
ATOM 2589 N N . TRP A 1 340 ? -1.122 -1.332 6.160 1.00 82.25 340 TRP A N 1
ATOM 2590 C CA . TRP A 1 340 ? -1.233 -2.647 5.512 1.00 82.25 340 TRP A CA 1
ATOM 2591 C C . TRP A 1 340 ? -2.656 -3.207 5.420 1.00 82.25 340 TRP A C 1
ATOM 2593 O O . TRP A 1 340 ? -2.936 -4.040 4.557 1.00 82.25 340 TRP A O 1
ATOM 2603 N N . HIS A 1 341 ? -3.553 -2.782 6.312 1.00 87.94 341 HIS A N 1
ATOM 2604 C CA . HIS A 1 341 ? -4.944 -3.245 6.333 1.00 87.94 341 HIS A CA 1
ATOM 2605 C C . HIS A 1 341 ? -5.918 -2.299 5.616 1.00 87.94 341 HIS A C 1
ATOM 2607 O O . HIS A 1 341 ? -7.118 -2.569 5.604 1.00 87.94 341 HIS A O 1
ATOM 2613 N N . SER A 1 342 ? -5.425 -1.214 5.013 1.00 87.44 342 SER A N 1
ATOM 2614 C CA . SER A 1 342 ? -6.233 -0.291 4.209 1.00 87.44 342 SER A CA 1
ATOM 2615 C C . SER A 1 342 ? -6.397 -0.749 2.753 1.00 87.44 342 SER A C 1
ATOM 2617 O O . SER A 1 342 ? -5.688 -1.636 2.270 1.00 87.44 342 SER A O 1
ATOM 2619 N N . GLU A 1 343 ? -7.309 -0.104 2.020 1.00 87.19 343 GLU A N 1
ATOM 2620 C CA . GLU A 1 343 ? -7.543 -0.364 0.592 1.00 87.19 343 GLU A CA 1
ATOM 2621 C C . GLU A 1 343 ? -6.320 -0.063 -0.294 1.00 87.19 343 GLU A C 1
ATOM 2623 O O . GLU A 1 343 ? -6.250 -0.565 -1.414 1.00 87.19 343 GLU A O 1
ATOM 2628 N N . LEU A 1 344 ? -5.316 0.661 0.224 1.00 82.88 344 LEU A N 1
ATOM 2629 C CA . LEU A 1 344 ? -4.021 0.853 -0.438 1.00 82.88 344 LEU A CA 1
ATOM 2630 C C . LEU A 1 344 ? -3.308 -0.482 -0.727 1.00 82.88 344 LEU A C 1
ATOM 2632 O O . LEU A 1 344 ? -2.588 -0.596 -1.714 1.00 82.88 344 LEU A O 1
ATOM 2636 N N . PHE A 1 345 ? -3.545 -1.508 0.097 1.00 82.00 345 PHE A N 1
ATOM 2637 C CA . PHE A 1 345 ? -2.987 -2.858 -0.060 1.00 82.00 345 PHE A CA 1
ATOM 2638 C C . PHE A 1 345 ? -4.018 -3.875 -0.549 1.00 82.00 345 PHE A C 1
ATOM 2640 O O . PHE A 1 345 ? -3.930 -5.063 -0.231 1.00 82.00 345 PHE A O 1
ATOM 2647 N N . LEU A 1 346 ? -5.003 -3.410 -1.327 1.00 77.44 346 LEU A N 1
ATOM 2648 C CA . LEU A 1 346 ? -6.011 -4.246 -1.988 1.00 77.44 346 LEU A CA 1
ATOM 2649 C C . LEU A 1 346 ? -6.798 -5.146 -1.018 1.00 77.44 346 LEU A C 1
ATOM 2651 O O . LEU A 1 346 ? -7.283 -6.211 -1.402 1.00 77.44 346 LEU A O 1
ATOM 2655 N N . LYS A 1 347 ? -6.934 -4.731 0.248 1.00 82.12 347 LYS A N 1
ATOM 2656 C CA . LYS A 1 347 ? -7.803 -5.410 1.211 1.00 82.12 347 LYS A CA 1
ATOM 2657 C C . LYS A 1 347 ? -9.250 -5.095 0.870 1.00 82.12 347 LYS A C 1
ATOM 2659 O O . LYS A 1 347 ? -9.673 -3.940 0.905 1.00 82.12 347 LYS A O 1
ATOM 2664 N N . ASP A 1 348 ? -9.996 -6.131 0.502 1.00 87.50 348 ASP A N 1
ATOM 2665 C CA . ASP A 1 348 ? -11.405 -5.992 0.180 1.00 87.50 348 ASP A CA 1
ATOM 2666 C C . ASP A 1 348 ? -12.241 -5.735 1.444 1.00 87.50 348 ASP A C 1
ATOM 2668 O O . ASP A 1 348 ? -11.812 -5.983 2.573 1.00 87.50 348 ASP A O 1
ATOM 2672 N N . LYS A 1 349 ? -13.471 -5.254 1.245 1.00 94.31 349 LYS A N 1
ATOM 2673 C CA . LYS A 1 349 ? -14.368 -4.872 2.343 1.00 94.31 349 LYS A CA 1
ATOM 2674 C C . LYS A 1 349 ? -14.691 -6.000 3.323 1.00 94.31 349 LYS A C 1
ATOM 2676 O O . LYS A 1 349 ? -15.080 -5.714 4.446 1.00 94.31 349 LYS A O 1
ATOM 2681 N N . HIS A 1 350 ? -14.583 -7.258 2.904 1.00 94.38 350 HIS A N 1
ATOM 2682 C CA . HIS A 1 350 ? -14.905 -8.426 3.719 1.00 94.38 350 HIS A CA 1
ATOM 2683 C C . HIS A 1 350 ? -13.664 -9.112 4.282 1.00 94.38 350 HIS A C 1
ATOM 2685 O O . HIS A 1 350 ? -13.809 -10.130 4.950 1.00 94.38 350 HIS A O 1
ATOM 2691 N N . TYR A 1 351 ? -12.460 -8.578 4.060 1.00 92.62 351 TYR A N 1
ATOM 2692 C CA . TYR A 1 351 ? -11.206 -9.211 4.470 1.00 92.62 351 TYR A CA 1
ATOM 2693 C C . TYR A 1 351 ? -11.195 -9.608 5.955 1.00 92.62 351 TYR A C 1
ATOM 2695 O O . TYR A 1 351 ? -11.007 -10.782 6.284 1.00 92.62 351 TYR A O 1
ATOM 2703 N N . HIS A 1 352 ? -11.439 -8.651 6.858 1.00 94.56 352 HIS A N 1
ATOM 2704 C CA . HIS A 1 352 ? -11.435 -8.902 8.303 1.00 94.56 352 HIS A CA 1
ATOM 2705 C C . HIS A 1 352 ? -12.594 -9.808 8.720 1.00 94.56 352 HIS A C 1
ATOM 2707 O O . HIS A 1 352 ? -12.363 -10.796 9.408 1.00 94.56 352 HIS A O 1
ATOM 2713 N N . ALA A 1 353 ? -13.808 -9.549 8.223 1.00 94.69 353 ALA A N 1
ATOM 2714 C CA . ALA A 1 353 ? -14.991 -10.356 8.532 1.00 94.69 353 ALA A CA 1
ATOM 2715 C C . ALA A 1 353 ? -14.848 -11.826 8.098 1.00 94.69 353 ALA A C 1
ATOM 2717 O O . ALA A 1 353 ? -15.167 -12.733 8.866 1.00 94.69 353 ALA A O 1
ATOM 2718 N N . ASN A 1 354 ? -14.320 -12.078 6.897 1.00 92.75 354 ASN A N 1
ATOM 2719 C CA . ASN A 1 354 ? -14.054 -13.427 6.399 1.00 92.75 354 ASN A CA 1
ATOM 2720 C C . ASN A 1 354 ? -13.008 -14.133 7.265 1.00 92.75 354 ASN A C 1
ATOM 2722 O O . ASN A 1 354 ? -13.164 -15.311 7.583 1.00 92.75 354 ASN A O 1
ATOM 2726 N N . LYS A 1 355 ? -11.959 -13.414 7.684 1.00 90.44 355 LYS A N 1
ATOM 2727 C CA . LYS A 1 355 ? -10.927 -13.960 8.569 1.00 90.44 355 LYS A CA 1
ATOM 2728 C C . LYS A 1 355 ? -11.500 -14.331 9.940 1.00 90.44 355 LYS A C 1
ATOM 2730 O O . LYS A 1 355 ? -11.229 -15.431 10.420 1.00 90.44 355 LYS A O 1
ATOM 2735 N N . SER A 1 356 ? -12.334 -13.472 10.531 1.00 92.38 356 SER A N 1
ATOM 2736 C CA . SER A 1 356 ? -13.029 -13.772 11.790 1.00 92.38 356 S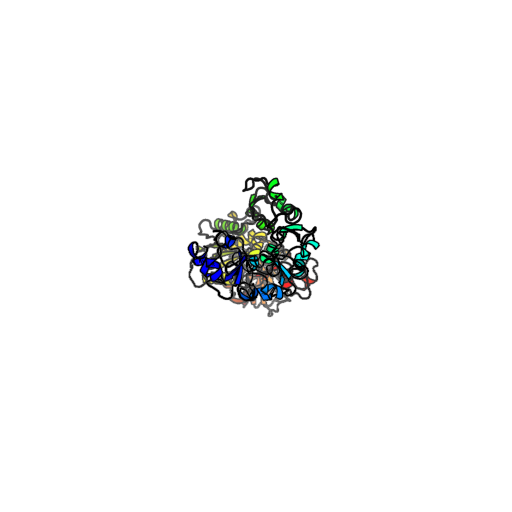ER A CA 1
ATOM 2737 C C . SER A 1 356 ? -13.969 -14.973 11.649 1.00 92.38 356 SER A C 1
ATOM 2739 O O . SER A 1 356 ? -13.953 -15.853 12.504 1.00 92.38 356 SER A O 1
ATOM 2741 N N . ALA A 1 357 ? -14.729 -15.063 10.553 1.00 91.31 357 ALA A N 1
ATOM 2742 C CA . ALA A 1 357 ? -15.634 -16.185 10.295 1.00 91.31 357 ALA A CA 1
ATOM 2743 C C . ALA A 1 357 ? -14.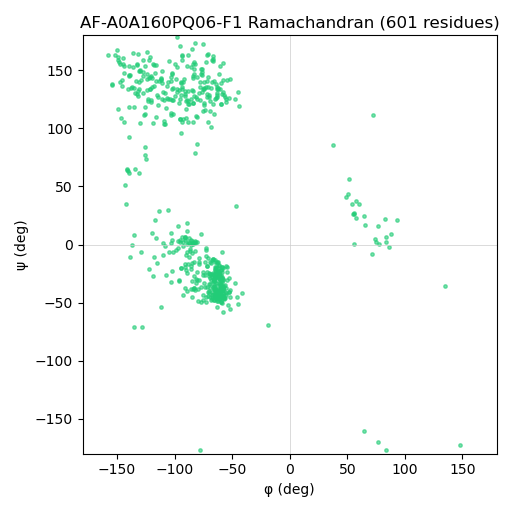886 -17.520 10.124 1.00 91.31 357 ALA A C 1
ATOM 2745 O O . ALA A 1 357 ? -15.335 -18.547 10.628 1.00 91.31 357 ALA A O 1
ATOM 2746 N N . LEU A 1 358 ? -13.730 -17.518 9.450 1.00 90.31 358 LEU A N 1
ATOM 2747 C CA . LEU A 1 358 ? -12.880 -18.708 9.319 1.00 90.31 358 LEU A CA 1
ATOM 2748 C C . LEU A 1 358 ? -12.306 -19.159 10.670 1.00 90.31 358 LEU A C 1
ATOM 2750 O O . LEU A 1 358 ? -12.239 -20.359 10.930 1.00 90.31 358 LEU A O 1
ATOM 2754 N N . ALA A 1 359 ? -11.917 -18.218 11.534 1.00 90.56 359 ALA A N 1
ATOM 2755 C CA . ALA A 1 359 ? -11.480 -18.530 12.894 1.00 90.56 359 ALA A CA 1
ATOM 2756 C C . ALA A 1 359 ? -12.627 -19.116 13.736 1.00 90.56 359 ALA A C 1
ATOM 2758 O O . ALA A 1 359 ? -12.453 -20.147 14.385 1.00 90.56 359 ALA A O 1
ATOM 2759 N N . GLU A 1 360 ? -13.822 -18.522 13.658 1.00 90.50 360 GLU A N 1
ATOM 2760 C CA . GLU A 1 360 ? -15.011 -19.001 14.371 1.00 90.50 360 GLU A CA 1
ATOM 2761 C C . GLU A 1 360 ? -15.411 -20.416 13.925 1.00 90.50 360 GLU A C 1
ATOM 2763 O O . GLU A 1 360 ? -15.705 -21.264 14.767 1.00 90.50 360 GLU A O 1
ATOM 2768 N N . GLN A 1 361 ? -15.342 -20.717 12.623 1.00 90.12 361 GLN A N 1
ATOM 2769 C CA . GLN A 1 361 ? -15.559 -22.072 12.090 1.00 90.12 361 GLN A CA 1
ATOM 2770 C C . GLN A 1 361 ? -14.554 -23.098 12.632 1.00 90.12 361 GLN A C 1
ATOM 2772 O O . GLN A 1 361 ? -14.875 -24.282 12.726 1.00 90.12 361 GLN A O 1
ATOM 2777 N N . ALA A 1 362 ? -13.353 -22.653 13.005 1.00 88.38 362 ALA A N 1
ATOM 2778 C CA . ALA A 1 362 ? -12.342 -23.468 13.669 1.00 88.38 362 ALA A CA 1
ATOM 2779 C C . ALA A 1 362 ? -12.523 -23.540 15.198 1.00 88.38 362 ALA A C 1
ATOM 2781 O O . ALA A 1 362 ? -11.704 -24.145 15.884 1.00 88.38 362 ALA A O 1
ATOM 2782 N N . GLY A 1 363 ? -13.576 -22.927 15.746 1.00 91.19 363 GLY A N 1
ATOM 2783 C CA . GLY A 1 363 ? -13.831 -22.870 17.184 1.00 91.19 363 GLY A CA 1
ATOM 2784 C C . GLY A 1 363 ? -12.954 -21.866 17.935 1.00 91.19 363 GLY A C 1
ATOM 2785 O O . GLY A 1 363 ? -12.874 -21.948 19.157 1.00 91.19 363 GLY A O 1
ATOM 2786 N N . VAL A 1 364 ? -12.306 -20.928 17.234 1.00 92.44 364 VAL A N 1
ATOM 2787 C CA . VAL A 1 364 ? -11.388 -19.936 17.809 1.00 92.44 364 VAL A CA 1
ATOM 2788 C C . VAL A 1 364 ? -11.963 -18.526 17.664 1.00 92.44 364 VAL A C 1
ATOM 2790 O O . VAL A 1 364 ? -12.290 -18.081 16.566 1.00 92.44 364 VAL A O 1
ATOM 2793 N N . GLN A 1 365 ? -12.053 -17.775 18.765 1.00 94.31 365 GLN A N 1
ATOM 2794 C CA . GLN A 1 365 ? -12.391 -16.350 18.709 1.00 94.31 365 GLN A CA 1
ATOM 2795 C C . GLN A 1 365 ? -11.187 -15.552 18.193 1.00 94.31 365 GLN A C 1
ATOM 2797 O O . GLN A 1 365 ? -10.148 -15.523 18.850 1.00 94.31 365 GLN A O 1
ATOM 2802 N N . LEU A 1 366 ? -11.341 -14.849 17.067 1.00 94.81 366 LEU A N 1
ATOM 2803 C CA . LEU A 1 366 ? -10.346 -13.892 16.576 1.00 94.81 366 LEU A CA 1
ATOM 2804 C C . LEU A 1 366 ? -10.632 -12.481 17.105 1.00 94.81 366 LEU A C 1
ATOM 2806 O O . LEU A 1 366 ? -11.739 -11.971 16.944 1.00 94.81 366 LEU A O 1
ATOM 2810 N N . ILE A 1 367 ? -9.626 -11.847 17.706 1.00 95.75 367 ILE A N 1
ATOM 2811 C CA . ILE A 1 367 ? -9.661 -10.442 18.125 1.00 95.75 367 ILE A CA 1
ATOM 2812 C C . ILE A 1 367 ? -8.765 -9.610 17.206 1.00 95.75 367 ILE A C 1
ATOM 2814 O O . ILE A 1 367 ? -7.593 -9.923 17.021 1.00 95.75 367 ILE A O 1
ATOM 2818 N N . HIS A 1 368 ? -9.290 -8.504 16.691 1.00 96.19 368 HIS A N 1
ATOM 2819 C CA . HIS A 1 368 ? -8.556 -7.513 15.915 1.00 96.19 368 HIS A CA 1
ATOM 2820 C C . HIS A 1 368 ? -8.089 -6.368 16.822 1.00 96.19 368 HIS A C 1
ATOM 2822 O O . HIS A 1 368 ? -8.877 -5.531 17.269 1.00 96.19 368 HIS A O 1
ATOM 2828 N N . VAL A 1 369 ? -6.784 -6.314 17.082 1.00 96.31 369 VAL A N 1
ATOM 2829 C CA . VAL A 1 369 ? -6.117 -5.169 17.707 1.00 96.31 369 VAL A CA 1
ATOM 2830 C C . VAL A 1 369 ? -5.713 -4.208 16.603 1.00 96.31 369 VAL A C 1
ATOM 2832 O O . VAL A 1 369 ? -4.982 -4.579 15.693 1.00 96.31 369 VAL A O 1
ATOM 2835 N N . TRP A 1 370 ? -6.197 -2.974 16.656 1.00 95.38 370 TRP A N 1
ATOM 2836 C CA . TRP A 1 370 ? -5.868 -1.959 15.661 1.00 95.38 370 TRP A CA 1
ATOM 2837 C C . TRP A 1 370 ? -4.697 -1.102 16.127 1.00 95.38 370 TRP A C 1
ATOM 2839 O O . TRP A 1 370 ? -4.619 -0.728 17.298 1.00 95.38 370 TRP A O 1
ATOM 2849 N N . GLU A 1 371 ? -3.795 -0.762 15.209 1.00 93.31 371 GLU A N 1
ATOM 2850 C CA . GLU A 1 371 ? -2.578 -0.024 15.550 1.00 93.31 371 GLU A CA 1
ATOM 2851 C C . GLU A 1 371 ? -2.851 1.330 16.228 1.00 93.31 371 GLU A C 1
ATOM 2853 O O . GLU A 1 371 ? -2.124 1.703 17.147 1.00 93.31 371 GLU A O 1
ATOM 2858 N N . ASP A 1 372 ? -3.880 2.078 15.825 1.00 93.38 372 ASP A N 1
ATOM 2859 C CA . ASP A 1 372 ? -4.214 3.352 16.474 1.00 93.38 372 ASP A CA 1
ATOM 2860 C C . ASP A 1 372 ? -4.766 3.176 17.892 1.00 93.38 372 ASP A C 1
ATOM 2862 O O . ASP A 1 372 ? -4.412 3.952 18.780 1.00 93.38 372 ASP A O 1
ATOM 2866 N N . ASP A 1 373 ? -5.573 2.140 18.125 1.00 94.69 373 ASP A N 1
ATOM 2867 C CA . ASP A 1 373 ? -6.032 1.762 19.463 1.00 94.69 373 ASP A CA 1
ATOM 2868 C C . ASP A 1 373 ? -4.843 1.372 20.354 1.00 94.69 373 ASP A C 1
ATOM 2870 O O . ASP A 1 373 ? -4.767 1.819 21.501 1.00 94.69 373 ASP A O 1
ATOM 2874 N N . TRP A 1 374 ? -3.879 0.612 19.821 1.00 94.62 374 TRP A N 1
ATOM 2875 C CA . TRP A 1 374 ? -2.643 0.274 20.533 1.00 94.62 374 TRP A CA 1
ATOM 2876 C C . TRP A 1 374 ? -1.818 1.518 20.869 1.00 94.62 374 TRP A C 1
ATOM 2878 O O . TRP A 1 374 ? -1.368 1.670 21.999 1.00 94.62 374 TRP A O 1
ATOM 2888 N N . ASN A 1 375 ? -1.656 2.445 19.922 1.00 90.19 375 ASN A N 1
ATOM 2889 C CA . ASN A 1 375 ? -0.825 3.635 20.124 1.00 90.19 375 ASN A CA 1
ATOM 2890 C C . ASN A 1 375 ? -1.454 4.647 21.090 1.00 90.19 375 ASN A C 1
ATOM 2892 O O . ASN A 1 375 ? -0.737 5.328 21.816 1.00 90.19 375 ASN A O 1
ATOM 2896 N N . LEU A 1 376 ? -2.780 4.803 21.053 1.00 88.88 376 LEU A N 1
ATOM 2897 C CA . LEU A 1 376 ? -3.477 5.886 21.757 1.00 88.88 376 LEU A CA 1
ATOM 2898 C C . LEU A 1 376 ? -4.157 5.429 23.047 1.00 88.88 376 LEU A C 1
ATOM 2900 O O . LEU A 1 376 ? -4.465 6.260 23.899 1.00 88.88 376 LEU A O 1
ATOM 2904 N N . ARG A 1 377 ? -4.469 4.135 23.167 1.00 92.38 377 ARG A N 1
ATOM 2905 C CA . ARG A 1 377 ? -5.294 3.571 24.247 1.00 92.38 377 ARG A CA 1
ATOM 2906 C C . ARG A 1 377 ? -4.782 2.205 24.707 1.00 92.38 377 ARG A C 1
ATOM 2908 O O . ARG A 1 377 ? -5.578 1.345 25.093 1.00 92.38 377 ARG A O 1
ATOM 2915 N N . ARG A 1 378 ? -3.458 2.025 24.687 1.00 93.12 378 ARG A N 1
ATOM 2916 C CA . ARG A 1 378 ? -2.768 0.763 24.979 1.00 93.12 378 ARG A CA 1
ATOM 2917 C C . ARG A 1 378 ? -3.300 0.051 26.221 1.00 93.12 378 ARG A C 1
ATOM 2919 O O . ARG A 1 378 ? -3.699 -1.105 26.131 1.00 93.12 378 ARG A O 1
ATOM 2926 N N . ASP A 1 379 ? -3.398 0.751 27.346 1.00 94.19 379 ASP A N 1
ATOM 2927 C CA . ASP A 1 379 ? -3.821 0.162 28.621 1.00 94.19 379 ASP A CA 1
ATOM 2928 C C . ASP A 1 379 ? -5.233 -0.428 28.551 1.00 94.19 379 ASP A C 1
ATOM 2930 O O . ASP A 1 379 ? -5.505 -1.490 29.110 1.00 94.19 379 ASP A O 1
ATOM 2934 N N . ILE A 1 380 ? -6.145 0.232 27.827 1.00 95.50 380 ILE A N 1
ATOM 2935 C CA . ILE A 1 380 ? -7.515 -0.255 27.626 1.00 95.50 380 ILE A CA 1
ATOM 2936 C C . ILE A 1 380 ? -7.499 -1.521 26.761 1.00 95.50 380 ILE A C 1
ATOM 2938 O O . ILE A 1 380 ? -8.223 -2.469 27.070 1.00 95.50 380 ILE A O 1
ATOM 2942 N N . VAL A 1 381 ? -6.664 -1.563 25.716 1.00 96.81 381 VAL A N 1
ATOM 2943 C CA . VAL A 1 381 ? -6.496 -2.748 24.858 1.00 96.81 381 VAL A CA 1
ATOM 2944 C C . VAL A 1 381 ? -5.940 -3.925 25.662 1.00 96.81 381 VAL A C 1
ATOM 2946 O O . VAL A 1 381 ? -6.526 -5.007 25.637 1.00 96.81 381 VAL A O 1
ATOM 2949 N N . ILE A 1 382 ? -4.875 -3.713 26.439 1.00 96.94 382 ILE A N 1
ATOM 2950 C CA . ILE A 1 382 ? -4.268 -4.745 27.295 1.00 96.94 382 ILE A CA 1
ATOM 2951 C C . ILE A 1 382 ? -5.285 -5.267 28.313 1.00 96.94 382 ILE A C 1
ATOM 2953 O O . ILE A 1 382 ? -5.446 -6.476 28.466 1.00 96.94 382 ILE A O 1
ATOM 2957 N N . ARG A 1 383 ? -6.038 -4.377 28.970 1.00 95.75 383 ARG A N 1
ATOM 2958 C CA . ARG A 1 383 ? -7.106 -4.763 29.905 1.00 95.75 383 ARG A CA 1
ATOM 2959 C C . ARG A 1 383 ? -8.212 -5.579 29.241 1.00 95.75 383 ARG A C 1
ATOM 2961 O O . ARG A 1 383 ? -8.693 -6.538 29.841 1.00 95.75 383 ARG A O 1
ATOM 2968 N N . MET A 1 384 ? -8.624 -5.210 28.029 1.00 95.38 384 MET A N 1
ATOM 2969 C CA . MET A 1 384 ? -9.621 -5.954 27.255 1.00 95.38 384 MET A CA 1
ATOM 2970 C C . MET A 1 384 ? -9.126 -7.372 26.944 1.00 95.38 384 MET A C 1
ATOM 2972 O O . MET A 1 384 ? -9.857 -8.335 27.176 1.00 95.38 384 MET A O 1
ATOM 2976 N N . ILE A 1 385 ? -7.879 -7.503 26.482 1.00 96.38 385 ILE A N 1
ATOM 2977 C CA . ILE A 1 385 ? -7.240 -8.796 26.204 1.00 96.38 385 ILE A CA 1
ATOM 2978 C C . ILE A 1 385 ? -7.129 -9.623 27.490 1.00 96.38 385 ILE A C 1
ATOM 2980 O O . ILE A 1 385 ? -7.565 -10.770 27.522 1.00 96.38 385 ILE A O 1
ATOM 2984 N N . ALA A 1 386 ? -6.641 -9.040 28.587 1.00 96.19 386 ALA A N 1
ATOM 2985 C CA . ALA A 1 386 ? -6.533 -9.728 29.871 1.00 96.19 386 ALA A CA 1
ATOM 2986 C C . ALA A 1 386 ? -7.894 -10.224 30.387 1.00 96.19 386 ALA A C 1
ATOM 2988 O O . ALA A 1 386 ? -7.973 -11.311 30.960 1.00 96.19 386 ALA A O 1
ATOM 2989 N N . HIS A 1 387 ? -8.979 -9.471 30.165 1.00 93.25 387 HIS A N 1
ATOM 2990 C CA . HIS A 1 387 ? -10.335 -9.911 30.515 1.00 93.25 387 HIS A CA 1
ATOM 2991 C C . HIS A 1 387 ? -10.759 -11.134 29.696 1.00 93.25 387 HIS A C 1
ATOM 2993 O O . HIS A 1 387 ? -11.211 -12.124 30.270 1.00 93.25 387 HIS A O 1
ATOM 2999 N N . LYS A 1 388 ? -10.516 -11.105 28.381 1.00 93.25 388 LYS A N 1
ATOM 3000 C CA . LYS A 1 388 ? -10.781 -12.217 27.455 1.00 93.25 388 LYS A CA 1
ATOM 3001 C C . LYS A 1 388 ? -9.965 -13.475 27.759 1.00 93.25 388 LYS A C 1
ATOM 3003 O O . LYS A 1 388 ? -10.465 -14.579 27.592 1.00 93.25 388 LYS A O 1
ATOM 3008 N N . LEU A 1 389 ? -8.741 -13.314 28.254 1.00 94.75 389 LEU A N 1
ATOM 3009 C CA . LEU A 1 389 ? -7.854 -14.418 28.639 1.00 94.75 389 LEU A CA 1
ATOM 3010 C C . LEU A 1 389 ? -8.097 -14.945 30.064 1.00 94.75 389 LEU A C 1
ATOM 3012 O O . LEU A 1 389 ? -7.504 -15.958 30.455 1.00 94.75 389 LEU A O 1
ATOM 3016 N N . HIS A 1 390 ? -8.957 -14.272 30.838 1.00 92.56 390 HIS A N 1
ATOM 3017 C CA . HIS A 1 390 ? -9.136 -14.478 32.280 1.00 92.56 390 HIS A CA 1
ATOM 3018 C C . HIS A 1 390 ? -7.837 -14.280 33.091 1.00 92.56 390 HIS A C 1
ATOM 3020 O O . HIS A 1 390 ? -7.584 -14.974 34.074 1.00 92.56 390 HIS A O 1
ATOM 3026 N N . ALA A 1 391 ? -7.021 -13.306 32.686 1.00 95.12 391 ALA A N 1
ATOM 3027 C CA . ALA A 1 391 ? -5.683 -13.022 33.210 1.00 95.12 391 ALA A CA 1
ATOM 3028 C C . ALA A 1 391 ? -5.565 -11.637 33.882 1.00 95.12 391 ALA A C 1
ATOM 3030 O O . ALA A 1 391 ? -4.474 -11.093 34.024 1.00 95.12 391 ALA A O 1
ATOM 3031 N N . THR A 1 392 ? -6.677 -11.030 34.315 1.00 93.62 392 THR A N 1
ATOM 3032 C CA . THR A 1 392 ? -6.674 -9.667 34.892 1.00 93.62 392 THR A CA 1
ATOM 3033 C C . THR A 1 392 ? -5.842 -9.531 36.170 1.00 93.62 392 THR A C 1
ATOM 3035 O O . THR A 1 392 ? -5.411 -8.431 36.501 1.00 93.62 392 THR A O 1
ATOM 3038 N N . HIS A 1 393 ? -5.597 -10.632 36.883 1.00 91.56 393 HIS A N 1
ATOM 3039 C CA . HIS A 1 393 ? -4.728 -10.664 38.062 1.00 91.56 393 HIS A CA 1
ATOM 3040 C C . HIS A 1 393 ? -3.252 -10.391 37.717 1.00 91.56 393 HIS A C 1
ATOM 3042 O O . HIS A 1 393 ? -2.533 -9.861 38.557 1.00 91.56 393 HIS A O 1
ATOM 3048 N N . ASN A 1 394 ? -2.827 -10.648 36.473 1.00 94.25 394 ASN A N 1
ATOM 3049 C CA . ASN A 1 394 ? -1.462 -10.401 35.998 1.00 94.25 394 ASN A CA 1
ATOM 3050 C C . ASN A 1 394 ? -1.275 -9.011 35.374 1.00 94.25 394 ASN A C 1
ATOM 3052 O O . ASN A 1 394 ? -0.186 -8.703 34.899 1.00 94.25 394 ASN A O 1
ATOM 3056 N N . LEU A 1 395 ? -2.286 -8.132 35.385 1.00 94.44 395 LEU A N 1
ATOM 3057 C CA . LEU A 1 395 ? -2.174 -6.795 34.780 1.00 94.44 395 LEU A CA 1
ATOM 3058 C C . LEU A 1 395 ? -1.034 -5.950 35.367 1.00 94.44 395 LEU A C 1
ATOM 3060 O O . LEU A 1 395 ? -0.434 -5.170 34.637 1.00 94.44 395 LEU A O 1
ATOM 3064 N N . GLY A 1 396 ? -0.696 -6.139 36.647 1.00 91.12 396 GLY A N 1
ATOM 3065 C CA . GLY A 1 396 ? 0.428 -5.445 37.288 1.00 91.12 396 GLY A CA 1
ATOM 3066 C C . GLY A 1 396 ? 1.810 -5.829 36.744 1.00 91.12 396 GLY A C 1
ATOM 3067 O O . GLY A 1 396 ? 2.776 -5.141 37.035 1.00 91.12 396 GLY A O 1
ATOM 3068 N N . THR A 1 397 ? 1.913 -6.903 35.952 1.00 90.69 397 THR A N 1
ATOM 3069 C CA . THR A 1 397 ? 3.169 -7.312 35.293 1.00 90.69 397 THR A CA 1
ATOM 3070 C C . THR A 1 397 ? 3.401 -6.605 33.957 1.00 90.69 397 THR A C 1
ATOM 3072 O O . THR A 1 397 ? 4.524 -6.585 33.465 1.00 90.69 397 THR A O 1
ATOM 3075 N N . VAL A 1 398 ? 2.347 -6.031 33.363 1.00 94.12 398 VAL A N 1
ATOM 3076 C CA . VAL A 1 398 ? 2.375 -5.459 32.004 1.00 94.12 398 VAL A CA 1
ATOM 3077 C C . VAL A 1 398 ? 1.994 -3.985 31.951 1.00 94.12 398 VAL A C 1
ATOM 3079 O O . VAL A 1 398 ? 2.323 -3.313 30.975 1.00 94.12 398 VAL A O 1
ATOM 3082 N N . LEU A 1 399 ? 1.286 -3.477 32.961 1.00 93.38 399 LEU A N 1
ATOM 3083 C CA . LEU A 1 399 ? 0.907 -2.072 33.054 1.00 93.38 399 LEU A CA 1
ATOM 3084 C C . LEU A 1 399 ? 1.791 -1.328 34.070 1.00 93.38 399 LEU A C 1
ATOM 3086 O O . LEU A 1 399 ? 2.080 -1.878 35.133 1.00 93.38 399 LEU A O 1
ATOM 3090 N N . PRO A 1 400 ? 2.186 -0.075 33.782 1.00 89.12 400 PRO A N 1
ATOM 3091 C CA . PRO A 1 400 ? 3.018 0.736 34.673 1.00 89.12 400 PRO A CA 1
ATOM 3092 C C . PRO A 1 400 ? 2.293 1.058 35.987 1.00 89.12 400 PRO A C 1
ATOM 3094 O O . PRO A 1 400 ? 1.195 1.625 35.978 1.00 89.12 400 PRO A O 1
ATOM 3097 N N . ALA A 1 401 ? 2.910 0.727 37.121 1.00 85.25 401 ALA A N 1
ATOM 3098 C CA . ALA A 1 401 ? 2.300 0.862 38.445 1.00 85.25 401 ALA A CA 1
ATOM 3099 C C . ALA A 1 401 ? 1.997 2.322 38.825 1.00 85.25 401 ALA A C 1
ATOM 3101 O O . ALA A 1 401 ? 1.042 2.592 39.548 1.00 85.25 401 ALA A O 1
ATOM 3102 N N . GLU A 1 402 ? 2.777 3.270 38.309 1.00 84.50 402 GLU A N 1
ATOM 3103 C CA . GLU A 1 402 ? 2.725 4.691 38.666 1.00 84.50 402 GLU A CA 1
ATOM 3104 C C . GLU A 1 402 ? 1.526 5.410 38.040 1.00 84.50 402 GLU A C 1
ATOM 3106 O O . GLU A 1 402 ? 1.065 6.429 38.552 1.00 84.50 402 GLU A O 1
ATOM 3111 N N . THR A 1 403 ? 1.029 4.902 36.910 1.00 84.19 403 THR A N 1
ATOM 3112 C CA . THR A 1 403 ? -0.029 5.556 36.118 1.00 84.19 403 THR A CA 1
ATOM 3113 C C . THR A 1 403 ? -1.302 4.722 36.008 1.00 84.19 403 THR A C 1
ATOM 3115 O O . THR A 1 403 ? -2.348 5.237 35.603 1.00 84.19 403 THR A O 1
ATOM 3118 N N . THR A 1 404 ? -1.252 3.456 36.421 1.00 88.50 404 THR A N 1
ATOM 3119 C CA . THR A 1 404 ? -2.389 2.538 36.353 1.00 88.50 404 THR A CA 1
ATOM 3120 C C . THR A 1 404 ? -3.214 2.589 37.632 1.00 88.50 404 THR A C 1
ATOM 3122 O O . THR A 1 404 ? -2.697 2.409 38.730 1.00 88.50 404 THR A O 1
ATOM 3125 N N . ASP A 1 405 ? -4.533 2.766 37.500 1.00 90.50 405 ASP A N 1
ATOM 3126 C CA . ASP A 1 405 ? -5.448 2.646 38.640 1.00 90.50 405 ASP A CA 1
ATOM 3127 C C . ASP A 1 405 ? -5.343 1.225 39.231 1.00 90.50 405 ASP A C 1
ATOM 3129 O O . ASP A 1 405 ? -5.635 0.256 38.524 1.00 90.50 405 ASP A O 1
ATOM 3133 N N . PRO A 1 406 ? -4.980 1.054 40.515 1.00 89.56 406 PRO A N 1
ATOM 3134 C CA . PRO A 1 406 ? -4.728 -0.266 41.102 1.00 89.56 406 PRO A CA 1
ATOM 3135 C C . PRO A 1 406 ? -5.966 -1.169 41.077 1.00 89.56 406 PRO A C 1
ATOM 3137 O O . PRO A 1 406 ? -5.873 -2.390 41.185 1.00 89.56 406 PRO A O 1
ATOM 3140 N N . ARG A 1 407 ? -7.157 -0.593 40.896 1.00 92.38 407 ARG A N 1
ATOM 3141 C CA . ARG A 1 407 ? -8.413 -1.332 40.869 1.00 92.38 407 ARG A CA 1
ATOM 3142 C C . ARG A 1 407 ? -8.722 -1.964 39.510 1.00 92.38 407 ARG A C 1
ATOM 3144 O O . ARG A 1 407 ? -9.788 -2.569 39.376 1.00 92.38 407 ARG A O 1
ATOM 3151 N N . VAL A 1 408 ? -7.847 -1.836 38.505 1.00 93.06 408 VAL A N 1
ATOM 3152 C CA . VAL A 1 408 ? -7.997 -2.523 37.204 1.00 93.06 408 VAL A CA 1
ATOM 3153 C C . VAL A 1 408 ? -7.856 -4.043 37.314 1.00 93.06 408 VAL A C 1
ATOM 3155 O O . VAL A 1 408 ? -8.416 -4.758 36.486 1.00 93.06 408 VAL A O 1
ATOM 3158 N N . SER A 1 409 ? -7.145 -4.541 38.327 1.00 91.81 409 SER A N 1
ATOM 3159 C CA . SER A 1 409 ? -6.931 -5.973 38.579 1.00 91.81 409 SER A CA 1
ATOM 3160 C C . SER A 1 409 ? -7.870 -6.542 39.648 1.00 91.81 409 SER A C 1
ATOM 3162 O O . SER A 1 409 ? -7.887 -7.751 39.879 1.00 91.81 409 SER A O 1
ATOM 3164 N N . THR A 1 410 ? -8.691 -5.702 40.288 1.00 92.94 410 THR A N 1
ATOM 3165 C CA . THR A 1 410 ? -9.572 -6.124 41.382 1.00 92.94 410 THR A CA 1
ATOM 3166 C C . THR A 1 410 ? -10.937 -6.587 40.884 1.00 92.94 410 THR A C 1
ATOM 3168 O O . THR A 1 410 ? -11.433 -6.168 39.832 1.00 92.94 410 THR A O 1
ATOM 3171 N N . THR A 1 411 ? -11.573 -7.456 41.671 1.00 95.00 411 THR A N 1
ATOM 3172 C CA . THR A 1 411 ? -12.960 -7.875 41.450 1.00 95.00 411 THR A CA 1
ATOM 3173 C C . THR A 1 411 ? -13.883 -7.141 42.414 1.00 95.00 411 THR A C 1
ATOM 3175 O O . THR A 1 411 ? -13.707 -7.221 43.625 1.00 95.00 411 THR A O 1
ATOM 3178 N N . ALA A 1 412 ? -14.892 -6.457 41.878 1.00 95.56 412 ALA A N 1
ATOM 3179 C CA . ALA A 1 412 ? -15.958 -5.828 42.646 1.00 95.56 412 ALA A CA 1
ATOM 3180 C C . ALA A 1 412 ? -17.287 -6.495 42.277 1.00 95.56 412 ALA A C 1
ATOM 3182 O O . ALA A 1 412 ? -17.773 -6.360 41.155 1.00 95.56 412 ALA A O 1
ATOM 3183 N N . PHE A 1 413 ? -17.871 -7.265 43.195 1.00 96.62 413 PHE A N 1
ATOM 3184 C CA . PHE A 1 413 ? -19.076 -8.025 42.883 1.00 96.62 413 PHE A CA 1
ATOM 3185 C C . PHE A 1 413 ? -20.278 -7.112 42.666 1.00 96.62 413 PHE A C 1
ATOM 3187 O O . PHE A 1 413 ? -20.583 -6.281 43.515 1.00 96.62 413 PHE A O 1
ATOM 3194 N N . ALA A 1 414 ? -21.033 -7.396 41.597 1.00 96.38 414 ALA A N 1
ATOM 3195 C CA . ALA A 1 414 ? -22.371 -6.892 41.296 1.00 96.38 414 ALA A CA 1
ATOM 3196 C C . ALA A 1 414 ? -23.094 -6.327 42.514 1.00 96.38 414 ALA A C 1
ATOM 3198 O O . ALA A 1 414 ? -23.288 -5.123 42.632 1.00 96.38 414 ALA A O 1
ATOM 3199 N N . ARG A 1 415 ? -23.439 -7.252 43.418 1.00 95.94 415 ARG A N 1
ATOM 3200 C CA . ARG A 1 415 ? -24.258 -7.101 44.630 1.00 95.94 415 ARG A CA 1
ATOM 3201 C C . ARG A 1 415 ? -23.718 -6.139 45.692 1.00 95.94 415 ARG A C 1
ATOM 3203 O O . ARG A 1 415 ? -24.522 -5.603 46.442 1.00 95.94 415 ARG A O 1
ATOM 3210 N N . THR A 1 416 ? -22.409 -5.897 45.751 1.00 96.50 416 THR A N 1
ATOM 3211 C CA . THR A 1 416 ? -21.798 -5.047 46.792 1.00 96.50 416 THR A CA 1
ATOM 3212 C C . THR A 1 416 ? -21.738 -3.575 46.401 1.00 96.50 416 THR A C 1
ATOM 3214 O O . THR A 1 416 ? -21.328 -2.756 47.207 1.00 96.50 416 THR A O 1
ATOM 3217 N N . LEU A 1 417 ? -22.097 -3.244 45.161 1.00 98.19 417 LEU A N 1
ATOM 3218 C CA . LEU A 1 417 ? -22.020 -1.886 44.631 1.00 98.19 417 LEU A CA 1
ATOM 3219 C C . LEU A 1 417 ? -23.370 -1.173 44.694 1.00 98.19 417 LEU A C 1
ATOM 3221 O O . LEU A 1 417 ? -24.422 -1.810 44.607 1.00 98.19 417 LEU A O 1
ATOM 3225 N N . THR A 1 418 ? -23.349 0.149 44.777 1.00 98.25 418 THR A N 1
ATOM 3226 C CA . THR A 1 418 ? -24.553 0.982 44.843 1.00 98.25 418 THR A CA 1
ATOM 3227 C C . THR A 1 418 ? -24.915 1.494 43.446 1.00 98.25 418 THR A C 1
ATOM 3229 O O . THR A 1 418 ? -24.074 2.127 42.805 1.00 98.25 418 THR A O 1
ATOM 3232 N N . PRO A 1 419 ? -26.126 1.216 42.924 1.00 98.1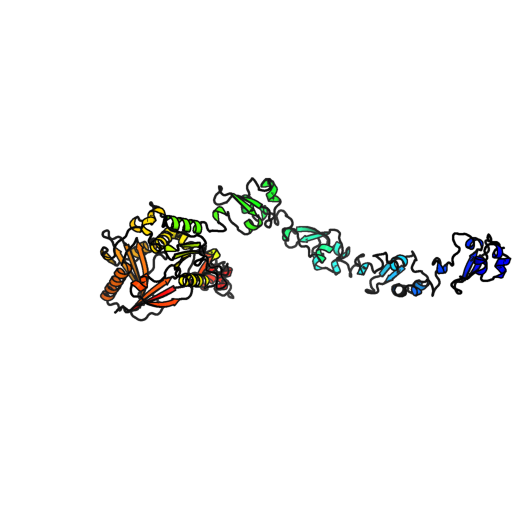2 419 PRO A N 1
ATOM 3233 C CA . PRO A 1 419 ? -26.590 1.782 41.663 1.00 98.12 419 PRO A CA 1
ATOM 3234 C C . PRO A 1 419 ? -26.870 3.279 41.798 1.00 98.12 419 PRO A C 1
ATOM 3236 O O . PRO A 1 419 ? -27.643 3.687 42.661 1.00 98.12 419 PRO A O 1
ATOM 3239 N N . THR A 1 420 ? -26.277 4.081 40.918 1.00 97.50 420 THR A N 1
ATOM 3240 C CA . THR A 1 420 ? -26.336 5.547 40.983 1.00 97.50 420 THR A CA 1
ATOM 3241 C C . THR A 1 420 ? -26.493 6.133 39.583 1.00 97.50 420 THR A C 1
ATOM 3243 O O . THR A 1 420 ? -25.782 5.746 38.656 1.00 97.50 420 THR A O 1
ATOM 3246 N N . ALA A 1 421 ? -27.406 7.087 39.394 1.00 96.81 421 ALA A N 1
ATOM 3247 C CA . ALA A 1 421 ? -27.441 7.889 38.171 1.00 96.81 421 ALA A CA 1
ATOM 3248 C C . ALA A 1 421 ? -26.3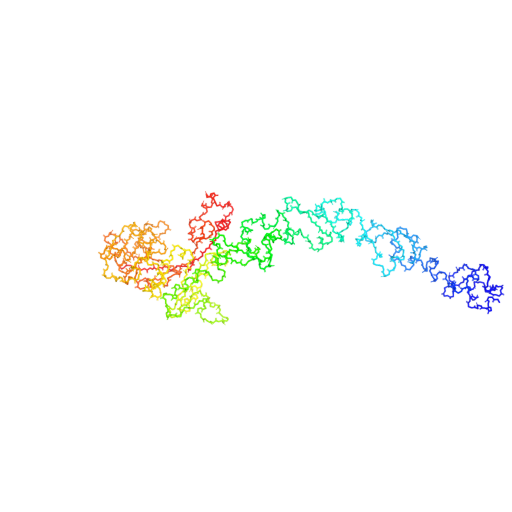58 8.977 38.242 1.00 96.81 421 ALA A C 1
ATOM 3250 O O . ALA A 1 421 ? -26.265 9.688 39.239 1.00 96.81 421 ALA A O 1
ATOM 3251 N N . VAL A 1 422 ? -25.543 9.120 37.195 1.00 96.75 422 VAL A N 1
ATOM 3252 C CA . VAL A 1 422 ? -24.407 10.059 37.186 1.00 96.75 422 VAL A CA 1
ATOM 3253 C C . VAL A 1 422 ? -24.552 11.117 36.098 1.00 96.75 422 VAL A C 1
ATOM 3255 O O . VAL A 1 422 ? -25.216 10.908 35.079 1.00 96.75 422 VAL A O 1
ATOM 3258 N N . SER A 1 423 ? -23.913 12.270 36.304 1.00 96.31 423 SER A N 1
ATOM 3259 C CA . SER A 1 423 ? -23.881 13.333 35.298 1.00 96.31 423 SER A CA 1
ATOM 3260 C C . SER A 1 423 ? -23.092 12.907 34.054 1.00 96.31 423 SER A C 1
ATOM 3262 O O . SER A 1 423 ? -22.209 12.045 34.107 1.00 96.31 423 SER A O 1
ATOM 3264 N N . GLY A 1 424 ? -23.364 13.567 32.925 1.00 95.88 424 GLY A N 1
ATOM 3265 C CA . GLY A 1 424 ? -22.624 13.338 31.680 1.00 95.88 424 GLY A CA 1
ATOM 3266 C C . GLY A 1 424 ? -21.120 13.610 31.805 1.00 95.88 424 GLY A C 1
ATOM 3267 O O . GLY A 1 424 ? -20.326 12.902 31.195 1.00 95.88 424 GLY A O 1
ATOM 3268 N N . SER A 1 425 ? -20.711 14.572 32.641 1.00 96.62 425 SER A N 1
ATOM 3269 C CA . SER A 1 425 ? -19.296 14.877 32.896 1.00 96.62 425 SER A CA 1
ATOM 3270 C C . SER A 1 425 ? -18.567 13.734 33.612 1.00 96.62 425 SER A C 1
ATOM 3272 O O . SER A 1 425 ? -17.516 13.295 33.144 1.00 96.62 425 SER A O 1
ATOM 3274 N N . HIS A 1 426 ? -19.147 13.189 34.687 1.00 96.00 426 HIS A N 1
ATOM 3275 C CA . HIS A 1 426 ? -18.585 12.035 35.397 1.00 96.00 426 HIS A CA 1
ATOM 3276 C C . HIS A 1 426 ? -18.557 10.786 34.507 1.00 96.00 426 HIS A C 1
ATOM 3278 O O . HIS A 1 426 ? -17.554 10.072 34.457 1.00 96.00 426 HIS A O 1
ATOM 3284 N N . ALA A 1 427 ? -19.626 10.554 33.740 1.00 97.88 427 ALA A N 1
ATOM 3285 C CA . ALA A 1 427 ? -19.685 9.469 32.769 1.00 97.88 427 ALA A CA 1
ATOM 3286 C C . ALA A 1 427 ? -18.602 9.595 31.685 1.00 97.88 427 ALA A C 1
ATOM 3288 O O . ALA A 1 427 ? -17.936 8.611 31.362 1.00 97.88 427 ALA A O 1
ATOM 3289 N N . ALA A 1 428 ? -18.392 10.797 31.143 1.00 98.06 428 ALA A N 1
ATOM 3290 C CA . ALA A 1 428 ? -17.370 11.052 30.135 1.00 98.06 428 ALA A CA 1
ATOM 3291 C C . ALA A 1 428 ? -15.957 10.802 30.679 1.00 98.06 428 ALA A C 1
ATOM 3293 O O . ALA A 1 428 ? -15.167 10.119 30.022 1.00 98.06 428 ALA A O 1
ATOM 3294 N N . ALA A 1 429 ? -15.659 11.283 31.891 1.00 97.38 429 ALA A N 1
ATOM 3295 C CA . ALA A 1 429 ? -14.381 11.035 32.557 1.00 97.38 429 ALA A CA 1
ATOM 3296 C C . ALA A 1 429 ? -14.118 9.530 32.736 1.00 97.38 429 ALA A C 1
ATOM 3298 O O . ALA A 1 429 ? -13.032 9.046 32.409 1.00 97.38 429 ALA A O 1
ATOM 3299 N N . PHE A 1 430 ? -15.128 8.772 33.175 1.00 97.75 430 PHE A N 1
ATOM 3300 C CA . PHE A 1 430 ? -15.015 7.323 33.337 1.00 97.75 430 PHE A CA 1
ATOM 3301 C C . PHE A 1 430 ? -14.828 6.591 32.000 1.00 97.75 430 PHE A C 1
ATOM 3303 O O . PHE A 1 430 ? -13.931 5.756 31.875 1.00 97.75 430 PHE A O 1
ATOM 3310 N N . LEU A 1 431 ? -15.643 6.899 30.986 1.00 98.00 431 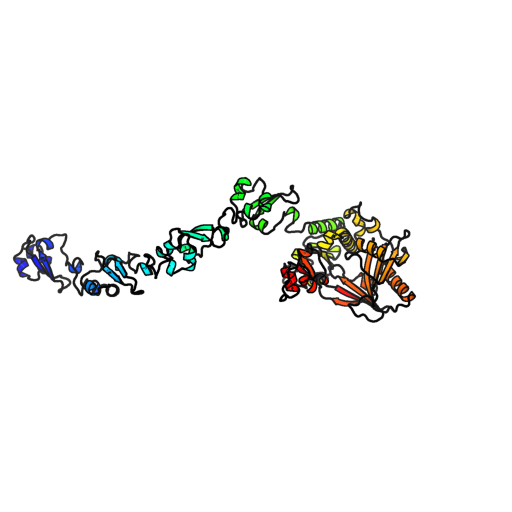LEU A N 1
ATOM 3311 C CA . LEU A 1 431 ? -15.591 6.233 29.679 1.00 98.00 431 LEU A CA 1
ATOM 3312 C C . LEU A 1 431 ? -14.286 6.503 28.934 1.00 98.00 431 LEU A C 1
ATOM 3314 O O . LEU A 1 431 ? -13.754 5.591 28.309 1.00 98.00 431 LEU A O 1
ATOM 3318 N N . ASN A 1 432 ? -13.741 7.718 29.010 1.00 96.62 432 ASN A N 1
ATOM 3319 C CA . ASN A 1 432 ? -12.465 8.035 28.366 1.00 96.62 432 ASN A CA 1
ATOM 3320 C C . ASN A 1 432 ? -11.302 7.196 28.914 1.00 96.62 432 ASN A C 1
ATOM 3322 O O . ASN A 1 432 ? -10.389 6.882 28.157 1.00 96.62 432 ASN A O 1
ATOM 3326 N N . ARG A 1 433 ? -11.371 6.786 30.187 1.00 95.12 433 ARG A N 1
ATOM 3327 C CA . ARG A 1 433 ? -10.356 5.948 30.849 1.00 95.12 433 ARG A CA 1
ATOM 3328 C C . ARG A 1 433 ? -10.617 4.442 30.741 1.00 95.12 433 ARG A C 1
ATOM 3330 O O . ARG A 1 433 ? -9.708 3.655 30.975 1.00 95.12 433 ARG A O 1
ATOM 3337 N N . ASN A 1 434 ? -11.851 4.024 30.447 1.00 96.12 434 ASN A N 1
ATOM 3338 C CA . ASN A 1 434 ? -12.263 2.618 30.586 1.00 96.12 434 ASN A CA 1
ATOM 3339 C C . ASN A 1 434 ? -12.950 2.012 29.356 1.00 96.12 434 ASN A C 1
ATOM 3341 O O . ASN A 1 434 ? -13.219 0.815 29.351 1.00 96.12 434 ASN A O 1
ATOM 3345 N N . HIS A 1 435 ? -13.250 2.796 28.320 1.00 95.50 435 HIS A N 1
ATOM 3346 C CA . HIS A 1 435 ? -13.878 2.312 27.093 1.00 95.50 435 HIS A CA 1
ATOM 3347 C C . HIS A 1 435 ? -13.021 2.668 25.877 1.00 95.50 435 HIS A C 1
ATOM 3349 O O . HIS A 1 435 ? -12.623 3.823 25.709 1.00 95.50 435 HIS A O 1
ATOM 3355 N N . ILE A 1 436 ? -12.790 1.709 24.973 1.00 93.31 436 ILE A N 1
ATOM 3356 C CA . ILE A 1 436 ? -11.905 1.912 23.813 1.00 93.31 436 ILE A CA 1
ATOM 3357 C C . ILE A 1 436 ? -12.401 3.032 22.885 1.00 93.31 436 ILE A C 1
ATOM 3359 O O . ILE A 1 436 ? -11.630 3.851 22.412 1.00 93.31 436 ILE A O 1
ATOM 3363 N N . GLN A 1 437 ? -13.720 3.165 22.726 1.00 92.06 437 GLN A N 1
ATOM 3364 C CA . GLN A 1 437 ? -14.339 4.258 21.959 1.00 92.06 437 GLN A CA 1
ATOM 3365 C C . GLN A 1 437 ? -14.536 5.566 22.753 1.00 92.06 437 GLN A C 1
ATOM 3367 O O . GLN A 1 437 ? -15.092 6.519 22.215 1.00 92.06 437 GLN A O 1
ATOM 3372 N N . GLY A 1 438 ? -14.137 5.611 24.028 1.00 94.69 438 GLY A N 1
ATOM 3373 C CA . GLY A 1 438 ? -14.278 6.780 24.895 1.00 94.69 438 GLY A CA 1
ATOM 3374 C C . GLY A 1 438 ? -15.719 7.194 25.202 1.00 94.69 438 GLY A C 1
ATOM 3375 O O . GLY A 1 438 ? -16.663 6.401 25.100 1.00 94.69 438 GLY A O 1
ATOM 3376 N N . ALA A 1 439 ? -15.856 8.449 25.629 1.00 96.38 439 ALA A N 1
ATOM 3377 C CA . ALA A 1 439 ? -17.117 9.067 26.011 1.00 96.38 439 ALA A CA 1
ATOM 3378 C C . ALA A 1 439 ? -18.143 9.105 24.868 1.00 96.38 439 ALA A C 1
ATOM 3380 O O . ALA A 1 439 ? -17.811 9.143 23.685 1.00 96.38 439 ALA A O 1
ATOM 3381 N N . VAL A 1 440 ? -19.421 9.127 25.243 1.00 93.12 440 VAL A N 1
ATOM 3382 C CA . VAL A 1 440 ? -20.543 9.227 24.310 1.00 93.12 440 VAL A CA 1
ATOM 3383 C C . VAL A 1 440 ? -21.603 10.160 24.878 1.00 93.12 440 VAL A C 1
ATOM 3385 O O . VAL A 1 440 ? -21.846 10.159 26.084 1.00 93.12 440 VAL A O 1
ATOM 3388 N N . SER A 1 441 ? -22.284 10.905 24.009 1.00 90.12 441 SER A N 1
ATOM 3389 C CA . SER A 1 441 ? -23.520 11.586 24.395 1.00 90.12 441 SER A CA 1
ATOM 3390 C C . SER A 1 441 ? -24.659 10.568 24.503 1.00 90.12 441 SER A C 1
ATOM 3392 O O . SER A 1 441 ? -24.965 9.847 23.544 1.00 90.12 441 SER A O 1
ATOM 3394 N N . ALA A 1 442 ? -25.281 10.476 25.674 1.00 93.00 442 ALA A N 1
ATOM 3395 C CA . ALA A 1 442 ? -26.399 9.580 25.939 1.00 93.00 442 ALA A CA 1
ATOM 3396 C C . ALA A 1 442 ? -27.495 10.308 26.724 1.00 93.00 442 ALA A C 1
ATOM 3398 O O . ALA A 1 442 ? -27.285 11.388 27.264 1.00 93.00 442 ALA A O 1
ATOM 3399 N N . THR A 1 443 ? -28.693 9.725 26.762 1.00 92.62 443 THR A N 1
ATOM 3400 C CA . THR A 1 443 ? -29.828 10.317 27.484 1.00 92.62 443 THR A CA 1
ATOM 3401 C C . THR A 1 443 ? -29.704 10.097 28.989 1.00 92.62 443 THR A C 1
ATOM 3403 O O . THR A 1 443 ? -30.083 10.967 29.767 1.00 92.62 443 THR A O 1
ATOM 3406 N N . LYS A 1 444 ? -29.193 8.934 29.407 1.00 94.75 444 LYS A N 1
ATOM 3407 C CA . LYS A 1 444 ? -28.943 8.599 30.812 1.00 94.75 444 LYS A CA 1
ATOM 3408 C C . LYS A 1 444 ? -27.609 7.867 30.946 1.00 94.75 444 LYS A C 1
ATOM 3410 O O . LYS A 1 444 ? -27.246 7.069 30.077 1.00 94.75 444 LYS A O 1
ATOM 3415 N N . HIS A 1 445 ? -26.927 8.119 32.058 1.00 97.75 445 HIS A N 1
ATOM 3416 C CA . HIS A 1 445 ? -25.716 7.421 32.470 1.00 97.75 445 HIS A CA 1
ATOM 3417 C C . HIS A 1 445 ? -25.946 6.813 33.853 1.00 97.75 445 HIS A C 1
ATOM 3419 O O . HIS A 1 445 ? -26.324 7.511 34.794 1.00 97.75 445 HIS A O 1
ATOM 3425 N N . LEU A 1 446 ? -25.758 5.504 33.952 1.00 98.25 446 LEU A N 1
ATOM 3426 C CA . LEU A 1 446 ? -26.087 4.700 35.122 1.00 98.25 446 LEU A CA 1
ATOM 3427 C C . LEU A 1 446 ? -24.821 3.980 35.566 1.00 98.25 446 LEU A C 1
ATOM 3429 O O . LEU A 1 446 ? -24.182 3.307 34.758 1.00 98.25 446 LEU A O 1
ATOM 3433 N N . ALA A 1 447 ? -24.447 4.144 36.824 1.00 98.50 447 ALA A N 1
ATOM 3434 C CA . ALA A 1 447 ? -23.211 3.642 37.395 1.00 98.50 447 ALA A CA 1
ATOM 3435 C C . ALA A 1 447 ? -23.477 2.631 38.513 1.00 98.50 447 ALA A C 1
ATOM 3437 O O . ALA A 1 447 ? -24.525 2.653 39.154 1.00 98.50 447 ALA A O 1
ATOM 3438 N N . LEU A 1 448 ? -22.508 1.750 38.743 1.00 98.69 448 LEU A N 1
ATOM 3439 C CA . LEU A 1 448 ? -22.351 1.027 39.999 1.00 98.69 448 LEU A CA 1
ATOM 3440 C C . LEU A 1 448 ? -21.144 1.623 40.710 1.00 98.69 448 LEU A C 1
ATOM 3442 O O . LEU A 1 448 ? -20.035 1.545 40.176 1.00 98.69 448 LEU A O 1
ATOM 3446 N N . CYS A 1 449 ? -21.370 2.206 41.880 1.00 98.25 449 CYS A N 1
ATOM 3447 C CA . CYS A 1 449 ? -20.342 2.839 42.693 1.00 98.25 449 CYS A CA 1
ATOM 3448 C C . CYS A 1 449 ? -19.926 1.940 43.861 1.00 98.25 449 CYS A C 1
ATOM 3450 O O . CYS A 1 449 ? -20.748 1.185 44.385 1.00 98.25 449 CYS A O 1
ATOM 3452 N N . ASP A 1 450 ? -18.658 2.000 44.258 1.00 96.38 450 ASP A N 1
ATOM 3453 C CA . ASP A 1 450 ? -18.207 1.410 45.520 1.00 96.38 450 ASP A CA 1
ATOM 3454 C C . ASP A 1 450 ? -18.568 2.303 46.725 1.00 96.38 450 ASP A C 1
ATOM 3456 O O . ASP A 1 450 ? -19.230 3.334 46.584 1.00 96.38 450 ASP A O 1
ATOM 3460 N N . ASN A 1 451 ? -18.151 1.890 47.925 1.00 93.50 451 ASN A N 1
ATOM 3461 C CA . ASN A 1 451 ? -18.459 2.593 49.174 1.00 93.50 451 ASN A CA 1
ATOM 3462 C C . ASN A 1 451 ? -17.858 4.005 49.246 1.00 93.50 451 ASN A C 1
ATOM 3464 O O . ASN A 1 451 ? -18.340 4.820 50.027 1.00 93.50 451 ASN A O 1
ATOM 3468 N N . ASN A 1 452 ? -16.8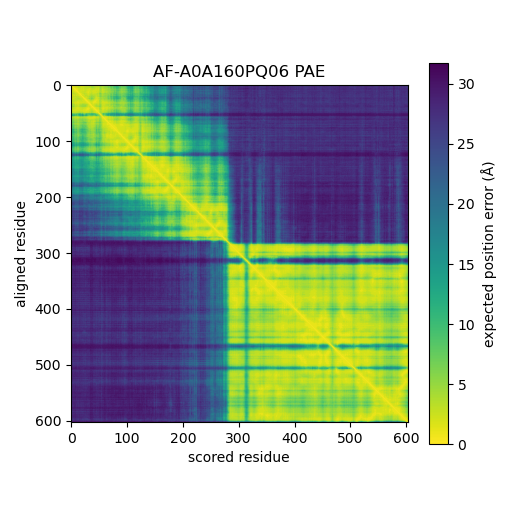45 4.304 48.429 1.00 92.88 452 ASN A N 1
ATOM 3469 C CA . ASN A 1 452 ? -16.229 5.626 48.351 1.00 92.88 452 ASN A CA 1
ATOM 3470 C C . ASN A 1 452 ? -16.930 6.523 47.316 1.00 92.88 452 ASN A C 1
ATOM 3472 O O . ASN A 1 452 ? -16.529 7.666 47.114 1.00 92.88 452 ASN A O 1
ATOM 3476 N N . GLY A 1 453 ? -17.969 6.014 46.645 1.00 92.94 453 GLY A N 1
ATOM 3477 C CA . GLY A 1 453 ? -18.667 6.707 45.565 1.00 92.94 453 GLY A CA 1
ATOM 3478 C C . GLY A 1 453 ? -17.995 6.553 44.198 1.00 92.94 453 GLY A C 1
ATOM 3479 O O . GLY A 1 453 ? -18.510 7.083 43.209 1.00 92.94 453 GLY A O 1
ATOM 3480 N N . ASP A 1 454 ? -16.901 5.796 44.097 1.00 94.94 454 ASP A N 1
ATOM 3481 C CA . ASP A 1 454 ? -16.159 5.649 42.850 1.00 94.94 454 ASP A CA 1
ATOM 3482 C C . ASP A 1 454 ? -16.849 4.684 41.887 1.00 94.94 454 ASP A C 1
ATOM 3484 O O . ASP A 1 454 ? -17.273 3.584 42.247 1.00 94.94 454 ASP A O 1
ATOM 3488 N N . ILE A 1 455 ? -16.919 5.074 40.613 1.00 98.06 455 ILE A N 1
ATOM 3489 C CA . ILE A 1 455 ? -17.563 4.275 39.568 1.00 98.06 455 ILE A CA 1
ATOM 3490 C C . ILE A 1 455 ? -16.731 3.012 39.292 1.00 98.06 455 ILE A C 1
ATOM 3492 O O . ILE A 1 455 ? -15.562 3.078 38.911 1.00 98.06 455 ILE A O 1
ATOM 3496 N N . ARG A 1 456 ? -17.364 1.843 39.414 1.00 98.00 456 ARG A N 1
ATOM 3497 C CA . ARG A 1 456 ? -16.803 0.524 39.069 1.00 98.00 456 ARG A CA 1
ATOM 3498 C C . ARG A 1 456 ? -17.337 -0.007 37.743 1.00 98.00 456 ARG A C 1
ATOM 3500 O O . ARG A 1 456 ? -16.621 -0.685 37.013 1.00 98.00 456 ARG A O 1
ATOM 3507 N N . ALA A 1 457 ? -18.582 0.311 37.406 1.00 98.50 457 ALA A N 1
ATOM 3508 C CA . ALA A 1 457 ? -19.184 -0.012 36.116 1.00 98.50 457 ALA A CA 1
ATOM 3509 C C . ALA A 1 457 ? -20.115 1.113 35.672 1.00 98.50 457 ALA A C 1
ATOM 3511 O O . ALA A 1 457 ? -20.749 1.746 36.512 1.00 98.50 457 ALA A O 1
ATOM 3512 N N . LEU A 1 458 ? -20.223 1.338 34.364 1.00 98.69 458 LEU A N 1
ATOM 3513 C CA . LEU A 1 458 ? -21.066 2.382 33.789 1.00 98.69 458 LEU A CA 1
ATOM 3514 C C . LEU A 1 458 ? -21.802 1.870 32.550 1.00 98.69 458 LEU A C 1
ATOM 3516 O O . LEU A 1 458 ? -21.190 1.275 31.664 1.00 98.69 458 LEU A O 1
ATOM 3520 N N . LEU A 1 459 ? -23.096 2.171 32.464 1.00 98.50 459 LEU A N 1
ATOM 3521 C CA . LEU A 1 459 ? -23.977 1.921 31.330 1.00 98.50 459 LEU A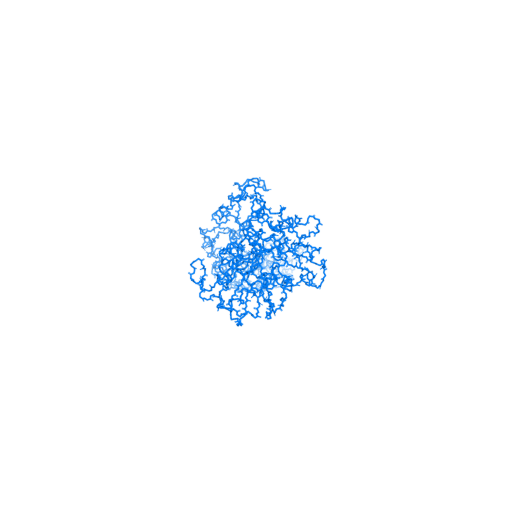 CA 1
ATOM 3522 C C . LEU A 1 459 ? -24.558 3.252 30.835 1.00 98.50 459 LEU A C 1
ATOM 3524 O O . LEU A 1 459 ? -25.194 3.988 31.588 1.00 98.50 459 LEU A O 1
ATOM 3528 N N . SER A 1 460 ? -24.346 3.567 29.560 1.00 97.94 460 SER A N 1
ATOM 3529 C CA . SER A 1 460 ? -24.905 4.763 28.916 1.00 97.94 460 SER A CA 1
ATOM 3530 C C . SER A 1 460 ? -25.994 4.363 27.929 1.00 97.94 460 SER A C 1
ATOM 3532 O O . SER A 1 460 ? -25.733 3.575 27.016 1.00 97.94 460 SER A O 1
ATOM 3534 N N . VAL A 1 461 ? -27.198 4.915 28.092 1.00 95.44 461 VAL A N 1
ATOM 3535 C CA . VAL A 1 461 ? -28.376 4.565 27.282 1.00 95.44 461 VAL A CA 1
ATOM 3536 C C . VAL A 1 461 ? -28.986 5.786 26.602 1.00 95.44 461 VAL A C 1
ATOM 3538 O O . VAL A 1 461 ? -29.025 6.887 27.160 1.00 95.44 461 VAL A O 1
ATOM 3541 N N . ARG A 1 462 ? -29.464 5.605 25.370 1.00 92.00 462 ARG A N 1
ATOM 3542 C CA . ARG A 1 462 ? -30.024 6.674 24.536 1.00 92.00 462 ARG A CA 1
ATOM 3543 C C . ARG A 1 462 ? -31.479 6.397 24.178 1.00 92.00 462 ARG A C 1
ATOM 3545 O O . ARG A 1 462 ? -31.832 5.289 23.770 1.00 92.00 462 ARG A O 1
ATOM 3552 N N . SER A 1 463 ? -32.295 7.440 24.289 1.00 89.00 463 SER A N 1
ATOM 3553 C CA . SER A 1 463 ? -33.708 7.409 23.927 1.00 89.00 463 SER A CA 1
ATOM 3554 C C . SER A 1 463 ? -33.913 7.379 22.404 1.00 89.00 463 SER A C 1
ATOM 3556 O O . SER A 1 463 ? -33.058 7.861 21.653 1.00 89.00 463 SER A O 1
ATOM 3558 N N . PRO A 1 464 ? -35.075 6.894 21.928 1.00 77.19 464 PRO A N 1
ATOM 3559 C CA . PRO A 1 464 ? -35.459 7.000 20.521 1.00 77.19 464 PRO A CA 1
ATOM 3560 C C . PRO A 1 464 ? -35.442 8.443 19.987 1.00 77.19 464 PRO A C 1
ATOM 3562 O O . PRO A 1 464 ? -35.045 8.671 18.850 1.00 77.19 464 PRO A O 1
ATOM 3565 N N . LYS A 1 465 ? -35.856 9.422 20.808 1.00 74.38 465 LYS A N 1
ATOM 3566 C CA . LYS A 1 465 ? -36.004 10.832 20.400 1.00 74.38 465 LYS A CA 1
ATOM 3567 C C . LYS A 1 465 ? -34.663 11.517 20.118 1.00 74.38 465 LYS A C 1
ATOM 3569 O O . LYS A 1 465 ? -34.600 12.407 19.281 1.00 74.38 465 LYS A O 1
ATOM 3574 N N . ASN A 1 466 ? -33.591 11.081 20.782 1.00 68.06 466 ASN A N 1
ATOM 3575 C CA . ASN A 1 466 ? -32.273 11.717 20.696 1.00 68.06 466 ASN A CA 1
ATOM 3576 C C . ASN A 1 466 ? -31.401 11.164 19.555 1.00 68.06 466 ASN A C 1
ATOM 3578 O O . ASN A 1 466 ? -30.200 11.430 19.521 1.00 68.06 466 ASN A O 1
ATOM 3582 N N . ASN A 1 467 ? -31.964 10.379 18.629 1.00 65.75 467 ASN A N 1
ATOM 3583 C CA . ASN A 1 467 ? -31.252 9.926 17.437 1.00 65.75 467 ASN A CA 1
ATOM 3584 C C . ASN A 1 467 ? -32.014 10.293 16.156 1.00 65.75 467 ASN A C 1
ATOM 3586 O O . ASN A 1 467 ? -32.585 9.432 15.496 1.00 65.75 467 ASN A O 1
ATOM 3590 N N . ALA A 1 468 ? -31.989 11.581 15.790 1.00 55.62 468 ALA A N 1
ATOM 3591 C CA . ALA A 1 468 ? -32.699 12.121 14.623 1.00 55.62 468 ALA A CA 1
ATOM 3592 C C . ALA A 1 468 ? -32.357 11.426 13.285 1.00 55.62 468 ALA A C 1
ATOM 3594 O O . ALA A 1 468 ? -33.112 11.542 12.327 1.00 55.62 468 ALA A O 1
ATOM 3595 N N . ARG A 1 469 ? -31.235 10.694 13.214 1.00 61.97 469 ARG A N 1
ATOM 3596 C CA . ARG A 1 469 ? -30.759 10.007 12.002 1.00 61.97 469 ARG A CA 1
ATOM 3597 C C . ARG A 1 469 ? -31.279 8.572 11.838 1.00 61.97 469 ARG A C 1
ATOM 3599 O O . ARG A 1 469 ? -31.066 7.987 10.783 1.00 61.97 469 ARG A O 1
ATOM 3606 N N . MET A 1 470 ? -31.943 7.987 12.840 1.00 67.94 470 MET A N 1
ATOM 3607 C CA . MET A 1 470 ? -32.549 6.651 12.734 1.00 67.94 470 MET A CA 1
ATOM 3608 C C . MET A 1 470 ? -33.914 6.609 13.413 1.00 67.94 470 MET A C 1
ATOM 3610 O O . MET A 1 470 ? -34.014 6.736 14.634 1.00 67.94 470 MET A O 1
ATOM 3614 N N . TYR A 1 471 ? -34.956 6.320 12.632 1.00 72.69 471 TYR A N 1
ATOM 3615 C CA . TYR A 1 471 ? -36.275 6.028 13.181 1.00 72.69 471 TYR A CA 1
ATOM 3616 C C . TYR A 1 471 ? -36.230 4.773 14.062 1.00 72.69 471 TYR A C 1
ATOM 3618 O O . TYR A 1 471 ? -35.656 3.743 13.698 1.00 72.69 471 TYR A O 1
ATOM 3626 N N . ARG A 1 472 ? -36.863 4.853 15.233 1.00 79.12 472 ARG A N 1
ATOM 3627 C CA . ARG A 1 472 ? -37.021 3.738 16.170 1.00 79.12 472 ARG A CA 1
ATOM 3628 C C . ARG A 1 472 ? -38.459 3.686 16.647 1.00 79.12 472 ARG A C 1
ATOM 3630 O O . ARG A 1 472 ? -39.058 4.720 16.941 1.00 79.12 472 ARG A O 1
ATOM 3637 N N . LYS A 1 473 ? -38.992 2.470 16.782 1.00 83.06 473 LYS A N 1
ATOM 3638 C CA . LYS A 1 473 ? -40.327 2.255 17.348 1.00 83.06 473 LYS A CA 1
ATOM 3639 C C . LYS A 1 473 ? -40.389 2.847 18.758 1.00 83.06 473 LYS A C 1
ATOM 3641 O O . LYS A 1 473 ? -39.429 2.745 19.531 1.00 83.06 473 LYS A O 1
ATOM 3646 N N . LYS A 1 474 ? -41.528 3.450 19.106 1.00 84.75 474 LYS A N 1
ATOM 3647 C CA . LYS A 1 474 ? -41.761 4.024 20.439 1.00 84.75 474 LYS A CA 1
ATOM 3648 C C . LYS A 1 474 ? -41.458 2.979 21.521 1.00 84.75 474 LYS A C 1
ATOM 3650 O O . LYS A 1 474 ? -41.999 1.878 21.495 1.00 84.75 474 LYS A O 1
ATOM 3655 N N . GLY A 1 475 ? -40.591 3.352 22.458 1.00 88.06 475 GLY A N 1
ATOM 3656 C CA . GLY A 1 475 ? -40.130 2.500 23.555 1.00 88.06 475 GLY A CA 1
ATOM 3657 C C . GLY A 1 475 ? -38.907 1.629 23.273 1.00 88.06 475 GLY A C 1
ATOM 3658 O O . GLY A 1 475 ? -38.552 0.808 24.112 1.00 88.06 475 GLY A O 1
ATOM 3659 N N . THR A 1 476 ? -38.233 1.833 22.141 1.00 91.75 476 THR A N 1
ATOM 3660 C CA . THR A 1 476 ? -36.974 1.145 21.813 1.00 91.75 476 THR A CA 1
ATOM 3661 C C . THR A 1 476 ? -35.767 1.970 22.260 1.00 91.75 476 THR A C 1
ATOM 3663 O O . THR A 1 476 ? -35.457 2.997 21.649 1.00 91.75 476 THR A O 1
ATOM 3666 N N . TRP A 1 477 ? -35.073 1.534 23.306 1.00 93.38 477 TRP A N 1
ATOM 3667 C CA . TRP A 1 477 ? -33.892 2.212 23.843 1.00 93.38 477 TRP A CA 1
ATOM 3668 C C . TRP A 1 477 ? -32.600 1.528 23.423 1.00 93.38 477 TRP A C 1
ATOM 3670 O O . TRP A 1 477 ? -32.544 0.313 23.275 1.00 93.38 477 TRP A O 1
ATOM 3680 N N . GLU A 1 478 ? -31.543 2.315 23.247 1.00 94.00 478 GLU A N 1
ATOM 3681 C CA . GLU A 1 478 ? -30.245 1.807 22.810 1.00 94.00 478 GLU A CA 1
ATOM 3682 C C . GLU A 1 478 ? -29.204 1.875 23.920 1.00 94.00 478 GLU A C 1
ATOM 3684 O O . GLU A 1 478 ? -28.992 2.932 24.519 1.00 94.00 478 GLU A O 1
ATOM 3689 N N . ILE A 1 479 ? -28.495 0.770 24.122 1.00 96.19 479 ILE A N 1
ATOM 3690 C CA . ILE A 1 479 ? -27.279 0.727 24.928 1.00 96.19 479 ILE A CA 1
ATOM 3691 C C . ILE A 1 479 ? -26.123 1.219 24.061 1.00 96.19 479 ILE A C 1
ATOM 3693 O O . ILE A 1 479 ? -25.718 0.549 23.112 1.00 96.19 479 ILE A O 1
ATOM 3697 N N . GLN A 1 480 ? -25.602 2.398 24.396 1.00 94.50 480 GLN A N 1
ATOM 3698 C CA . GLN A 1 480 ? -24.520 3.048 23.658 1.00 94.50 480 GLN A CA 1
ATOM 3699 C C . GLN A 1 480 ? -23.148 2.554 24.111 1.00 94.50 480 GLN A C 1
ATOM 3701 O O . GLN A 1 480 ? -22.274 2.310 23.282 1.00 94.50 480 GLN A O 1
ATOM 3706 N N . ARG A 1 481 ? -22.927 2.461 25.427 1.00 95.94 481 ARG A N 1
ATOM 3707 C CA . ARG A 1 481 ? -21.631 2.097 26.015 1.00 95.94 481 ARG A CA 1
ATOM 3708 C C . ARG A 1 481 ? -21.837 1.332 27.310 1.00 95.94 481 ARG A C 1
ATOM 3710 O O . ARG A 1 481 ? -22.676 1.723 28.122 1.00 95.94 481 ARG A O 1
ATOM 3717 N N . TYR A 1 482 ? -21.014 0.314 27.514 1.00 97.38 482 TYR A N 1
ATOM 3718 C CA . TYR A 1 482 ? -20.829 -0.346 28.797 1.00 97.38 482 TYR A CA 1
ATOM 3719 C C . TYR A 1 482 ? -19.332 -0.499 29.058 1.00 97.38 482 TYR A C 1
ATOM 3721 O O . TYR A 1 482 ? -18.608 -0.965 28.183 1.00 97.38 482 TYR A O 1
ATOM 3729 N N . ALA A 1 483 ? -18.867 -0.086 30.233 1.00 97.31 483 ALA A N 1
ATOM 3730 C CA . ALA A 1 483 ? -17.463 -0.190 30.621 1.00 97.31 483 ALA A CA 1
ATOM 3731 C C . ALA A 1 483 ? -17.329 -0.508 32.109 1.00 97.31 483 ALA A C 1
ATOM 3733 O O . ALA A 1 483 ? -18.192 -0.137 32.908 1.00 97.31 483 ALA A O 1
ATOM 3734 N N . THR A 1 484 ? -16.220 -1.144 32.480 1.00 97.44 484 THR A N 1
ATOM 3735 C CA . THR A 1 484 ? -15.882 -1.454 33.872 1.00 97.44 484 THR A CA 1
ATOM 3736 C C . THR A 1 484 ? -14.464 -1.011 34.208 1.00 97.44 484 THR A C 1
ATOM 3738 O O . THR A 1 484 ? -13.576 -0.989 33.353 1.00 97.44 484 THR A O 1
ATOM 3741 N N . LEU A 1 485 ? -14.254 -0.669 35.476 1.00 96.06 485 LEU A N 1
ATOM 3742 C CA . LEU A 1 485 ? -12.946 -0.562 36.100 1.00 96.06 485 LEU A CA 1
ATOM 3743 C C . LEU A 1 485 ? -12.760 -1.820 36.951 1.00 96.06 485 LEU A C 1
ATOM 3745 O O . LEU A 1 485 ? -13.473 -2.015 37.933 1.00 96.06 485 LEU A O 1
ATOM 3749 N N . GLY A 1 486 ? -11.841 -2.689 36.536 1.00 93.62 486 GLY A N 1
ATOM 3750 C CA . GLY A 1 486 ? -11.700 -4.028 37.105 1.00 93.62 486 GLY A CA 1
ATOM 3751 C C . GLY A 1 486 ? -12.769 -5.010 36.626 1.00 93.62 486 GLY A C 1
ATOM 3752 O O . GLY A 1 486 ? -13.535 -4.747 35.688 1.00 93.62 486 GLY A O 1
ATOM 3753 N N . ASN A 1 487 ? -12.808 -6.170 37.275 1.00 94.62 487 ASN A N 1
ATOM 3754 C CA . ASN A 1 487 ? -13.796 -7.202 37.002 1.00 94.62 487 ASN A CA 1
ATOM 3755 C C . ASN A 1 487 ? -15.068 -6.935 37.815 1.00 94.62 487 ASN A C 1
ATOM 3757 O O . ASN A 1 487 ? -15.018 -6.836 39.041 1.00 94.62 487 ASN A O 1
ATOM 3761 N N . VAL A 1 488 ? -16.219 -6.854 37.144 1.00 96.50 488 VAL A N 1
ATOM 3762 C CA . VAL A 1 488 ? -17.515 -6.604 37.799 1.00 96.50 488 VAL A CA 1
ATOM 3763 C C . VAL A 1 488 ? -18.522 -7.691 37.411 1.00 96.50 488 VAL A C 1
ATOM 3765 O O . VAL A 1 488 ? -19.390 -7.462 36.560 1.00 96.50 488 VAL A O 1
ATOM 3768 N N . PRO A 1 489 ? -18.422 -8.902 37.999 1.00 95.31 489 PRO A N 1
ATOM 3769 C CA . PRO A 1 489 ? -19.354 -9.992 37.725 1.00 95.31 489 PRO A CA 1
ATOM 3770 C C . PRO A 1 489 ? -20.801 -9.573 38.004 1.00 95.31 489 PRO A C 1
ATOM 3772 O O . PRO A 1 489 ? -21.117 -9.068 39.084 1.00 95.31 489 PRO A O 1
ATOM 3775 N N . GLY A 1 490 ? -21.682 -9.763 37.018 1.00 96.25 490 GLY A N 1
ATOM 3776 C CA . GLY A 1 490 ? -23.086 -9.340 37.083 1.00 96.25 490 GLY A CA 1
ATOM 3777 C C . GLY A 1 490 ? -23.321 -7.830 36.929 1.00 96.25 490 GLY A C 1
ATOM 3778 O O . GLY A 1 490 ? -24.464 -7.384 37.047 1.00 96.25 490 GLY A O 1
ATOM 3779 N N . GLY A 1 491 ? -22.275 -7.038 36.653 1.00 97.56 491 GLY A N 1
ATOM 3780 C CA . GLY A 1 491 ? -22.354 -5.577 36.540 1.00 97.56 491 GLY A CA 1
ATOM 3781 C C . GLY A 1 491 ? -23.311 -5.117 35.448 1.00 97.56 491 GLY A C 1
ATOM 3782 O O . GLY A 1 491 ? -24.215 -4.328 35.711 1.00 97.56 491 GLY A O 1
ATOM 3783 N N . PHE A 1 492 ? -23.172 -5.683 34.247 1.00 97.88 492 PHE A N 1
ATOM 3784 C CA . PHE A 1 492 ? -24.021 -5.360 33.100 1.00 97.88 492 PHE A CA 1
ATOM 3785 C C . PHE A 1 492 ? -25.501 -5.633 33.383 1.00 97.88 492 PHE A C 1
ATOM 3787 O O . PHE A 1 492 ? -26.335 -4.749 33.224 1.00 97.88 492 PHE A O 1
ATOM 3794 N N . THR A 1 493 ? -25.832 -6.830 33.876 1.00 97.19 493 THR A N 1
ATOM 3795 C CA . THR A 1 493 ? -27.216 -7.216 34.186 1.00 97.19 493 THR A CA 1
ATOM 3796 C C . THR A 1 493 ? -27.809 -6.397 35.329 1.00 97.19 493 THR A C 1
ATOM 3798 O O . THR A 1 493 ? -28.993 -6.067 35.285 1.00 97.19 493 THR A O 1
ATOM 3801 N N . ARG A 1 494 ? -27.008 -6.031 36.343 1.00 97.81 494 ARG A N 1
ATOM 3802 C CA . ARG A 1 494 ? -27.470 -5.170 37.441 1.00 97.81 494 ARG A CA 1
ATOM 3803 C C . ARG A 1 494 ? -27.755 -3.751 36.948 1.00 97.81 494 ARG A C 1
ATOM 3805 O O . ARG A 1 494 ? -28.798 -3.201 37.286 1.00 97.81 494 ARG A O 1
ATOM 3812 N N . LEU A 1 495 ? -26.876 -3.187 36.118 1.00 98.31 495 LEU A N 1
ATOM 3813 C CA . LEU A 1 495 ? -27.088 -1.876 35.500 1.00 98.31 495 LEU A CA 1
ATOM 3814 C C . LEU A 1 495 ? -28.267 -1.865 34.537 1.00 98.31 495 LEU A C 1
ATOM 3816 O O . LEU A 1 495 ? -28.992 -0.879 34.494 1.00 98.31 495 LEU A O 1
ATOM 3820 N N . LEU A 1 496 ? -28.485 -2.951 33.799 1.00 96.81 496 LEU A N 1
ATOM 3821 C CA . LEU A 1 496 ? -29.619 -3.067 32.892 1.00 96.81 496 LEU A CA 1
ATOM 3822 C C . LEU A 1 496 ? -30.951 -3.068 33.653 1.00 96.81 496 LEU A C 1
ATOM 3824 O O . LEU A 1 496 ? -31.849 -2.313 33.297 1.00 96.81 496 LEU A O 1
ATOM 3828 N N . LYS A 1 497 ? -31.053 -3.838 34.746 1.00 95.62 497 LYS A N 1
ATOM 3829 C CA . LYS A 1 497 ? -32.231 -3.817 35.634 1.00 95.62 497 LYS A CA 1
ATOM 3830 C C . LYS A 1 497 ? -32.445 -2.443 36.268 1.00 95.62 497 LYS A C 1
ATOM 3832 O O . LYS A 1 497 ? -33.570 -1.960 36.333 1.00 95.62 497 LYS A O 1
ATOM 3837 N N . PHE A 1 498 ? -31.364 -1.800 36.711 1.00 96.75 498 PHE A N 1
ATOM 3838 C CA . PHE A 1 498 ? -31.436 -0.442 37.245 1.00 96.75 498 PHE A CA 1
ATOM 3839 C C . PHE A 1 498 ? -31.915 0.556 36.180 1.00 96.75 498 PHE A C 1
ATOM 3841 O O . PHE A 1 498 ? -32.770 1.385 36.467 1.00 96.75 498 PHE A O 1
ATOM 3848 N N . ALA A 1 499 ? -31.457 0.422 34.932 1.00 95.62 499 ALA A N 1
ATOM 3849 C CA . ALA A 1 499 ? -31.927 1.231 33.811 1.00 95.62 499 ALA A CA 1
ATOM 3850 C C . ALA A 1 499 ? -33.424 1.054 33.546 1.00 95.62 499 ALA A C 1
ATOM 3852 O O . ALA A 1 499 ? -34.130 2.042 33.365 1.00 95.62 499 ALA A O 1
ATOM 3853 N N . GLU A 1 500 ? -33.900 -0.193 33.526 1.00 94.50 500 GLU A N 1
ATOM 3854 C CA . GLU A 1 500 ? -35.318 -0.525 33.354 1.00 94.50 500 GLU A CA 1
ATOM 3855 C C . GLU A 1 500 ? -36.168 0.146 34.445 1.00 94.50 500 GLU A C 1
ATOM 3857 O O . GLU A 1 500 ? -37.148 0.820 34.132 1.00 94.50 500 GLU A O 1
ATOM 3862 N N . HIS A 1 501 ? -35.738 0.061 35.707 1.00 92.19 501 HIS A N 1
ATOM 3863 C CA . HIS A 1 501 ? -36.418 0.704 36.831 1.00 92.19 501 HIS A CA 1
ATOM 3864 C C . HIS A 1 501 ? -36.427 2.238 36.720 1.00 92.19 501 HIS A C 1
ATOM 3866 O O . HIS A 1 501 ? -37.498 2.840 36.689 1.00 92.19 501 HIS A O 1
ATOM 3872 N N . THR A 1 502 ? -35.258 2.870 36.555 1.00 91.50 502 THR A N 1
ATOM 3873 C CA . THR A 1 502 ? -35.135 4.336 36.465 1.00 91.50 502 THR A CA 1
ATOM 3874 C C . THR A 1 502 ? -35.922 4.921 35.292 1.00 91.50 502 THR A C 1
ATOM 3876 O O . THR A 1 502 ? -36.466 6.019 35.389 1.00 91.50 502 THR A O 1
ATOM 3879 N N . LEU A 1 503 ? -35.985 4.232 34.149 1.00 89.19 503 LEU A N 1
ATOM 3880 C CA . LEU A 1 503 ? -36.762 4.716 33.006 1.00 89.19 503 LEU A CA 1
ATOM 3881 C C . LEU A 1 503 ? -38.272 4.620 33.268 1.00 89.19 503 LEU A C 1
ATOM 3883 O O . LEU A 1 503 ? -38.998 5.566 32.947 1.00 89.19 503 LEU A O 1
ATOM 3887 N N . ASN A 1 504 ? -38.731 3.534 33.891 1.00 84.06 504 ASN A N 1
ATOM 3888 C CA . ASN A 1 504 ? -40.144 3.341 34.216 1.00 84.06 504 ASN A CA 1
ATOM 3889 C C . ASN A 1 504 ? -40.655 4.377 35.231 1.00 84.06 504 ASN A C 1
ATOM 3891 O O . ASN A 1 504 ? -41.726 4.945 35.020 1.00 84.06 504 ASN A O 1
ATOM 3895 N N . GLU A 1 505 ? -39.880 4.695 36.273 1.00 78.00 505 GLU A N 1
ATOM 3896 C CA . GLU A 1 505 ? -40.249 5.706 37.283 1.00 78.00 505 GLU A CA 1
ATOM 3897 C C . GLU A 1 505 ? -40.464 7.106 36.689 1.00 78.00 505 GLU A C 1
ATOM 3899 O O . GLU A 1 505 ? -41.281 7.884 37.173 1.00 78.00 505 GLU A O 1
ATOM 3904 N N . HIS A 1 506 ? -39.784 7.424 35.587 1.00 73.19 506 HIS A N 1
ATOM 3905 C CA . HIS A 1 506 ? -39.944 8.691 34.875 1.00 73.19 506 HIS A CA 1
ATOM 3906 C C . HIS A 1 506 ? -41.046 8.660 33.796 1.00 73.19 506 HIS A C 1
ATOM 3908 O O . HIS A 1 506 ? -41.026 9.482 32.875 1.00 73.19 506 HIS A O 1
ATOM 3914 N N . GLY A 1 507 ? -41.974 7.697 33.846 1.00 71.69 507 GLY A N 1
ATOM 3915 C CA . GLY A 1 507 ? -43.078 7.570 32.885 1.00 71.69 507 GLY A CA 1
ATOM 3916 C C . GLY A 1 507 ? -42.623 7.259 31.454 1.00 71.69 507 GLY A C 1
ATOM 3917 O O . GLY A 1 507 ? -43.370 7.460 30.491 1.00 71.69 507 GLY A O 1
ATOM 3918 N N . THR A 1 508 ? -41.381 6.797 31.278 1.00 78.19 508 THR A N 1
ATOM 3919 C CA . THR A 1 508 ? -40.858 6.432 29.962 1.00 78.19 508 THR A CA 1
ATOM 3920 C C . THR A 1 508 ? -41.343 5.039 29.598 1.00 78.19 508 THR A C 1
ATOM 3922 O O . THR A 1 508 ? -41.068 4.072 30.293 1.00 78.19 508 THR A O 1
ATOM 3925 N N . VAL A 1 509 ? -41.986 4.910 28.440 1.00 82.38 509 VAL A N 1
ATOM 3926 C CA . VAL A 1 509 ? -42.291 3.596 27.867 1.00 82.38 509 VAL A CA 1
ATOM 3927 C C . VAL A 1 509 ? -40.983 2.944 27.413 1.00 82.38 509 VAL A C 1
ATOM 3929 O O . VAL A 1 509 ? -40.350 3.448 26.484 1.00 82.38 509 VAL A O 1
ATOM 3932 N N . LEU A 1 510 ? -40.592 1.834 28.035 1.00 89.75 510 LEU A N 1
ATOM 3933 C CA . LEU A 1 510 ? -39.513 0.950 27.594 1.00 89.75 510 LEU A CA 1
ATOM 3934 C C . LEU A 1 510 ? -40.121 -0.402 27.207 1.00 89.75 510 LEU A C 1
ATOM 3936 O O . LEU A 1 510 ? -40.758 -1.054 28.020 1.00 89.75 510 LEU A O 1
ATOM 3940 N N . LYS A 1 511 ? -39.942 -0.805 25.950 1.00 92.44 511 LYS A N 1
ATOM 3941 C CA . LYS A 1 511 ? -40.448 -2.076 25.400 1.00 92.44 511 LYS A CA 1
ATOM 3942 C C . LYS A 1 511 ? -39.333 -2.983 24.906 1.00 92.44 511 LYS A C 1
ATOM 3944 O O . LYS A 1 511 ? -39.501 -4.193 24.823 1.00 92.44 511 LYS A O 1
ATOM 3949 N N . GLN A 1 512 ? -38.212 -2.393 24.503 1.00 93.94 512 GLN A N 1
ATOM 3950 C CA . GLN A 1 512 ? -37.133 -3.129 23.870 1.00 93.94 512 GLN A CA 1
ATOM 3951 C C . GLN A 1 512 ? -35.801 -2.414 24.074 1.00 93.94 512 GLN A C 1
ATOM 3953 O O . GLN A 1 512 ? -35.705 -1.196 23.910 1.00 93.94 512 GLN A O 1
ATOM 3958 N N . TRP A 1 513 ? -34.772 -3.195 24.375 1.00 95.94 513 TRP A N 1
ATOM 3959 C CA . TRP A 1 513 ? -33.378 -2.793 24.295 1.00 95.94 513 TRP A CA 1
ATOM 3960 C C . TRP A 1 513 ? -32.784 -3.194 22.955 1.00 95.94 513 TRP A C 1
ATOM 3962 O O . TRP A 1 513 ? -32.989 -4.319 22.500 1.00 95.94 513 TRP A O 1
ATOM 3972 N N . ILE A 1 514 ? -31.987 -2.299 22.380 1.00 95.38 514 ILE A N 1
ATOM 3973 C CA . ILE A 1 514 ? -31.102 -2.581 21.252 1.00 95.38 514 ILE A CA 1
ATOM 3974 C C . ILE A 1 514 ? -29.651 -2.300 21.644 1.00 95.38 514 ILE A C 1
ATOM 3976 O O . ILE A 1 514 ? -29.368 -1.368 22.402 1.00 95.38 514 ILE A O 1
ATOM 3980 N N . SER A 1 515 ? -28.718 -3.085 21.122 1.00 95.75 515 SER A N 1
ATOM 3981 C CA . SER A 1 515 ? -27.286 -2.816 21.250 1.00 95.75 515 SER A CA 1
ATOM 3982 C C . SER A 1 515 ? -26.511 -3.355 20.052 1.00 95.75 515 SER A C 1
ATOM 3984 O O . SER A 1 515 ? -27.047 -4.119 19.249 1.00 95.75 515 SER A O 1
ATOM 3986 N N . PHE A 1 516 ? -25.251 -2.950 19.928 1.00 95.25 516 PHE A N 1
ATOM 3987 C CA . PHE A 1 516 ? -24.367 -3.357 18.844 1.00 95.25 516 PHE A CA 1
ATOM 3988 C C . PHE A 1 516 ? -23.038 -3.835 19.419 1.00 95.25 516 PHE A C 1
ATOM 3990 O O . PHE A 1 516 ? -22.449 -3.167 20.271 1.00 95.25 516 PHE A O 1
ATOM 3997 N N . SER A 1 517 ? -22.550 -4.972 18.933 1.00 95.12 517 SER A N 1
ATOM 3998 C CA . SER A 1 517 ? -21.218 -5.483 19.257 1.00 95.12 517 SER A CA 1
ATOM 3999 C C . SER A 1 517 ? -20.354 -5.507 18.004 1.00 95.12 517 SER A C 1
ATOM 4001 O O . SER A 1 517 ? -20.774 -6.054 16.988 1.00 95.12 517 SER A O 1
ATOM 4003 N N . ALA A 1 518 ? -19.159 -4.921 18.074 1.00 95.06 518 ALA A N 1
ATOM 4004 C CA . ALA A 1 518 ? -18.174 -5.024 17.002 1.00 95.06 518 ALA A CA 1
ATOM 4005 C C . ALA A 1 518 ? -17.587 -6.438 16.972 1.00 95.06 518 ALA A C 1
ATOM 4007 O O . ALA A 1 518 ? -17.111 -6.921 18.006 1.00 95.06 518 ALA A O 1
ATOM 4008 N N . ALA A 1 519 ? -17.624 -7.077 15.804 1.00 94.50 519 ALA A N 1
ATOM 4009 C CA . ALA A 1 519 ? -17.061 -8.410 15.609 1.00 94.50 519 ALA A CA 1
ATOM 4010 C C . ALA A 1 519 ? -15.534 -8.417 15.784 1.00 94.50 519 ALA A C 1
ATOM 4012 O O . ALA A 1 519 ? -14.969 -9.451 16.114 1.00 94.50 519 ALA A O 1
ATOM 4013 N N . ASP A 1 520 ? -14.885 -7.247 15.693 1.00 94.31 520 ASP A N 1
ATOM 4014 C CA . ASP A 1 520 ? -13.453 -7.076 15.958 1.00 94.31 520 ASP A CA 1
ATOM 4015 C C . ASP A 1 520 ? -13.026 -7.599 17.337 1.00 94.31 520 ASP A C 1
ATOM 4017 O O . ASP A 1 520 ? -11.882 -7.990 17.522 1.00 94.31 520 ASP A O 1
ATOM 4021 N N . VAL A 1 521 ? -13.910 -7.548 18.339 1.00 93.50 521 VAL A N 1
ATOM 4022 C CA . VAL A 1 521 ? -13.548 -7.833 19.742 1.00 93.50 521 VAL A CA 1
ATOM 4023 C C . VAL A 1 521 ? -14.592 -8.659 20.496 1.00 93.50 521 VAL A C 1
ATOM 4025 O O . VAL A 1 521 ? -14.353 -9.087 21.629 1.00 93.50 521 VAL A O 1
ATOM 4028 N N . SER A 1 522 ? -15.780 -8.857 19.921 1.00 93.12 522 SER A N 1
ATOM 4029 C CA . SER A 1 522 ? -16.922 -9.450 20.613 1.00 93.12 522 SER A CA 1
ATOM 4030 C C . SER A 1 522 ? -17.513 -10.625 19.848 1.00 93.12 522 SER A C 1
ATOM 4032 O O . SER A 1 522 ? -17.878 -10.516 18.688 1.00 93.12 522 SER A O 1
ATOM 4034 N N . ASP A 1 523 ? -17.704 -11.716 20.577 1.00 91.69 523 ASP A N 1
ATOM 4035 C CA . ASP A 1 523 ? -18.442 -12.929 20.222 1.00 91.69 523 ASP A CA 1
ATOM 4036 C C . ASP A 1 523 ? -19.892 -12.888 20.735 1.00 91.69 523 ASP A C 1
ATOM 4038 O O . ASP A 1 523 ? -20.610 -13.879 20.651 1.00 91.69 523 ASP A O 1
ATOM 4042 N N . GLY A 1 524 ? -20.330 -11.779 21.346 1.00 93.44 524 GLY A N 1
ATOM 4043 C CA . GLY A 1 524 ? -21.702 -11.619 21.835 1.00 93.44 524 GLY A CA 1
ATOM 4044 C C . GLY A 1 524 ? -22.055 -12.324 23.149 1.00 93.44 524 GLY A C 1
ATOM 4045 O O . GLY A 1 524 ? -23.192 -12.190 23.606 1.00 93.44 524 GLY A O 1
ATOM 4046 N N . GLY A 1 525 ? -21.120 -13.033 23.797 1.00 93.38 525 GLY A N 1
ATOM 4047 C CA . GLY A 1 525 ? -21.392 -13.816 25.012 1.00 93.38 525 GLY A CA 1
ATOM 4048 C C . GLY A 1 525 ? -22.073 -13.025 26.139 1.00 93.38 525 GLY A C 1
ATOM 4049 O O . GLY A 1 525 ? -23.035 -13.507 26.737 1.00 93.38 525 GLY A O 1
ATOM 4050 N N . LEU A 1 526 ? -21.655 -11.771 26.361 1.00 94.50 526 LEU A N 1
ATOM 4051 C CA . LEU A 1 526 ? -22.268 -10.864 27.344 1.00 94.50 526 LEU A CA 1
ATOM 4052 C C . LEU A 1 526 ? -23.768 -10.644 27.089 1.00 94.50 526 LEU A C 1
ATOM 4054 O O . LEU A 1 526 ? -24.571 -10.680 28.020 1.00 94.50 526 LEU A O 1
ATOM 4058 N N . TYR A 1 527 ? -24.141 -10.405 25.831 1.00 97.19 527 TYR A N 1
ATOM 4059 C CA . TYR A 1 527 ? -25.517 -10.106 25.446 1.00 97.19 527 TYR A CA 1
ATOM 4060 C C . TYR A 1 527 ? -26.399 -11.349 25.562 1.00 97.19 527 TYR A C 1
ATOM 4062 O O . TYR A 1 527 ? -27.474 -11.266 26.158 1.00 97.19 527 TYR A O 1
ATOM 4070 N N . ARG A 1 528 ? -25.921 -12.513 25.098 1.00 96.62 528 ARG A N 1
ATOM 4071 C CA . ARG A 1 528 ? -26.637 -13.791 25.270 1.00 96.62 528 ARG A CA 1
ATOM 4072 C C . ARG A 1 528 ? -26.896 -14.087 26.749 1.00 96.62 528 ARG A C 1
ATOM 4074 O O . ARG A 1 528 ? -28.029 -14.366 27.126 1.00 96.62 528 ARG A O 1
ATOM 4081 N N . ALA A 1 529 ? -25.877 -13.931 27.599 1.00 95.44 529 ALA A N 1
ATOM 4082 C CA . ALA A 1 529 ? -25.998 -14.134 29.046 1.00 95.44 529 ALA A CA 1
ATOM 4083 C C . ALA A 1 529 ? -26.980 -13.156 29.722 1.00 95.44 529 ALA A C 1
ATOM 4085 O O . ALA A 1 529 ? -27.549 -13.467 30.765 1.00 95.44 529 ALA A O 1
ATOM 4086 N N . ALA A 1 530 ? -27.202 -11.981 29.129 1.00 95.94 530 ALA A N 1
ATOM 4087 C CA . ALA A 1 530 ? -28.160 -10.985 29.602 1.00 95.94 530 ALA A CA 1
ATOM 4088 C C . ALA A 1 530 ? -29.571 -11.128 28.989 1.00 95.94 530 ALA A C 1
ATOM 4090 O O . ALA A 1 530 ? -30.425 -10.270 29.229 1.00 95.94 530 ALA A O 1
ATOM 4091 N N . GLY A 1 531 ? -29.825 -12.185 28.209 1.00 96.19 531 GLY A N 1
ATOM 4092 C CA . GLY A 1 531 ? -31.128 -12.467 27.600 1.00 96.19 531 GLY A CA 1
ATOM 4093 C C . GLY A 1 531 ? -31.406 -11.710 26.299 1.00 96.19 531 GLY A C 1
ATOM 4094 O O . GLY A 1 531 ? -32.567 -11.519 25.941 1.00 96.19 531 GLY A O 1
ATOM 4095 N N . PHE A 1 532 ? -30.370 -11.240 25.601 1.00 97.88 532 PHE A N 1
ATOM 4096 C CA . PHE A 1 532 ? -30.514 -10.685 24.255 1.00 97.88 532 PHE A CA 1
ATOM 4097 C C . PHE A 1 532 ? -30.455 -11.785 23.194 1.00 97.88 532 PHE A C 1
ATOM 4099 O O . PHE A 1 532 ? -29.768 -12.795 23.345 1.00 97.88 532 PHE A O 1
ATOM 4106 N N . THR A 1 533 ? -31.111 -11.520 22.071 1.00 97.75 533 THR A N 1
ATOM 4107 C CA . THR A 1 533 ? -31.057 -12.325 20.848 1.00 97.75 533 THR A CA 1
ATOM 4108 C C . THR A 1 533 ? -30.349 -11.540 19.747 1.00 97.75 533 THR A C 1
ATOM 4110 O O . THR A 1 533 ? -30.466 -10.313 19.679 1.00 97.75 533 THR A O 1
ATOM 4113 N N . ALA A 1 534 ? -29.568 -12.229 18.912 1.00 97.19 534 ALA A N 1
ATOM 4114 C CA . ALA A 1 534 ? -28.956 -11.620 17.736 1.00 97.19 534 ALA A CA 1
ATOM 4115 C C . ALA A 1 534 ? -30.037 -11.449 16.658 1.00 97.19 534 ALA A C 1
ATOM 4117 O O . ALA A 1 534 ? -30.589 -12.434 16.179 1.00 97.19 534 ALA A O 1
ATOM 4118 N N . GLU A 1 535 ? -30.356 -10.204 16.307 1.00 96.25 535 GLU A N 1
ATOM 4119 C CA . GLU A 1 535 ? -31.397 -9.881 15.320 1.00 96.25 535 GLU A CA 1
ATOM 4120 C C . GLU A 1 535 ? -30.821 -9.817 13.903 1.00 96.25 535 GLU A C 1
ATOM 4122 O O . GLU A 1 535 ? -31.449 -10.271 12.952 1.00 96.25 535 GLU A O 1
ATOM 4127 N N . GLN A 1 536 ? -29.624 -9.241 13.748 1.00 95.38 536 GLN A N 1
ATOM 4128 C CA . GLN A 1 536 ? -29.039 -8.989 12.433 1.00 95.38 536 GLN A CA 1
ATOM 4129 C C . GLN A 1 536 ? -27.511 -8.920 12.494 1.00 95.38 536 GLN A C 1
ATOM 4131 O O . GLN A 1 536 ? -26.952 -8.267 13.378 1.00 95.38 536 GLN A O 1
ATOM 4136 N N . GLN A 1 537 ? -26.842 -9.527 11.510 1.00 95.12 537 GLN A N 1
ATOM 4137 C CA . GLN A 1 537 ? -25.436 -9.251 11.212 1.00 95.12 537 GLN A CA 1
ATOM 4138 C C . GLN A 1 537 ? -25.343 -8.079 10.233 1.00 95.12 537 GLN A C 1
ATOM 4140 O O . GLN A 1 537 ? -25.954 -8.093 9.164 1.00 95.12 537 GLN A O 1
ATOM 4145 N N . LEU A 1 538 ? -24.613 -7.042 10.622 1.00 95.38 538 LEU A N 1
ATOM 4146 C CA . LEU A 1 538 ? -24.339 -5.866 9.810 1.00 95.38 538 LEU A CA 1
ATOM 4147 C C . LEU A 1 538 ? -23.016 -6.065 9.079 1.00 95.38 538 LEU A C 1
ATOM 4149 O O . LEU A 1 538 ? -22.021 -6.459 9.690 1.00 95.38 538 LEU A O 1
ATOM 4153 N N . ALA A 1 539 ? -23.022 -5.759 7.782 1.00 96.06 539 ALA A N 1
ATOM 4154 C CA . ALA A 1 539 ? -21.837 -5.827 6.940 1.00 96.06 539 ALA A CA 1
ATOM 4155 C C . ALA A 1 539 ? -20.704 -4.923 7.471 1.00 96.06 539 ALA A C 1
ATOM 4157 O O . ALA A 1 539 ? -20.997 -3.933 8.154 1.00 96.06 539 ALA A O 1
ATOM 4158 N N . PRO A 1 540 ? -19.443 -5.234 7.118 1.00 97.00 540 PRO A N 1
ATOM 4159 C CA . PRO A 1 540 ? -18.298 -4.370 7.374 1.00 97.00 540 PRO A CA 1
ATOM 4160 C C . PRO A 1 540 ? -18.562 -2.908 7.026 1.00 97.00 540 PRO A C 1
ATOM 4162 O O . PRO A 1 540 ? -19.048 -2.587 5.936 1.00 97.00 540 PRO A O 1
ATOM 4165 N N . ASP A 1 541 ? -18.227 -2.027 7.960 1.00 95.75 541 ASP A N 1
ATOM 4166 C CA . ASP A 1 541 ? -18.231 -0.582 7.762 1.00 95.75 541 ASP A CA 1
ATOM 4167 C C . ASP A 1 541 ? -16.795 -0.074 7.626 1.00 95.75 541 ASP A C 1
ATOM 4169 O O . ASP A 1 541 ? -15.858 -0.728 8.079 1.00 95.75 541 ASP A O 1
ATOM 4173 N N . TYR A 1 542 ? -16.607 1.096 7.015 1.00 96.25 542 TYR A N 1
ATOM 4174 C CA . TYR A 1 542 ? -15.273 1.652 6.805 1.00 96.25 542 TYR A CA 1
ATOM 4175 C C . TYR A 1 542 ? -15.030 2.960 7.544 1.00 96.25 542 TYR A C 1
ATOM 4177 O O . TYR A 1 542 ? -15.929 3.762 7.820 1.00 96.25 542 TYR A O 1
ATOM 4185 N N . ARG A 1 543 ? -13.751 3.189 7.815 1.00 97.00 543 ARG A N 1
ATOM 4186 C CA . ARG A 1 543 ? -13.177 4.459 8.257 1.00 97.00 543 ARG A CA 1
ATOM 4187 C C . ARG A 1 543 ? -12.107 4.898 7.267 1.00 97.00 543 ARG A C 1
ATOM 4189 O O . ARG A 1 543 ? -11.619 4.074 6.501 1.00 97.00 543 ARG A O 1
ATOM 4196 N N . TYR A 1 544 ? -11.742 6.174 7.289 1.00 97.00 544 TYR A N 1
ATOM 4197 C CA . TYR A 1 544 ? -10.592 6.671 6.539 1.00 97.00 544 TYR A CA 1
ATOM 4198 C C . TYR A 1 544 ? -9.325 6.643 7.397 1.00 97.00 544 TYR A C 1
ATOM 4200 O O . TYR A 1 544 ? -9.371 6.944 8.595 1.00 97.00 544 TYR A O 1
ATOM 4208 N N . VAL A 1 545 ? -8.206 6.300 6.766 1.00 93.94 545 VAL A N 1
ATOM 4209 C CA . VAL A 1 545 ? -6.833 6.411 7.278 1.00 93.94 545 VAL A CA 1
ATOM 4210 C C . VAL A 1 545 ? -5.950 7.046 6.206 1.00 93.94 545 VAL A C 1
ATOM 4212 O O . VAL A 1 545 ? -6.262 6.960 5.026 1.00 93.94 545 VAL A O 1
ATOM 4215 N N . GLY A 1 546 ? -4.859 7.694 6.600 1.00 88.25 546 GLY A N 1
ATOM 4216 C CA . GLY A 1 546 ? -3.956 8.372 5.667 1.00 88.25 546 GLY A CA 1
ATOM 4217 C C . GLY A 1 546 ? -3.305 9.607 6.272 1.00 88.25 546 GLY A C 1
ATOM 4218 O O . GLY A 1 546 ? -3.494 9.889 7.465 1.00 88.25 546 GLY A O 1
ATOM 4219 N N . GLY A 1 547 ? -2.584 10.367 5.445 1.00 82.25 547 GLY A N 1
ATOM 4220 C CA . GLY A 1 547 ? -1.820 11.545 5.870 1.00 82.25 547 GLY A CA 1
ATOM 4221 C C . GLY A 1 547 ? -2.668 12.563 6.638 1.00 82.25 547 GLY A C 1
ATOM 4222 O O . GLY A 1 547 ? -2.360 12.882 7.786 1.00 82.25 547 GLY A O 1
ATOM 4223 N N . ALA A 1 548 ? -3.811 12.972 6.079 1.00 84.88 548 ALA A N 1
ATOM 4224 C CA . ALA A 1 548 ? -4.706 13.961 6.695 1.00 84.88 548 ALA A CA 1
ATOM 4225 C C . ALA A 1 548 ? -5.397 13.488 7.994 1.00 84.88 548 ALA A C 1
ATOM 4227 O O . ALA A 1 548 ? -5.950 14.296 8.739 1.00 84.88 548 ALA A O 1
ATOM 4228 N N . THR A 1 549 ? -5.360 12.187 8.301 1.00 87.62 549 THR A N 1
ATOM 4229 C CA . THR A 1 549 ? -5.846 11.638 9.586 1.00 87.62 549 THR A CA 1
ATOM 4230 C C . THR A 1 549 ? -4.729 11.420 10.606 1.00 87.62 549 THR A C 1
ATOM 4232 O O . THR A 1 549 ? -4.997 10.972 11.723 1.00 87.62 549 THR A O 1
ATOM 4235 N N . GLY A 1 550 ? -3.471 11.679 10.228 1.00 85.25 550 GLY A N 1
ATOM 4236 C CA . GLY A 1 550 ? -2.300 11.282 11.007 1.00 85.25 550 GLY A CA 1
ATOM 4237 C C . GLY A 1 550 ? -2.221 9.767 11.201 1.00 85.25 550 GLY A C 1
ATOM 4238 O O . GLY A 1 550 ? -1.836 9.322 12.281 1.00 85.25 550 GLY A O 1
ATOM 4239 N N . TRP A 1 551 ? -2.657 8.995 10.196 1.00 87.56 551 TRP A N 1
ATOM 4240 C CA . TRP A 1 551 ? -2.798 7.538 10.264 1.00 87.56 551 TRP A CA 1
ATOM 4241 C C . TRP A 1 551 ? -3.600 7.081 11.494 1.00 87.56 551 TRP A C 1
ATOM 4243 O O . TRP A 1 551 ? -3.126 6.303 12.318 1.00 87.56 551 TRP A O 1
ATOM 4253 N N . ARG A 1 552 ? -4.835 7.582 11.632 1.00 91.81 552 ARG A N 1
ATOM 4254 C CA . ARG A 1 552 ? -5.798 7.178 12.675 1.00 91.81 552 ARG A CA 1
ATOM 4255 C C . ARG A 1 552 ? -7.145 6.874 12.043 1.00 91.81 552 ARG A C 1
ATOM 4257 O O . ARG A 1 552 ? -7.590 7.621 11.170 1.00 91.81 552 ARG A O 1
ATOM 4264 N N . ARG A 1 553 ? -7.832 5.824 12.501 1.00 95.06 553 ARG A N 1
ATOM 4265 C CA . ARG A 1 553 ? -9.119 5.422 11.921 1.00 95.06 553 ARG A CA 1
ATOM 4266 C C . ARG A 1 553 ? -10.190 6.458 12.228 1.00 95.06 553 ARG A C 1
ATOM 4268 O O . ARG A 1 553 ? -10.794 6.465 13.306 1.00 95.06 553 ARG A O 1
ATOM 4275 N N . THR A 1 554 ? -10.470 7.288 11.235 1.00 95.38 554 THR A N 1
ATOM 4276 C CA . THR A 1 554 ? -11.381 8.426 11.335 1.00 95.38 554 THR A CA 1
ATOM 4277 C C . THR A 1 554 ? -12.732 8.084 10.699 1.00 95.38 554 THR A C 1
ATOM 4279 O O . THR A 1 554 ? -12.754 7.510 9.609 1.00 95.38 554 THR A O 1
ATOM 4282 N N . PRO A 1 555 ? -13.874 8.388 11.347 1.00 94.50 555 PRO A N 1
ATOM 4283 C CA . PRO A 1 555 ? -15.195 8.101 10.790 1.00 94.50 555 PRO A CA 1
ATOM 4284 C C . PRO A 1 555 ? -15.378 8.694 9.388 1.00 94.50 555 PRO A C 1
ATOM 4286 O O . PRO A 1 555 ? -14.942 9.814 9.121 1.00 94.50 555 PRO A O 1
ATOM 4289 N N . LYS A 1 556 ? -16.055 7.966 8.495 1.00 94.06 556 LYS A N 1
ATOM 4290 C CA . LYS A 1 556 ? -16.328 8.425 7.122 1.00 94.06 556 LYS A CA 1
ATOM 4291 C C . LYS A 1 556 ? -17.121 9.734 7.083 1.00 94.06 556 LYS A C 1
ATOM 4293 O O . LYS A 1 556 ? -16.934 10.545 6.186 1.00 94.06 556 LYS A O 1
ATOM 4298 N N . GLU A 1 557 ? -17.938 9.996 8.103 1.00 93.06 557 GLU A N 1
ATOM 4299 C CA . GLU A 1 557 ? -18.701 11.238 8.258 1.00 93.06 557 GLU A CA 1
ATOM 4300 C C . GLU A 1 557 ? -17.803 12.468 8.427 1.00 93.06 557 GLU A C 1
ATOM 4302 O O . GLU A 1 557 ? -18.250 13.587 8.184 1.00 93.06 557 GLU A O 1
ATOM 4307 N N . SER A 1 558 ? -16.544 12.282 8.831 1.00 93.38 558 SER A N 1
ATOM 4308 C CA . SER A 1 558 ? -15.567 13.365 8.889 1.00 93.38 558 SER A CA 1
ATOM 4309 C C . SER A 1 558 ? -15.074 13.786 7.507 1.00 93.38 558 SER A C 1
ATOM 4311 O O . SER A 1 558 ? -14.485 14.852 7.415 1.00 93.38 558 SER A O 1
ATOM 4313 N N . PHE A 1 559 ? -15.299 13.004 6.449 1.00 93.69 559 PHE A N 1
ATOM 4314 C CA . PHE A 1 559 ? -14.835 13.285 5.086 1.00 93.69 559 PHE A CA 1
ATOM 4315 C C . PHE A 1 559 ? -15.981 13.130 4.087 1.00 93.69 559 PHE A C 1
ATOM 4317 O O . PHE A 1 559 ? -15.956 12.286 3.198 1.00 93.69 559 PHE A O 1
ATOM 4324 N N . GLN A 1 560 ? -17.011 13.954 4.267 1.00 93.44 560 GLN A N 1
ATOM 4325 C CA . GLN A 1 560 ? -18.117 14.052 3.319 1.00 93.44 560 GLN A CA 1
ATOM 4326 C C . GLN A 1 560 ? -17.759 14.992 2.167 1.00 93.44 560 GLN A C 1
ATOM 4328 O O . GLN A 1 560 ? -16.969 15.919 2.355 1.00 93.44 560 GLN A O 1
ATOM 4333 N N . ARG A 1 561 ? -18.418 14.837 1.014 1.00 92.81 561 ARG A N 1
ATOM 4334 C CA . ARG A 1 561 ? -18.261 15.704 -0.174 1.00 92.81 561 ARG A CA 1
ATOM 4335 C C . ARG A 1 561 ? -18.169 17.201 0.147 1.00 92.81 561 ARG A C 1
ATOM 4337 O O . ARG A 1 561 ? -17.333 17.897 -0.415 1.00 92.81 561 ARG A O 1
ATOM 4344 N N . LYS A 1 562 ? -18.996 17.692 1.079 1.00 94.06 562 LYS A N 1
ATOM 4345 C CA . LYS A 1 562 ? -18.964 19.093 1.522 1.00 94.06 562 LYS A CA 1
ATOM 4346 C C . LYS A 1 562 ? -17.596 19.498 2.084 1.00 94.06 562 LYS A C 1
ATOM 4348 O O . LYS A 1 562 ? -17.100 20.559 1.749 1.00 94.06 562 LYS A O 1
ATOM 4353 N N . ARG A 1 563 ? -16.977 18.653 2.913 1.00 94.12 563 ARG A N 1
ATOM 4354 C CA . ARG A 1 563 ? -15.661 18.950 3.486 1.00 94.12 563 ARG A CA 1
ATOM 4355 C C . ARG A 1 563 ? -14.586 19.014 2.408 1.00 94.12 563 ARG A C 1
ATOM 4357 O O . ARG A 1 563 ? -13.797 19.938 2.447 1.00 94.12 563 ARG A O 1
ATOM 4364 N N . PHE A 1 564 ? -14.574 18.080 1.456 1.00 94.56 564 PHE A N 1
ATOM 4365 C CA . PHE A 1 564 ? -13.607 18.132 0.353 1.00 94.56 564 PHE A CA 1
ATOM 4366 C C . PHE A 1 564 ? -13.724 19.433 -0.445 1.00 94.56 564 PHE A C 1
ATOM 4368 O O . PHE A 1 564 ? -12.711 20.013 -0.803 1.00 94.56 564 PHE A O 1
ATOM 4375 N N . ARG A 1 565 ? -14.950 19.916 -0.675 1.00 94.06 565 ARG A N 1
ATOM 4376 C CA . ARG A 1 565 ? -15.197 21.177 -1.381 1.00 94.06 565 ARG A CA 1
ATOM 4377 C C . ARG A 1 565 ? -14.781 22.417 -0.581 1.00 94.06 565 ARG A C 1
ATOM 4379 O O . ARG A 1 565 ? -14.262 23.361 -1.167 1.00 94.06 565 ARG A O 1
ATOM 4386 N N . ASP A 1 566 ? -15.065 22.430 0.719 1.00 94.75 566 ASP A N 1
ATOM 4387 C CA . ASP A 1 566 ? -14.974 23.640 1.544 1.00 94.75 566 ASP A CA 1
ATOM 4388 C C . ASP A 1 566 ? -13.619 23.782 2.274 1.00 94.75 566 ASP A C 1
ATOM 4390 O O . ASP A 1 566 ? -13.280 24.878 2.720 1.00 94.75 566 ASP A O 1
ATOM 4394 N N . ASP A 1 567 ? -12.860 22.694 2.444 1.00 93.19 567 ASP A N 1
ATOM 4395 C CA . ASP A 1 567 ? -11.581 22.675 3.165 1.00 93.19 567 ASP A CA 1
ATOM 4396 C C . ASP A 1 567 ? -10.414 22.952 2.195 1.00 93.19 567 ASP A C 1
ATOM 4398 O O . ASP A 1 567 ? -10.079 22.082 1.391 1.00 93.19 567 ASP A O 1
ATOM 4402 N N . PRO A 1 568 ? -9.756 24.127 2.259 1.00 92.62 568 PRO A N 1
ATOM 4403 C CA . PRO A 1 568 ? -8.689 24.490 1.322 1.00 92.62 568 PRO A CA 1
ATOM 4404 C C . PRO A 1 568 ? -7.432 23.620 1.465 1.00 92.62 568 PRO A C 1
ATOM 4406 O O . PRO A 1 568 ? -6.555 23.680 0.605 1.00 92.62 568 PRO A O 1
ATOM 4409 N N . ALA A 1 569 ? -7.320 22.828 2.538 1.00 91.25 569 ALA A N 1
ATOM 4410 C CA . ALA A 1 569 ? -6.239 21.864 2.711 1.00 91.25 569 ALA A CA 1
ATOM 4411 C C . ALA A 1 569 ? -6.488 20.537 1.970 1.00 91.25 569 ALA A C 1
ATOM 4413 O O . ALA A 1 569 ? -5.611 19.673 1.979 1.00 91.25 569 ALA A O 1
ATOM 4414 N N . LEU A 1 570 ? -7.664 20.353 1.359 1.00 93.19 570 LEU A N 1
ATOM 4415 C CA . LEU A 1 570 ? -8.035 19.148 0.625 1.00 93.19 570 LEU A CA 1
ATOM 4416 C C . LEU A 1 570 ? -8.194 19.438 -0.872 1.00 93.19 570 LEU A C 1
ATOM 4418 O O . LEU A 1 570 ? -8.741 20.457 -1.287 1.00 93.19 570 LEU A O 1
ATOM 4422 N N . LEU A 1 571 ? -7.740 18.502 -1.701 1.00 92.50 571 LEU A N 1
ATOM 4423 C CA . LEU A 1 571 ? -7.939 18.529 -3.144 1.00 92.50 571 LEU A CA 1
ATOM 4424 C C . LEU A 1 571 ? -9.396 18.206 -3.483 1.00 92.50 571 LEU A C 1
ATOM 4426 O O . LEU A 1 571 ? -9.963 17.234 -2.974 1.00 92.50 571 LEU A O 1
ATOM 4430 N N . TRP A 1 572 ? -9.981 18.975 -4.401 1.00 95.12 572 TRP A N 1
ATOM 4431 C CA . TRP A 1 572 ? -11.339 18.752 -4.886 1.00 95.12 572 TRP A CA 1
ATOM 4432 C C . TRP A 1 572 ? -11.493 19.111 -6.362 1.00 95.12 572 TRP A C 1
ATOM 4434 O O . TRP A 1 572 ? -10.962 20.110 -6.845 1.00 95.12 572 TRP A O 1
ATOM 4444 N N . ASN A 1 573 ? -12.279 18.298 -7.065 1.00 94.31 573 ASN A N 1
ATOM 4445 C CA . ASN A 1 573 ? -12.739 18.547 -8.421 1.00 94.31 573 ASN A CA 1
ATOM 4446 C C . ASN A 1 573 ? -14.224 18.172 -8.501 1.00 94.31 573 ASN A C 1
ATOM 4448 O O . ASN A 1 573 ? -14.617 17.115 -8.016 1.00 94.31 573 ASN A O 1
ATOM 4452 N N . GLU A 1 574 ? -15.054 19.003 -9.138 1.00 94.12 574 GLU A N 1
ATOM 4453 C CA . GLU A 1 574 ? -16.505 18.764 -9.215 1.00 94.12 574 GLU A CA 1
ATOM 4454 C C . GLU A 1 574 ? -16.896 17.470 -9.951 1.00 94.12 574 GLU A C 1
ATOM 4456 O O . GLU A 1 574 ? -18.000 16.964 -9.737 1.00 94.12 574 GLU A O 1
ATOM 4461 N N . SER A 1 575 ? -16.002 16.920 -10.781 1.00 94.56 575 SER A N 1
ATOM 4462 C CA . SER A 1 575 ? -16.201 15.631 -11.457 1.00 94.56 575 SER A CA 1
ATOM 4463 C C . SER A 1 575 ? -15.941 14.412 -10.567 1.00 94.56 575 SER A C 1
ATOM 4465 O O . SER A 1 575 ? -16.381 13.318 -10.915 1.00 94.56 575 SER A O 1
ATOM 4467 N N . TRP A 1 576 ? -15.262 14.575 -9.426 1.00 95.12 576 TRP A N 1
ATOM 4468 C CA . TRP A 1 576 ? -14.902 13.460 -8.553 1.00 95.12 576 TRP A CA 1
ATOM 4469 C C . TRP A 1 576 ? -16.082 12.980 -7.706 1.00 95.12 576 TRP A C 1
ATOM 4471 O O . TRP A 1 576 ? -16.851 13.752 -7.119 1.00 95.12 576 TRP A O 1
ATOM 4481 N N . THR A 1 577 ? -16.177 11.665 -7.563 1.00 94.44 577 THR A N 1
ATOM 4482 C CA . THR A 1 577 ? -16.903 11.018 -6.471 1.00 94.44 577 THR A CA 1
ATOM 4483 C C . THR A 1 577 ? -16.208 11.294 -5.131 1.00 94.44 577 THR A C 1
ATOM 4485 O O . THR A 1 577 ? -15.031 11.641 -5.071 1.00 94.44 577 THR A O 1
ATOM 4488 N N . GLU A 1 578 ? -16.915 11.100 -4.013 1.00 93.94 578 GLU A N 1
ATOM 4489 C CA . GLU A 1 578 ? -16.316 11.248 -2.674 1.00 93.94 578 GLU A CA 1
ATOM 4490 C C . GLU A 1 578 ? -15.142 10.279 -2.454 1.00 93.94 578 GLU A C 1
ATOM 4492 O O . GLU A 1 578 ? -14.190 10.606 -1.751 1.00 93.94 578 GLU A O 1
ATOM 4497 N N . HIS A 1 579 ? -15.187 9.097 -3.081 1.00 94.19 579 HIS A N 1
ATOM 4498 C CA . HIS A 1 579 ? -14.088 8.138 -3.000 1.00 94.19 579 HIS A CA 1
ATOM 4499 C C . HIS A 1 579 ? -12.876 8.586 -3.807 1.00 94.19 579 HIS A C 1
ATOM 4501 O O . HIS A 1 579 ? -11.765 8.534 -3.296 1.00 94.19 579 HIS A O 1
ATOM 4507 N N . GLU A 1 580 ? -13.082 9.061 -5.035 1.00 95.12 580 GLU A N 1
ATOM 4508 C CA . GLU A 1 580 ? -11.996 9.619 -5.845 1.00 95.12 580 GLU A CA 1
ATOM 4509 C C . GLU A 1 580 ? -11.372 10.828 -5.147 1.00 95.12 580 GLU A C 1
ATOM 4511 O O . GLU A 1 580 ? -10.149 10.924 -5.087 1.00 95.12 580 GLU A O 1
ATOM 4516 N N . ALA A 1 581 ? -12.180 11.701 -4.540 1.00 95.06 581 ALA A N 1
ATOM 4517 C CA . ALA A 1 581 ? -11.672 12.798 -3.725 1.00 95.06 581 ALA A CA 1
ATOM 4518 C C . ALA A 1 581 ? -10.841 12.290 -2.537 1.00 95.06 581 ALA A C 1
ATOM 4520 O O . ALA A 1 581 ? -9.749 12.798 -2.304 1.00 95.06 581 ALA A O 1
ATOM 4521 N N . ALA A 1 582 ? -11.301 11.258 -1.823 1.00 94.75 582 ALA A N 1
ATOM 4522 C CA . ALA A 1 582 ? -10.531 10.656 -0.739 1.00 94.75 582 ALA A CA 1
ATOM 4523 C C . ALA A 1 582 ? -9.179 10.102 -1.229 1.00 94.75 582 ALA A C 1
ATOM 4525 O O . ALA A 1 582 ? -8.145 10.461 -0.670 1.00 94.75 582 ALA A O 1
ATOM 4526 N N . LEU A 1 583 ? -9.160 9.319 -2.312 1.00 93.44 583 LEU A N 1
ATOM 4527 C CA . LEU A 1 583 ? -7.931 8.737 -2.864 1.00 93.44 583 LEU A CA 1
ATOM 4528 C C . LEU A 1 583 ? -6.936 9.802 -3.338 1.00 93.44 583 LEU A C 1
ATOM 4530 O O . LEU A 1 583 ? -5.747 9.689 -3.052 1.00 93.44 583 LEU A O 1
ATOM 4534 N N . ASN A 1 584 ? -7.413 10.863 -3.999 1.00 93.31 584 ASN A N 1
ATOM 4535 C CA . ASN A 1 584 ? -6.563 11.987 -4.410 1.00 93.31 584 ASN A CA 1
ATOM 4536 C C . ASN A 1 584 ? -5.989 12.763 -3.211 1.00 93.31 584 ASN A C 1
ATOM 4538 O O . ASN A 1 584 ? -4.971 13.428 -3.351 1.00 93.31 584 ASN A O 1
ATOM 4542 N N . ASN A 1 585 ? -6.606 12.656 -2.032 1.00 91.12 585 ASN A N 1
ATOM 4543 C CA . ASN A 1 585 ? -6.106 13.211 -0.772 1.00 91.12 585 ASN A CA 1
ATOM 4544 C C . ASN A 1 585 ? -5.349 12.181 0.087 1.00 91.12 585 ASN A C 1
ATOM 4546 O O . ASN A 1 585 ? -5.168 12.401 1.286 1.00 91.12 585 ASN A O 1
ATOM 4550 N N . GLU A 1 586 ? -4.948 11.044 -0.492 1.00 92.69 586 GLU A N 1
ATOM 4551 C CA . GLU A 1 586 ? -4.272 9.944 0.209 1.00 92.69 586 GLU A CA 1
ATOM 4552 C C . GLU A 1 586 ? -5.054 9.435 1.437 1.00 92.69 586 GLU A C 1
ATOM 4554 O O . GLU A 1 586 ? -4.478 9.061 2.464 1.00 92.69 586 GLU A O 1
ATOM 4559 N N . LEU A 1 587 ? -6.385 9.449 1.347 1.00 94.31 587 LEU A N 1
ATOM 4560 C CA . LEU A 1 587 ? -7.300 8.896 2.337 1.00 94.31 587 LEU A CA 1
ATOM 4561 C C . LEU A 1 587 ? -7.836 7.556 1.843 1.00 94.31 587 LEU A C 1
ATOM 4563 O O . LEU A 1 587 ? -8.617 7.481 0.896 1.00 94.31 587 LEU A O 1
ATOM 4567 N N . TYR A 1 588 ? -7.451 6.502 2.546 1.00 95.25 588 TYR A N 1
ATOM 4568 C CA . TYR A 1 588 ? -7.753 5.121 2.211 1.00 95.25 588 TYR A CA 1
ATOM 4569 C C . TYR A 1 588 ? -8.809 4.570 3.162 1.00 95.25 588 TYR A C 1
ATOM 4571 O O . TYR A 1 588 ? -8.751 4.774 4.379 1.00 95.25 588 TYR A O 1
ATOM 4579 N N . ARG A 1 589 ? -9.787 3.852 2.621 1.00 96.88 589 ARG A N 1
ATOM 4580 C CA . ARG A 1 589 ? -10.756 3.096 3.411 1.00 96.88 589 ARG A CA 1
ATOM 4581 C C . ARG A 1 589 ? -10.078 1.934 4.126 1.00 96.88 589 ARG A C 1
ATOM 4583 O O . ARG A 1 589 ? -9.250 1.228 3.558 1.00 96.88 589 ARG A O 1
ATOM 4590 N N . ILE A 1 590 ? -10.486 1.705 5.363 1.00 95.88 590 ILE A N 1
ATOM 4591 C CA . ILE A 1 590 ? -10.155 0.521 6.152 1.00 95.88 590 ILE A CA 1
ATOM 4592 C C . ILE A 1 590 ? -11.441 -0.020 6.764 1.00 95.88 590 ILE A C 1
ATOM 4594 O O . ILE A 1 590 ? -12.209 0.745 7.355 1.00 95.88 590 ILE A O 1
ATOM 4598 N N . TYR A 1 591 ? -11.700 -1.309 6.566 1.00 97.31 591 TYR A N 1
ATOM 4599 C CA . TYR A 1 591 ? -12.969 -1.947 6.915 1.00 97.31 591 TYR A CA 1
ATOM 4600 C C . TYR A 1 591 ? -12.867 -2.684 8.256 1.00 97.31 591 TYR A C 1
ATOM 4602 O O . TYR A 1 591 ? -11.823 -3.249 8.572 1.00 97.31 591 TYR A O 1
ATOM 4610 N N . ASP A 1 592 ? -13.935 -2.638 9.056 1.00 96.19 592 ASP A N 1
ATOM 4611 C CA . ASP A 1 592 ? -14.066 -3.417 10.293 1.00 96.19 592 ASP A CA 1
ATOM 4612 C C . ASP A 1 592 ? -14.543 -4.857 10.012 1.00 96.19 592 ASP A C 1
ATOM 4614 O O . ASP A 1 592 ? -14.884 -5.214 8.884 1.00 96.19 592 ASP A O 1
ATOM 4618 N N . ALA A 1 593 ? -14.572 -5.718 11.031 1.00 96.19 593 ALA A N 1
ATOM 4619 C CA . ALA A 1 593 ? -15.095 -7.082 10.882 1.00 96.19 593 ALA A CA 1
ATOM 4620 C C . ALA A 1 593 ? -16.643 -7.158 10.854 1.00 96.19 593 ALA A C 1
ATOM 4622 O O . ALA A 1 593 ? -17.215 -8.247 10.906 1.00 96.19 593 ALA A O 1
ATOM 4623 N N . GLY A 1 594 ? -17.347 -6.023 10.776 1.00 96.25 594 GLY A N 1
ATOM 4624 C CA . GLY A 1 594 ? -18.801 -5.948 10.892 1.00 96.25 594 GLY A CA 1
ATOM 4625 C C . GLY A 1 594 ? -19.297 -5.894 12.340 1.00 96.25 594 GLY A C 1
ATOM 4626 O O . GLY A 1 594 ? -18.537 -5.795 13.312 1.00 96.25 594 GLY A O 1
ATOM 4627 N N . LYS A 1 595 ? -20.625 -5.892 12.504 1.00 96.44 595 LYS A N 1
ATOM 4628 C CA . LYS A 1 595 ? -21.283 -5.737 13.815 1.00 96.44 595 LYS A CA 1
ATOM 4629 C C . LYS A 1 595 ? -22.485 -6.655 13.943 1.00 96.44 595 LYS A C 1
ATOM 4631 O O . LYS A 1 595 ? -23.261 -6.789 13.006 1.00 96.44 595 LYS A O 1
ATOM 4636 N N . THR A 1 596 ? -22.734 -7.169 15.139 1.00 96.75 596 THR A N 1
ATOM 4637 C CA . THR A 1 596 ? -24.001 -7.840 15.452 1.00 96.75 596 THR A CA 1
ATOM 4638 C C . THR A 1 596 ? -24.943 -6.874 16.154 1.00 96.75 596 THR A C 1
ATOM 4640 O O . THR A 1 596 ? -24.564 -6.209 17.123 1.00 96.75 596 THR A O 1
ATOM 4643 N N . ARG A 1 597 ? -26.184 -6.807 15.676 1.00 96.25 597 ARG A N 1
ATOM 4644 C CA . ARG A 1 597 ? -27.288 -6.106 16.327 1.00 96.25 597 ARG A CA 1
ATOM 4645 C C . ARG A 1 597 ? -28.009 -7.055 17.282 1.00 96.25 597 ARG A C 1
ATOM 4647 O O . ARG A 1 597 ? -28.495 -8.107 16.872 1.00 96.25 597 ARG A O 1
ATOM 4654 N N . TRP A 1 598 ? -28.111 -6.643 18.538 1.00 97.62 598 TRP A N 1
ATOM 4655 C CA . TRP A 1 598 ? -28.724 -7.399 19.627 1.00 97.62 598 TRP A CA 1
ATOM 4656 C C . TRP A 1 598 ? -30.022 -6.748 20.073 1.00 97.62 598 TRP A C 1
ATOM 4658 O O . TRP A 1 598 ? -30.066 -5.526 20.233 1.00 97.62 598 TRP A O 1
ATOM 4668 N N . VAL A 1 599 ? -31.043 -7.561 20.342 1.00 97.06 599 VAL A N 1
ATOM 4669 C CA . VAL A 1 599 ? -32.333 -7.098 20.864 1.00 97.06 599 VAL A CA 1
ATOM 4670 C C . VAL A 1 599 ? -32.774 -7.890 22.091 1.00 97.06 599 VAL A C 1
ATOM 4672 O O . VAL A 1 599 ? -32.586 -9.104 22.166 1.00 97.06 599 VAL A O 1
ATOM 4675 N N . LYS A 1 600 ? -33.379 -7.199 23.058 1.00 96.75 600 LYS A N 1
ATOM 4676 C CA . LYS A 1 600 ? -34.034 -7.796 24.231 1.00 96.75 600 LYS A CA 1
ATOM 4677 C C . LYS A 1 600 ? -35.366 -7.102 24.449 1.00 96.75 600 LYS A C 1
ATOM 4679 O O . LYS A 1 600 ? -35.396 -5.899 24.700 1.00 96.75 600 LYS A O 1
ATOM 4684 N N . ASN A 1 601 ? -36.459 -7.849 24.366 1.00 94.31 601 ASN A N 1
ATOM 4685 C CA . ASN A 1 601 ? -37.768 -7.322 24.736 1.00 94.31 601 ASN A CA 1
ATOM 4686 C C . ASN A 1 601 ? -37.840 -7.168 26.261 1.00 94.31 601 ASN A C 1
ATOM 4688 O O . ASN A 1 601 ? -37.292 -7.982 27.008 1.00 94.31 601 ASN A O 1
ATOM 4692 N N . VAL A 1 602 ? -38.469 -6.087 26.707 1.00 89.25 602 VAL A N 1
ATOM 4693 C CA . VAL A 1 602 ? -38.739 -5.809 28.119 1.00 89.25 602 VAL A CA 1
ATOM 4694 C C . VAL A 1 602 ? -40.203 -6.161 28.347 1.00 89.25 602 VAL A C 1
ATOM 4696 O O . VAL A 1 602 ? -41.052 -5.718 27.572 1.00 89.25 602 VAL A O 1
ATOM 4699 N N . ALA A 1 603 ? -40.442 -7.041 29.321 1.00 69.25 603 ALA A N 1
ATOM 4700 C CA . ALA A 1 603 ? -41.769 -7.543 29.662 1.00 69.25 603 ALA A CA 1
ATOM 4701 C C . ALA A 1 603 ? -42.632 -6.458 30.309 1.00 69.25 603 ALA A C 1
ATOM 4703 O O . ALA A 1 603 ? -42.061 -5.651 31.083 1.00 69.25 603 ALA A O 1
#

Nearest PDB structures (foldseek):
  6yxx-assembly1_E2  TM=3.473E-01  e=1.162E-09  Trypanosoma bru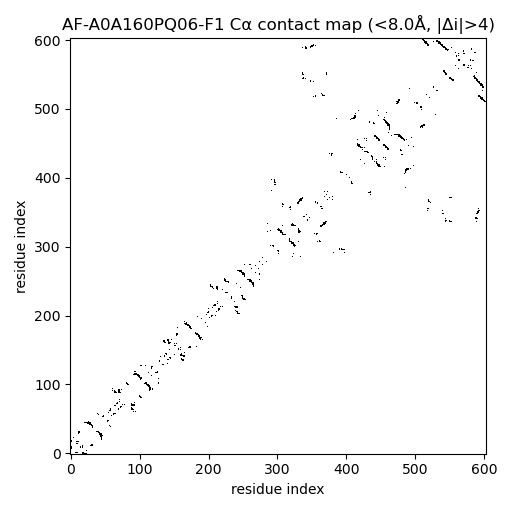cei brucei
  1tiq-assembly2_B  TM=6.009E-01  e=9.739E-04  Bacillus subtilis
  4e2a-assembly1_A  TM=6.572E-01  e=1.553E-03  Streptococcus mutans
  2wpw-assembly3_C  TM=6.158E-01  e=1.465E-03  Streptomyces clavuligerus
  4e8o-assembly1_A  TM=6.937E-01  e=1.266E-02  Acinetobacter baumannii

Solvent-accessible surface area (backbone atoms only — not comparable to full-atom values): 33584 Å² total; per-residue (Å²): 78,19,40,78,77,40,47,80,59,25,72,25,32,71,57,60,69,53,19,73,74,36,45,54,77,33,75,60,71,45,54,32,33,34,93,91,39,83,85,46,67,48,79,46,29,41,29,57,46,67,36,92,88,50,68,68,52,49,52,87,68,65,78,42,61,42,66,84,62,49,5,21,40,62,70,37,47,86,56,26,76,27,32,73,61,54,75,55,23,47,68,36,32,48,76,33,85,60,70,43,56,31,35,34,92,88,45,79,87,46,67,48,80,46,27,42,31,50,50,67,36,90,86,40,96,69,42,61,57,44,52,88,67,52,76,45,62,43,74,87,64,52,6,24,40,65,70,37,50,80,60,28,71,30,32,69,59,55,77,58,24,54,74,37,25,58,71,35,73,64,69,45,53,30,47,34,89,90,40,91,75,62,48,76,47,76,49,23,49,29,47,41,70,76,67,61,62,67,59,43,54,85,70,63,75,44,65,40,86,85,75,39,14,25,52,70,76,36,46,79,60,49,72,26,49,44,74,76,28,85,82,73,51,54,47,85,68,49,49,83,69,34,29,46,68,28,77,58,61,39,26,34,41,32,95,90,43,78,90,44,70,49,78,46,32,42,33,50,47,70,74,63,59,62,54,53,93,82,59,28,88,91,58,45,66,64,48,55,49,50,52,50,46,51,40,62,42,36,79,90,54,73,71,40,70,64,35,48,83,69,79,58,93,55,105,70,69,83,55,61,68,30,51,31,34,26,72,95,70,37,35,33,36,36,71,41,47,64,72,72,54,9,44,84,57,71,46,55,64,52,51,51,30,53,50,38,51,55,30,47,75,70,64,22,50,44,30,59,46,42,46,52,52,49,76,77,39,38,70,48,53,52,51,52,51,24,56,75,70,73,24,36,79,35,43,77,79,72,46,62,77,92,80,48,68,80,52,54,50,36,78,51,54,37,88,77,37,47,80,41,81,49,54,70,67,61,48,31,60,50,25,56,73,42,30,93,83,36,51,76,96,54,73,45,36,41,29,29,17,44,96,87,65,48,72,35,31,41,39,29,32,30,51,46,82,82,37,89,89,52,92,57,63,91,26,38,33,33,53,75,46,74,36,46,55,24,46,46,60,60,36,68,58,52,49,50,52,49,48,54,51,60,40,46,78,70,73,42,68,69,43,28,42,35,38,75,42,50,38,32,76,43,88,52,61,72,44,49,76,65,64,32,44,82,76,45,81,43,74,48,50,61,23,34,30,25,70,90,51,72,62,29,85,35,61,48,82,77,63,39,61,67,48,36,70,70,36,89,93,42,59,68,58,94,87,52,51,61,64,55,32,31,52,76,50,50,35,30,49,33,52,40,37,17,32,41,34,33,37,28,80,50,133

Secondary structure (DSSP, 8-state):
-HHHH-HHHHTTBSSTTHHHH--TT---EEEEE-SS-TT-EEEEEHHHHHSTT--S-TTTTTSS--TTTTBHHHH-HHHHTTBSSSGGGGT-BTT--S-EEEE-SS-TT-EEEE-HHHHH-TT-TTSS-TTTTTSS--TTTTBHHHH-HHHHTTBSSGGGGGSSBTT--S-EEEEETTSSSPEEEEE-HHHHHHH-PPPTTTTTSS--TTTTBHHHH-HHHHTTB-SSPTTS--HHHHGGG-BTT---EEEEE-SS-TT-EEEEEHHHHHTT---HHHH-SSS-HHHHHHHHHHHHH-TTS--EEEEETT----SSSPPPEEEEEEGGGTEEEEEE-TTTTSGGGT--TTHHHHHHHHHHHTT-EEEEEEHHHHHHHHHHHHHHHHHHHT-GGGGGGTS-TTTS-GGGS-B--GGGSEEEE--HHHHHHHHHHH-TT-----SEEEEEE-TTS-EEEEEEEE-GGG-TTS---TTEEEEEEEEESSB-TTHHHHHHHHHHHHHHHTT----EEEEEEETTT--SHHHHHTT-EEEEEEP--EEEEEGGGTS--EEGGGG-HHHHHH-TTS---TT--HHHHHHHTTEEEEE---EEEEEEE--